Protein AF-A0A379AJY0-F1 (afdb_monomer_lite)

Structure (mmCIF, N/CA/C/O backbone):
data_AF-A0A379AJY0-F1
#
_entry.id   AF-A0A379AJY0-F1
#
loop_
_atom_site.group_PDB
_atom_site.id
_atom_site.type_symbol
_atom_site.label_atom_id
_atom_site.label_alt_id
_atom_site.label_comp_id
_atom_site.label_asym_id
_atom_site.label_entity_id
_atom_site.label_seq_id
_atom_site.pdbx_PDB_ins_code
_atom_site.Cartn_x
_atom_site.Cartn_y
_atom_site.Cartn_z
_atom_site.occupancy
_atom_site.B_iso_or_equiv
_atom_site.auth_seq_id
_atom_site.auth_comp_id
_atom_site.auth_asym_id
_atom_site.auth_atom_id
_atom_site.pdbx_PDB_model_num
ATOM 1 N N . MET A 1 1 ? -63.283 -84.599 112.107 1.00 39.50 1 MET A N 1
ATOM 2 C CA . MET A 1 1 ? -62.269 -85.682 112.197 1.00 39.50 1 MET A CA 1
ATOM 3 C C . MET A 1 1 ? -61.944 -85.940 113.670 1.00 39.50 1 MET A C 1
ATOM 5 O O . MET A 1 1 ? -62.221 -85.061 114.476 1.00 39.50 1 MET A O 1
ATOM 9 N N . ARG A 1 2 ? -61.404 -87.110 114.044 1.00 27.34 2 ARG A N 1
ATOM 10 C CA . ARG A 1 2 ? -60.918 -87.403 115.410 1.00 27.34 2 ARG A CA 1
ATOM 11 C C . ARG A 1 2 ? -59.533 -88.041 115.326 1.00 27.34 2 ARG A C 1
ATOM 13 O O . ARG A 1 2 ? -59.395 -89.070 114.670 1.00 27.34 2 ARG A O 1
ATOM 20 N N . SER A 1 3 ? -58.558 -87.487 116.041 1.00 33.78 3 SER A N 1
ATOM 21 C CA . SER A 1 3 ? -57.316 -88.197 116.351 1.00 33.78 3 SER A CA 1
ATOM 22 C C . SER A 1 3 ? -57.651 -89.428 117.197 1.00 33.78 3 SER A C 1
ATOM 24 O O . SER A 1 3 ? -58.360 -89.309 118.197 1.00 33.78 3 SER A O 1
ATOM 26 N N . LYS A 1 4 ? -57.175 -90.612 116.799 1.00 33.72 4 LYS A N 1
ATOM 27 C CA . LYS A 1 4 ? -57.254 -91.818 117.632 1.00 33.72 4 LYS A CA 1
ATOM 28 C C . LYS A 1 4 ? -55.963 -91.963 118.424 1.00 33.72 4 LYS A C 1
ATOM 30 O O . LYS A 1 4 ? -54.949 -92.381 117.875 1.00 33.72 4 LYS A O 1
ATOM 35 N N . GLU A 1 5 ? -56.028 -91.677 119.716 1.00 42.12 5 GLU A N 1
ATOM 36 C CA . GLU A 1 5 ? -55.044 -92.205 120.656 1.00 42.12 5 GLU A CA 1
ATOM 37 C C . GLU A 1 5 ? -55.156 -93.737 120.713 1.00 42.12 5 GLU A C 1
ATOM 39 O O . GLU A 1 5 ? -56.240 -94.310 120.561 1.00 42.12 5 GLU A O 1
ATOM 44 N N . LYS A 1 6 ? -54.029 -94.409 120.954 1.00 34.44 6 LYS A N 1
ATOM 45 C CA . LYS A 1 6 ? -53.987 -95.824 121.327 1.00 34.44 6 LYS A CA 1
ATOM 46 C C . LYS A 1 6 ? -53.096 -95.948 122.557 1.00 34.44 6 LYS A C 1
ATOM 48 O O . LYS A 1 6 ? -52.040 -95.327 122.613 1.00 34.44 6 LYS A O 1
ATOM 53 N N . THR A 1 7 ? -53.558 -96.688 123.558 1.00 39.38 7 THR A N 1
ATOM 54 C CA . THR A 1 7 ? -53.007 -96.665 124.917 1.00 39.38 7 THR A CA 1
ATOM 55 C C . THR A 1 7 ? -51.544 -97.118 124.961 1.00 39.38 7 THR A C 1
ATOM 57 O O . THR A 1 7 ? -51.207 -98.195 124.476 1.00 39.38 7 THR A O 1
ATOM 60 N N . GLY A 1 8 ? -50.689 -96.278 125.552 1.00 31.91 8 GLY A N 1
ATOM 61 C CA . GLY A 1 8 ? -49.226 -96.379 125.500 1.00 31.91 8 GLY A CA 1
ATOM 62 C C . GLY A 1 8 ? -48.642 -94.983 125.280 1.00 31.91 8 GLY A C 1
ATOM 63 O O . GLY A 1 8 ? -48.533 -94.537 124.145 1.00 31.91 8 GLY A O 1
ATOM 64 N N . ALA A 1 9 ? -48.377 -94.266 126.374 1.00 44.59 9 ALA A N 1
ATOM 65 C CA . ALA A 1 9 ? -48.355 -92.800 126.421 1.00 44.59 9 ALA A CA 1
ATOM 66 C C . ALA A 1 9 ? -47.425 -92.090 125.406 1.00 44.59 9 ALA A C 1
ATOM 68 O O . ALA A 1 9 ? -46.204 -92.240 125.485 1.00 44.59 9 ALA A O 1
ATOM 69 N N . PRO A 1 10 ? -47.979 -91.199 124.559 1.00 36.84 10 PRO A N 1
ATOM 70 C CA . PRO A 1 10 ? -47.259 -90.103 123.918 1.00 36.84 10 PRO A CA 1
ATOM 71 C C . PRO A 1 10 ? -47.638 -88.760 124.586 1.00 36.84 10 PRO A C 1
ATOM 73 O O . PRO A 1 10 ? -48.798 -88.498 124.868 1.00 36.84 10 PRO A O 1
ATOM 76 N N . SER A 1 11 ? -46.721 -87.863 124.944 1.00 35.25 11 SER A N 1
ATOM 77 C CA . SER A 1 11 ? -45.599 -87.324 124.159 1.00 35.25 11 SER A CA 1
ATOM 78 C C . SER A 1 11 ? -45.989 -86.258 123.118 1.00 35.25 11 SER A C 1
ATOM 80 O O . SER A 1 11 ? -45.514 -86.282 121.987 1.00 35.25 11 SER A O 1
ATOM 82 N N . GLY A 1 12 ? -46.732 -85.232 123.551 1.00 35.94 12 GLY A N 1
ATOM 83 C CA . GLY A 1 12 ? -46.439 -83.853 123.112 1.00 35.94 12 GLY A CA 1
ATOM 84 C C . GLY A 1 12 ? -45.120 -83.310 123.704 1.00 35.94 12 GLY A C 1
ATOM 85 O O . GLY A 1 12 ? -44.621 -82.264 123.296 1.00 35.94 12 GLY A O 1
ATOM 86 N N . ALA A 1 13 ? -44.536 -84.040 124.661 1.00 37.81 13 ALA A N 1
ATOM 87 C CA . ALA A 1 13 ? -43.193 -83.816 125.170 1.00 37.81 13 ALA A CA 1
ATOM 88 C C . ALA A 1 13 ? -42.133 -84.019 124.074 1.00 37.81 13 ALA A C 1
ATOM 90 O O . ALA A 1 13 ? -42.190 -84.959 123.282 1.00 37.81 13 ALA A O 1
ATOM 91 N N . ARG A 1 14 ? -41.114 -83.158 124.086 1.00 40.66 14 ARG A N 1
ATOM 92 C CA . ARG A 1 14 ? -39.880 -83.326 123.312 1.00 40.66 14 ARG A CA 1
ATOM 93 C C . ARG A 1 14 ? -39.067 -84.459 123.945 1.00 40.66 14 ARG A C 1
ATOM 95 O O . ARG A 1 14 ? -38.343 -84.225 124.907 1.00 40.66 14 ARG A O 1
ATOM 102 N N . THR A 1 15 ? -39.210 -85.682 123.448 1.00 44.25 15 THR A N 1
ATOM 103 C CA . THR A 1 15 ? -38.533 -86.851 124.021 1.00 44.25 15 THR A CA 1
ATOM 104 C C . THR A 1 15 ? -37.021 -86.796 123.809 1.00 44.25 15 THR A C 1
ATOM 106 O O . THR A 1 15 ? -36.519 -86.792 122.683 1.00 44.25 15 THR A O 1
ATOM 109 N N . ALA A 1 16 ? -36.284 -86.769 124.921 1.00 43.34 16 ALA A N 1
ATOM 110 C CA . ALA A 1 16 ? -34.861 -87.075 124.942 1.00 43.34 16 ALA A CA 1
ATOM 111 C C . ALA A 1 16 ? -34.624 -88.564 124.612 1.00 43.34 16 ALA A C 1
ATOM 113 O O . ALA A 1 16 ? -35.551 -89.380 124.585 1.00 43.34 16 ALA A O 1
ATOM 114 N N . ARG A 1 17 ? -33.365 -88.932 124.348 1.00 43.75 17 ARG A N 1
ATOM 115 C CA . ARG A 1 17 ? -32.980 -90.330 124.094 1.00 43.75 17 ARG A CA 1
ATOM 116 C C . ARG A 1 17 ? -33.292 -91.184 125.333 1.00 43.75 17 ARG A C 1
ATOM 118 O O . ARG A 1 17 ? -33.122 -90.716 126.453 1.00 43.75 17 ARG A O 1
ATOM 125 N N . ALA A 1 18 ? -33.749 -92.419 125.124 1.00 52.78 18 ALA A N 1
ATOM 126 C CA . ALA A 1 18 ? -34.283 -93.274 126.186 1.00 52.78 18 ALA A CA 1
ATOM 127 C C . ALA A 1 18 ? -33.349 -93.391 127.410 1.00 52.78 18 ALA A C 1
ATOM 129 O O . ALA A 1 18 ? -32.205 -93.820 127.271 1.00 52.78 18 ALA A O 1
ATOM 130 N N . GLY A 1 19 ? -33.868 -93.051 128.596 1.00 52.97 19 GLY A N 1
ATOM 131 C CA . GLY A 1 19 ? -33.214 -93.288 129.890 1.00 52.97 19 GLY A CA 1
ATOM 132 C C . GLY A 1 19 ? -33.226 -92.107 130.867 1.00 52.97 19 GLY A C 1
ATOM 133 O O . GLY A 1 19 ? -33.293 -92.339 132.070 1.00 52.97 19 GLY A O 1
ATOM 134 N N . THR A 1 20 ? -33.198 -90.856 130.392 1.00 50.16 20 THR A N 1
ATOM 135 C CA . THR A 1 20 ? -33.060 -89.665 131.258 1.00 50.16 20 THR A CA 1
ATOM 136 C C . THR A 1 20 ? -33.974 -88.506 130.856 1.00 50.16 20 THR A C 1
ATOM 138 O O . THR A 1 20 ? -34.326 -88.339 129.691 1.00 50.16 20 THR A O 1
ATOM 141 N N . ALA A 1 21 ? -34.370 -87.701 131.849 1.00 58.97 21 ALA A N 1
ATOM 142 C CA . ALA A 1 21 ? -35.352 -86.622 131.698 1.00 58.97 21 ALA A CA 1
ATOM 143 C C . ALA A 1 21 ? -34.785 -85.303 131.134 1.00 58.97 21 ALA A C 1
ATOM 145 O O . ALA A 1 21 ? -35.561 -84.451 130.708 1.00 58.97 21 ALA A O 1
ATOM 146 N N . ASP A 1 22 ? -33.461 -85.136 131.124 1.00 56.09 22 ASP A N 1
ATOM 147 C CA . ASP A 1 22 ? -32.785 -83.908 130.700 1.00 56.09 22 ASP A CA 1
ATOM 148 C C . ASP A 1 22 ? -31.824 -84.216 129.539 1.00 56.09 22 ASP A C 1
ATOM 150 O O . ASP A 1 22 ? -30.863 -84.979 129.683 1.00 56.09 22 ASP A O 1
ATOM 154 N N . GLY A 1 23 ? -32.137 -83.714 128.342 1.00 58.97 23 GLY A N 1
ATOM 155 C CA . GLY A 1 23 ? -31.437 -84.085 127.113 1.00 58.97 23 GLY A CA 1
ATOM 156 C C . GLY A 1 23 ? -31.899 -83.314 125.876 1.00 58.97 23 GLY A C 1
ATOM 157 O O . GLY A 1 23 ? -33.020 -82.810 125.807 1.00 58.97 23 GLY A O 1
ATOM 158 N N . LYS A 1 24 ? -31.014 -83.207 124.873 1.00 59.50 24 LYS A N 1
ATOM 159 C CA . LYS A 1 24 ? -31.225 -82.331 123.708 1.00 59.50 24 LYS A CA 1
ATOM 160 C C . LYS A 1 24 ? -32.469 -82.703 122.891 1.00 59.50 24 LYS A C 1
ATOM 162 O O . LYS A 1 24 ? -32.615 -83.814 122.378 1.00 59.50 24 LYS A O 1
ATOM 167 N N . LEU A 1 25 ? -33.320 -81.695 122.751 1.00 65.94 25 LEU A N 1
ATOM 168 C CA . LEU A 1 25 ? -34.681 -81.746 122.239 1.00 65.94 25 LEU A CA 1
ATOM 169 C C . LEU A 1 25 ? -34.667 -81.923 120.711 1.00 65.94 25 LEU A C 1
ATOM 171 O O . LEU A 1 25 ? -34.030 -81.141 120.006 1.00 65.94 25 LEU A O 1
ATOM 175 N N . GLN A 1 26 ? -35.356 -82.944 120.201 1.00 71.38 26 GLN A N 1
ATOM 176 C CA . GLN A 1 26 ? -35.435 -83.218 118.760 1.00 71.38 26 GLN A CA 1
ATOM 177 C C . GLN A 1 26 ? -36.421 -82.286 118.039 1.00 71.38 26 GLN A C 1
ATOM 179 O O . GLN A 1 26 ? -37.322 -81.709 118.655 1.00 71.38 26 GLN A O 1
ATOM 184 N N . ALA A 1 27 ? -36.265 -82.160 116.717 1.00 68.25 27 ALA A N 1
ATOM 185 C CA . ALA A 1 27 ? -37.211 -81.430 115.878 1.00 68.25 27 ALA A CA 1
ATOM 186 C C . ALA A 1 27 ? -38.609 -82.086 115.938 1.00 68.25 27 ALA A C 1
ATOM 188 O O . ALA A 1 27 ? -38.705 -83.315 115.851 1.00 68.25 27 ALA A O 1
ATOM 189 N N . PRO A 1 28 ? -39.698 -81.307 116.085 1.00 71.69 28 PRO A N 1
ATOM 190 C CA . PRO A 1 28 ? -41.039 -81.864 116.206 1.00 71.69 28 PRO A CA 1
ATOM 191 C C . PRO A 1 28 ? -41.482 -82.483 114.877 1.00 71.69 28 PRO A C 1
ATOM 193 O O . PRO A 1 28 ? -41.657 -81.779 113.883 1.00 71.69 28 PRO A O 1
ATOM 196 N N . ARG A 1 29 ? -41.710 -83.800 114.866 1.00 74.75 29 ARG A N 1
ATOM 197 C CA . ARG A 1 29 ? -42.442 -84.448 113.771 1.00 74.75 29 ARG A CA 1
ATOM 198 C C . ARG A 1 29 ? -43.892 -83.979 113.810 1.00 74.75 29 ARG A C 1
ATOM 200 O O . ARG A 1 29 ? -44.557 -84.119 114.834 1.00 74.75 29 ARG A O 1
ATOM 207 N N . VAL A 1 30 ? -44.371 -83.435 112.697 1.00 77.50 30 VAL A N 1
ATOM 208 C CA . VAL A 1 30 ? -45.762 -83.018 112.522 1.00 77.50 30 VAL A CA 1
ATOM 209 C C . VAL A 1 30 ? -46.294 -83.587 111.219 1.00 77.50 30 VAL A C 1
ATOM 211 O O . VAL A 1 30 ? -45.618 -83.550 110.203 1.00 77.50 30 VAL A O 1
ATOM 214 N N . GLU A 1 31 ? -47.528 -84.068 111.241 1.00 80.62 31 GLU A N 1
ATOM 215 C CA . GLU A 1 31 ? -48.234 -84.512 110.042 1.00 80.62 31 GLU A CA 1
ATOM 216 C C . GLU A 1 31 ? -49.613 -83.853 109.969 1.00 80.62 31 GLU A C 1
ATOM 218 O O . GLU A 1 31 ? -50.180 -83.429 110.984 1.00 80.62 31 GLU A O 1
ATOM 223 N N . LEU A 1 32 ? -50.137 -83.710 108.758 1.00 80.31 32 LEU A N 1
ATOM 224 C CA . LEU A 1 32 ? -51.514 -83.328 108.470 1.00 80.31 32 LEU A CA 1
ATOM 225 C C . LEU A 1 32 ? -52.079 -84.395 107.536 1.00 80.31 32 LEU A C 1
ATOM 227 O O . LEU A 1 32 ? -51.589 -84.533 106.419 1.00 80.31 32 LEU A O 1
ATOM 231 N N . ALA A 1 33 ? -53.080 -85.150 107.985 1.00 81.50 33 ALA A N 1
ATOM 232 C CA . ALA A 1 33 ? -53.634 -86.276 107.238 1.00 81.50 33 ALA A CA 1
ATOM 233 C C . ALA A 1 33 ? -55.159 -86.182 107.103 1.00 81.50 33 ALA A C 1
ATOM 235 O O . ALA A 1 33 ? -55.853 -85.738 108.020 1.00 81.50 33 ALA A O 1
ATOM 236 N N . ARG A 1 34 ? -55.695 -86.626 105.963 1.00 81.69 34 ARG A N 1
ATOM 237 C CA . ARG A 1 34 ? -57.137 -86.629 105.690 1.00 81.69 34 ARG A CA 1
ATOM 238 C C . ARG A 1 34 ? -57.759 -87.928 106.207 1.00 81.69 34 ARG A C 1
ATOM 240 O O . ARG A 1 34 ? -57.672 -88.958 105.549 1.00 81.69 34 ARG A O 1
ATOM 247 N N . CYS A 1 35 ? -58.457 -87.886 107.344 1.00 77.31 35 CYS A N 1
ATOM 248 C CA . CYS A 1 35 ? -58.992 -89.088 108.014 1.00 77.31 35 CYS A CA 1
ATOM 249 C C . CYS A 1 35 ? -60.056 -89.905 107.243 1.00 77.31 35 CYS A C 1
ATOM 251 O O . CYS A 1 35 ? -60.507 -90.917 107.771 1.00 77.31 35 CYS A O 1
ATOM 253 N N . ALA A 1 36 ? -60.503 -89.470 106.061 1.00 75.25 36 ALA A N 1
ATOM 254 C CA . ALA A 1 36 ? -61.346 -90.289 105.183 1.00 75.25 36 ALA A CA 1
ATOM 255 C C . ALA A 1 36 ? -60.516 -91.357 104.445 1.00 75.25 36 ALA A C 1
ATOM 257 O O . ALA A 1 36 ? -60.926 -92.511 104.363 1.00 75.25 36 ALA A O 1
ATOM 258 N N . ASP A 1 37 ? -59.313 -90.975 104.002 1.00 78.00 37 ASP A N 1
ATOM 259 C CA . ASP A 1 37 ? -58.451 -91.779 103.127 1.00 78.00 37 ASP A CA 1
ATOM 260 C C . ASP A 1 37 ? -57.161 -92.223 103.856 1.00 78.00 37 ASP A C 1
ATOM 262 O O . ASP A 1 37 ? -56.368 -92.995 103.326 1.00 78.00 37 ASP A O 1
ATOM 266 N N . ASN A 1 38 ? -56.917 -91.679 105.058 1.00 72.81 38 ASN A N 1
ATOM 267 C CA . ASN A 1 38 ? -55.668 -91.743 105.832 1.00 72.81 38 ASN A CA 1
ATOM 268 C C . ASN A 1 38 ? -54.399 -91.291 105.077 1.00 72.81 38 ASN A C 1
ATOM 270 O O . ASN A 1 38 ? -53.279 -91.578 105.497 1.00 72.81 38 ASN A O 1
ATOM 274 N N . THR A 1 39 ? -54.555 -90.521 104.001 1.00 76.62 39 THR A N 1
ATOM 275 C CA . THR A 1 39 ? -53.446 -89.922 103.253 1.00 76.62 39 THR A CA 1
ATOM 276 C C . THR A 1 39 ? -52.816 -88.765 104.030 1.00 76.62 39 THR A C 1
ATOM 278 O O . THR A 1 39 ? -53.513 -87.848 104.474 1.00 76.62 39 THR A O 1
ATOM 281 N N . ILE A 1 40 ? -51.488 -88.793 104.191 1.00 79.25 40 ILE A N 1
ATOM 282 C CA . ILE A 1 40 ? -50.711 -87.660 104.714 1.00 79.25 40 ILE A CA 1
ATOM 283 C C . ILE A 1 40 ? -50.576 -86.628 103.590 1.00 79.25 40 ILE A C 1
ATOM 285 O O . ILE A 1 40 ? -50.110 -86.945 102.499 1.00 79.25 40 ILE A O 1
ATOM 289 N N . VAL A 1 41 ? -51.013 -85.401 103.864 1.00 79.31 41 VAL A N 1
ATOM 290 C CA . VAL A 1 41 ? -51.063 -84.273 102.922 1.00 79.31 41 VAL A CA 1
ATOM 291 C C . VAL A 1 41 ? -49.864 -83.334 103.113 1.00 79.31 41 VAL A C 1
ATOM 293 O O . VAL A 1 41 ? -49.403 -82.733 102.149 1.00 79.31 41 VAL A O 1
ATOM 296 N N . ALA A 1 42 ? -49.333 -83.227 104.338 1.00 80.94 42 ALA A N 1
ATOM 297 C CA . ALA A 1 42 ? -48.092 -82.506 104.633 1.00 80.94 42 ALA A CA 1
ATOM 298 C C . ALA A 1 42 ? -47.359 -83.107 105.849 1.00 80.94 42 ALA A C 1
ATOM 300 O O . ALA A 1 42 ? -47.993 -83.423 106.858 1.00 80.94 42 ALA A O 1
ATOM 301 N N . ASP A 1 43 ? -46.030 -83.211 105.760 1.00 77.88 43 ASP A N 1
ATOM 302 C CA . ASP A 1 43 ? -45.099 -83.728 106.784 1.00 77.88 43 ASP A CA 1
ATOM 303 C C . ASP A 1 43 ? -44.129 -82.654 107.336 1.00 77.88 43 ASP A C 1
ATOM 305 O O . ASP A 1 43 ? -43.371 -82.891 108.280 1.00 77.88 43 ASP A O 1
ATOM 309 N N . LYS A 1 44 ? -44.148 -81.451 106.750 1.00 79.44 44 LYS A N 1
ATOM 310 C CA . LYS A 1 44 ? -43.289 -80.307 107.097 1.00 79.44 44 LYS A CA 1
ATOM 311 C C . LYS A 1 44 ? -44.099 -79.175 107.710 1.00 79.44 44 LYS A C 1
ATOM 313 O O . LYS A 1 44 ? -45.213 -78.892 107.281 1.00 79.44 44 LYS A O 1
ATOM 318 N N . VAL A 1 45 ? -43.503 -78.477 108.680 1.00 78.69 45 VAL A N 1
ATOM 319 C CA . VAL A 1 45 ? -44.170 -77.420 109.465 1.00 78.69 45 VAL A CA 1
ATOM 320 C C . VAL A 1 45 ? -44.703 -76.280 108.585 1.00 78.69 45 VAL A C 1
ATOM 322 O O . VAL A 1 45 ? -45.870 -75.925 108.709 1.00 78.69 45 VAL A O 1
ATOM 325 N N . GLY A 1 46 ? -43.876 -75.720 107.694 1.00 79.44 46 GLY A N 1
ATOM 326 C CA . GLY A 1 46 ? -44.258 -74.564 106.869 1.00 79.44 46 GLY A CA 1
ATOM 327 C C . GLY A 1 46 ? -45.346 -74.884 105.842 1.00 79.44 46 GLY A C 1
ATOM 328 O O . GLY A 1 46 ? -46.336 -74.162 105.746 1.00 79.44 46 GLY A O 1
ATOM 329 N N . ASP A 1 47 ? -45.198 -76.005 105.134 1.00 81.06 47 ASP A N 1
ATOM 330 C CA . ASP A 1 47 ? -46.175 -76.458 104.138 1.00 81.06 47 ASP A CA 1
ATOM 331 C C . ASP A 1 47 ? -47.507 -76.823 104.810 1.00 81.06 47 ASP A C 1
ATOM 333 O O . ASP A 1 47 ? -48.573 -76.443 104.329 1.00 81.06 47 ASP A O 1
ATOM 337 N N . LYS A 1 48 ? -47.453 -77.465 105.988 1.00 82.25 48 LYS A N 1
ATOM 338 C CA . LYS A 1 48 ? -48.625 -77.735 106.830 1.00 82.25 48 LYS A CA 1
ATOM 339 C C . LYS A 1 48 ? -49.349 -76.457 107.256 1.00 82.25 48 LYS A C 1
ATOM 341 O O . LYS A 1 48 ? -50.573 -76.466 107.249 1.00 82.25 48 LYS A O 1
ATOM 346 N N . LEU A 1 49 ? -48.641 -75.389 107.635 1.00 81.50 49 LEU A N 1
ATOM 347 C CA . LEU A 1 49 ? -49.277 -74.127 108.036 1.00 81.50 49 LEU A CA 1
ATOM 348 C C . LEU A 1 49 ? -50.039 -73.491 106.866 1.00 81.50 49 LEU A C 1
ATOM 350 O O . LEU A 1 49 ? -51.237 -73.258 106.997 1.00 81.50 49 LEU A O 1
ATOM 354 N N . LYS A 1 50 ? -49.391 -73.336 105.703 1.00 80.56 50 LYS A N 1
ATOM 355 C CA . LYS A 1 50 ? -50.029 -72.774 104.498 1.00 80.56 50 LYS A CA 1
ATOM 356 C C . LYS A 1 50 ? -51.207 -73.613 104.001 1.00 80.56 50 LYS A C 1
ATOM 358 O O . LYS A 1 50 ? -52.227 -73.064 103.590 1.00 80.56 50 LYS A O 1
ATOM 363 N N . LEU A 1 51 ? -51.097 -74.946 104.039 1.00 82.00 51 LEU A N 1
ATOM 364 C CA . LEU A 1 51 ? -52.220 -75.818 103.682 1.00 82.00 51 LEU A CA 1
ATOM 365 C C . LEU A 1 51 ? -53.343 -75.771 104.719 1.00 82.00 51 LEU A C 1
ATOM 367 O O . LEU A 1 51 ? -54.496 -75.841 104.315 1.00 82.00 51 LEU A O 1
ATOM 371 N N . ILE A 1 52 ? -53.051 -75.643 106.020 1.00 79.94 52 ILE A N 1
ATOM 372 C CA . ILE A 1 52 ? -54.097 -75.429 107.032 1.00 79.94 52 ILE A CA 1
ATOM 373 C C . ILE A 1 52 ? -54.847 -74.140 106.712 1.00 79.94 52 ILE A C 1
ATOM 375 O O . ILE A 1 52 ? -56.046 -74.219 106.504 1.00 79.94 52 ILE A O 1
ATOM 379 N N . GLU A 1 53 ? -54.143 -73.017 106.586 1.00 81.25 53 GLU A N 1
ATOM 380 C CA . GLU A 1 53 ? -54.688 -71.692 106.263 1.00 81.25 53 GLU A CA 1
ATOM 381 C C . GLU A 1 53 ? -55.562 -71.708 104.995 1.00 81.25 53 GLU A C 1
ATOM 383 O O . GLU A 1 53 ? -56.707 -71.259 105.014 1.00 81.25 53 GLU A O 1
ATOM 388 N N . THR A 1 54 ? -55.079 -72.342 103.920 1.00 79.75 54 THR A N 1
ATOM 389 C CA . THR A 1 54 ? -55.821 -72.485 102.651 1.00 79.75 54 THR A CA 1
ATOM 390 C C . THR A 1 54 ? -57.056 -73.396 102.774 1.00 79.75 54 THR A C 1
ATOM 392 O O . THR A 1 54 ? -58.033 -73.208 102.054 1.00 79.75 54 THR A O 1
ATOM 395 N N . LEU A 1 55 ? -57.032 -74.403 103.658 1.00 79.25 55 LEU A N 1
ATOM 396 C CA . LEU A 1 55 ? -58.124 -75.376 103.836 1.00 79.25 55 LEU A CA 1
ATOM 397 C C . LEU A 1 55 ? -59.131 -74.982 104.932 1.00 79.25 55 LEU A C 1
ATOM 399 O O . LEU A 1 55 ? -60.251 -75.491 104.928 1.00 79.25 55 LEU A O 1
ATOM 403 N N . SER A 1 56 ? -58.744 -74.120 105.875 1.00 73.75 56 SER A N 1
ATOM 404 C CA . SER A 1 56 ? -59.604 -73.549 106.919 1.00 73.75 56 SER A CA 1
ATOM 405 C C . SER A 1 56 ? -60.215 -72.206 106.514 1.00 73.75 56 SER A C 1
ATOM 407 O O . SER A 1 56 ? -61.247 -71.834 107.068 1.00 73.75 56 SER A O 1
ATOM 409 N N . GLY A 1 57 ? -59.566 -71.471 105.601 1.00 71.56 57 GLY A N 1
ATOM 410 C CA . GLY A 1 57 ? -59.832 -70.051 105.355 1.00 71.56 57 GLY A CA 1
ATOM 411 C C . GLY A 1 57 ? -59.370 -69.135 106.498 1.00 71.56 57 GLY A C 1
ATOM 412 O O . GLY A 1 57 ? -59.824 -67.999 106.585 1.00 71.56 57 GLY A O 1
ATOM 413 N N . LEU A 1 58 ? -58.531 -69.638 107.412 1.00 72.62 58 LEU A N 1
ATOM 414 C CA . LEU A 1 58 ? -58.125 -68.973 108.654 1.00 72.62 58 LEU A CA 1
ATOM 415 C C . LEU A 1 58 ? -56.655 -69.267 108.974 1.00 72.62 58 LEU A C 1
ATOM 417 O O . LEU A 1 58 ? -56.287 -70.427 109.194 1.00 72.62 58 LEU A O 1
ATOM 421 N N . ASP A 1 59 ? -55.845 -68.216 109.072 1.00 73.56 59 ASP A N 1
ATOM 422 C CA . ASP A 1 59 ? -54.475 -68.282 109.576 1.00 73.56 59 ASP A CA 1
ATOM 423 C C . ASP A 1 59 ? -54.442 -68.474 111.116 1.00 73.56 59 ASP A C 1
ATOM 425 O O . ASP A 1 59 ? -55.469 -68.664 111.777 1.00 73.56 59 ASP A O 1
ATOM 429 N N . PHE A 1 60 ? -53.250 -68.430 111.715 1.00 72.38 60 PHE A N 1
ATOM 430 C CA . PHE A 1 60 ? -53.072 -68.562 113.162 1.00 72.38 60 PHE A CA 1
ATOM 431 C C . PHE A 1 60 ? -53.657 -67.387 113.974 1.00 72.38 60 PHE A C 1
ATOM 433 O O . PHE A 1 60 ? -54.254 -67.613 115.032 1.00 72.38 60 PHE A O 1
ATOM 440 N N . GLU A 1 61 ? -53.516 -66.147 113.505 1.00 69.56 61 GLU A N 1
ATOM 441 C CA . GLU A 1 61 ? -54.014 -64.940 114.173 1.00 69.56 61 GLU A CA 1
ATOM 442 C C . GLU A 1 61 ? -55.547 -64.871 114.088 1.00 69.56 61 GLU A C 1
ATOM 444 O O . GLU A 1 61 ? -56.213 -64.783 115.124 1.00 69.56 61 GLU A O 1
ATOM 449 N N . ARG A 1 62 ? -56.141 -65.033 112.896 1.00 68.00 62 ARG A N 1
ATOM 450 C CA . ARG A 1 62 ? -57.602 -65.120 112.711 1.00 68.00 62 ARG A CA 1
ATOM 451 C C . ARG A 1 62 ? -58.187 -66.278 113.524 1.00 68.00 62 ARG A C 1
ATOM 453 O O . ARG A 1 62 ? -59.205 -66.084 114.192 1.00 68.00 62 ARG A O 1
ATOM 460 N N . PHE A 1 63 ? -57.546 -67.453 113.559 1.00 71.38 63 PHE A N 1
ATOM 461 C CA . PHE A 1 63 ? -58.012 -68.593 114.364 1.00 71.38 63 PHE A CA 1
ATOM 462 C C . PHE A 1 63 ? -57.985 -68.313 115.877 1.00 71.38 63 PHE A C 1
ATOM 464 O O . PHE A 1 63 ? -58.973 -68.576 116.568 1.00 71.38 63 PHE A O 1
ATOM 471 N N . THR A 1 64 ? -56.893 -67.761 116.413 1.00 68.38 64 THR A N 1
ATOM 472 C CA . THR A 1 64 ? -56.764 -67.493 117.862 1.00 68.38 64 THR A CA 1
ATOM 473 C C . THR A 1 64 ? -57.564 -66.278 118.338 1.00 68.38 64 THR A C 1
ATOM 475 O O . THR A 1 64 ? -57.991 -66.248 119.492 1.00 68.38 64 THR A O 1
ATOM 478 N N . ARG A 1 65 ? -57.840 -65.308 117.460 1.00 66.44 65 ARG A N 1
ATOM 479 C CA . ARG A 1 65 ? -58.687 -64.143 117.768 1.00 66.44 65 ARG A CA 1
ATOM 480 C C . ARG A 1 65 ? -60.187 -64.429 117.595 1.00 66.44 65 ARG A C 1
ATOM 482 O O . ARG A 1 65 ? -60.985 -63.873 118.345 1.00 66.44 65 ARG A O 1
ATOM 489 N N . SER A 1 66 ? -60.572 -65.314 116.666 1.00 64.12 66 SER A N 1
ATOM 490 C CA . SER A 1 66 ? -61.986 -65.532 116.284 1.00 64.12 66 SER A CA 1
ATOM 491 C C . SER A 1 66 ? -62.584 -66.870 116.733 1.00 64.12 66 SER A C 1
ATOM 493 O O . SER A 1 66 ? -63.794 -66.955 116.929 1.00 64.12 66 SER A O 1
ATOM 495 N N . MET A 1 67 ? -61.772 -67.927 116.869 1.00 67.88 67 MET A N 1
ATOM 496 C CA . MET A 1 67 ? -62.263 -69.308 117.032 1.00 67.88 67 MET A CA 1
ATOM 497 C C . MET A 1 67 ? -61.748 -70.004 118.303 1.00 67.88 67 MET A C 1
ATOM 499 O O . MET A 1 67 ? -62.473 -70.797 118.902 1.00 67.88 67 MET A O 1
ATOM 503 N N . MET A 1 68 ? -60.526 -69.693 118.750 1.00 70.00 68 MET A N 1
ATOM 504 C CA . MET A 1 68 ? -59.924 -70.222 119.980 1.00 70.00 68 MET A CA 1
ATOM 505 C C . MET A 1 68 ? -59.572 -69.090 120.955 1.00 70.00 68 MET A C 1
ATOM 507 O O . MET A 1 68 ? -58.410 -68.711 121.099 1.00 70.00 68 MET A O 1
ATOM 511 N N . LEU A 1 69 ? -60.585 -68.579 121.662 1.00 65.56 69 LEU A N 1
ATOM 512 C CA . LEU A 1 69 ? -60.419 -67.541 122.684 1.00 65.56 69 LEU A CA 1
ATOM 513 C C . LEU A 1 69 ? -59.601 -68.055 123.882 1.00 65.56 69 LEU A C 1
ATOM 515 O O . LEU A 1 69 ? -60.133 -68.632 124.831 1.00 65.56 69 LEU A O 1
ATOM 519 N N . SER A 1 70 ? -58.292 -67.817 123.848 1.00 63.59 70 SER A N 1
ATOM 520 C CA . SER A 1 70 ? -57.414 -68.005 125.005 1.00 63.59 70 SER A CA 1
ATOM 521 C C . SER A 1 70 ? -57.688 -66.943 126.081 1.00 63.59 70 SER A C 1
ATOM 523 O O . SER A 1 70 ? -58.114 -65.822 125.786 1.00 63.59 70 SER A O 1
ATOM 525 N N . GLN A 1 71 ? -57.486 -67.300 127.356 1.00 64.12 71 GLN A N 1
ATOM 526 C CA . GLN A 1 71 ? -57.835 -66.429 128.484 1.00 64.12 71 GLN A CA 1
ATOM 527 C C . GLN A 1 71 ? -57.110 -65.075 128.390 1.00 64.12 71 GLN A C 1
ATOM 529 O O . GLN A 1 71 ? -55.885 -65.013 128.348 1.00 64.12 71 GLN A O 1
ATOM 534 N N . GLY A 1 72 ? -57.892 -63.991 128.350 1.00 65.12 72 GLY A N 1
ATOM 535 C CA . GLY A 1 72 ? -57.418 -62.608 128.225 1.00 65.12 72 GLY A CA 1
ATOM 536 C C . GLY A 1 72 ? -57.455 -62.025 126.805 1.00 65.12 72 GLY A C 1
ATOM 537 O O . GLY A 1 72 ? -57.733 -60.837 126.663 1.00 65.12 72 GLY A O 1
ATOM 538 N N . GLN A 1 73 ? -57.271 -62.827 125.747 1.00 65.38 73 GLN A N 1
ATOM 539 C CA . GLN A 1 73 ? -57.106 -62.306 124.374 1.00 65.38 73 GLN A CA 1
ATOM 540 C C . GLN A 1 73 ? -58.362 -61.621 123.798 1.00 65.38 73 GLN A C 1
ATOM 542 O O . GLN A 1 73 ? -58.242 -60.677 123.022 1.00 65.38 73 GLN A O 1
ATOM 547 N N . PHE A 1 74 ? -59.575 -61.991 124.229 1.00 66.06 74 PHE A N 1
ATOM 548 C CA . PHE A 1 74 ? -60.803 -61.301 123.788 1.00 66.06 74 PHE A CA 1
ATOM 549 C C . PHE A 1 74 ? -60.817 -59.801 124.152 1.00 66.06 74 PHE A C 1
ATOM 551 O O . PHE A 1 74 ? -61.342 -58.974 123.405 1.00 66.06 74 PHE A O 1
ATOM 558 N N . ALA A 1 75 ? -60.180 -59.420 125.266 1.00 65.94 75 ALA A N 1
ATOM 559 C CA . ALA A 1 75 ? -60.063 -58.018 125.662 1.00 65.94 75 ALA A CA 1
ATOM 560 C C . ALA A 1 75 ? -59.126 -57.217 124.739 1.00 65.94 75 ALA A C 1
ATOM 562 O O . ALA A 1 75 ? -59.282 -56.001 124.638 1.00 65.94 75 ALA A O 1
ATOM 563 N N . ALA A 1 76 ? -58.187 -57.867 124.041 1.00 67.44 76 ALA A N 1
ATOM 564 C CA . ALA A 1 76 ? -57.329 -57.201 123.064 1.00 67.44 76 ALA A CA 1
ATOM 565 C C . ALA A 1 76 ? -58.129 -56.754 121.829 1.00 67.44 76 ALA A C 1
ATOM 567 O O . ALA A 1 76 ? -57.946 -55.634 121.367 1.00 67.44 76 ALA A O 1
ATOM 568 N N . PHE A 1 77 ? -59.083 -57.563 121.350 1.00 67.12 77 PHE A N 1
ATOM 569 C CA . PHE A 1 77 ? -59.953 -57.192 120.223 1.00 67.12 77 PHE A CA 1
ATOM 570 C C . PHE A 1 77 ? -60.871 -55.999 120.546 1.00 67.12 77 PHE A C 1
ATOM 572 O O . PHE A 1 77 ? -61.011 -55.075 119.741 1.00 67.12 77 PHE A O 1
ATOM 579 N N . LEU A 1 78 ? -61.456 -55.975 121.750 1.00 70.31 78 LEU A N 1
ATOM 580 C CA . LEU A 1 78 ? -62.273 -54.842 122.197 1.00 70.31 78 LEU A CA 1
ATOM 581 C C . LEU A 1 78 ? -61.442 -53.558 122.342 1.00 70.31 78 LEU A C 1
ATOM 583 O O . LEU A 1 78 ? -61.879 -52.502 121.886 1.00 70.31 78 LEU A O 1
ATOM 587 N N . ASN A 1 79 ? -60.240 -53.642 122.919 1.00 71.44 79 ASN A N 1
ATOM 588 C CA . ASN A 1 79 ? -59.388 -52.478 123.192 1.00 71.44 79 ASN A CA 1
ATOM 589 C C . ASN A 1 79 ? -58.461 -52.066 122.027 1.00 71.44 79 ASN A C 1
ATOM 591 O O . ASN A 1 79 ? -57.783 -51.044 122.137 1.00 71.44 79 ASN A O 1
ATOM 595 N N . ALA A 1 80 ? -58.432 -52.816 120.920 1.00 74.56 80 ALA A N 1
ATOM 596 C CA . ALA A 1 80 ? -57.687 -52.464 119.710 1.00 74.56 80 ALA A CA 1
ATOM 597 C C . ALA A 1 80 ? -58.101 -51.084 119.165 1.00 74.56 80 ALA A C 1
ATOM 599 O O . ALA A 1 80 ? -59.270 -50.686 119.254 1.00 74.56 80 ALA A O 1
ATOM 600 N N . LYS A 1 81 ? -57.152 -50.348 118.571 1.00 75.88 81 LYS A N 1
ATOM 601 C CA . LYS A 1 81 ? -57.444 -49.048 117.946 1.00 75.88 81 LYS A CA 1
ATOM 602 C C . LYS A 1 81 ? -58.367 -49.230 116.741 1.00 75.88 81 LYS A C 1
ATOM 604 O O . LYS A 1 81 ? -58.446 -50.304 116.156 1.00 75.88 81 LYS A O 1
ATOM 609 N N . ALA A 1 82 ? -59.048 -48.160 116.331 1.00 75.44 82 ALA A N 1
ATOM 610 C CA . ALA A 1 82 ? -60.000 -48.218 115.220 1.00 75.44 82 ALA A CA 1
ATOM 611 C C . ALA A 1 82 ? -59.381 -48.728 113.900 1.00 75.44 82 ALA A C 1
ATOM 613 O O . ALA A 1 82 ? -60.068 -49.423 113.163 1.00 75.44 82 ALA A O 1
ATOM 614 N N . SER A 1 83 ? -58.098 -48.444 113.639 1.00 72.25 83 SER A N 1
ATOM 615 C CA . SER A 1 83 ? -57.345 -48.991 112.500 1.00 72.25 83 SER A CA 1
ATOM 616 C C . SER A 1 83 ? -57.085 -50.493 112.643 1.00 72.25 83 SER A C 1
ATOM 618 O O . SER A 1 83 ? -57.518 -51.259 111.798 1.00 72.25 83 SER A O 1
ATOM 620 N N . GLU A 1 84 ? -56.472 -50.913 113.752 1.00 70.31 84 GLU A N 1
ATOM 621 C CA . GLU A 1 84 ? -56.153 -52.317 114.080 1.00 70.31 84 GLU A CA 1
ATOM 622 C C . GLU A 1 84 ? -57.412 -53.204 114.106 1.00 70.31 84 GLU A C 1
ATOM 624 O O . GLU A 1 84 ? -57.377 -54.385 113.768 1.00 70.31 84 GLU A O 1
ATOM 629 N N . ARG A 1 85 ? -58.554 -52.629 114.505 1.00 72.12 85 ARG A N 1
ATOM 630 C CA . ARG A 1 85 ? -59.864 -53.288 114.481 1.00 72.12 85 ARG A CA 1
ATOM 631 C C . ARG A 1 85 ? -60.472 -53.327 113.076 1.00 72.12 85 ARG A C 1
ATOM 633 O O . ARG A 1 85 ? -61.141 -54.302 112.759 1.00 72.12 85 ARG A O 1
ATOM 640 N N . ALA A 1 86 ? -60.275 -52.293 112.255 1.00 71.62 86 ALA A N 1
ATOM 641 C CA . ALA A 1 86 ? -60.745 -52.274 110.869 1.00 71.62 86 ALA A CA 1
ATOM 642 C C . ALA A 1 86 ? -59.962 -53.268 110.003 1.00 71.62 86 ALA A C 1
ATOM 644 O O . ALA A 1 86 ? -60.584 -54.058 109.310 1.00 71.62 86 ALA A O 1
ATOM 645 N N . GLU A 1 87 ? -58.635 -53.293 110.135 1.00 70.19 87 GLU A N 1
ATOM 646 C CA . GLU A 1 87 ? -57.719 -54.261 109.520 1.00 70.19 87 GLU A CA 1
ATOM 647 C C . GLU A 1 87 ? -58.147 -55.701 109.847 1.00 70.19 87 GLU A C 1
ATOM 649 O O . GLU A 1 87 ? -58.449 -56.480 108.946 1.00 70.19 87 GLU A O 1
ATOM 654 N N . LEU A 1 88 ? -58.349 -56.022 111.132 1.00 69.56 88 LEU A N 1
ATOM 655 C CA . LEU A 1 88 ? -58.804 -57.357 111.528 1.00 69.56 88 LEU A CA 1
ATOM 656 C C . LEU A 1 88 ? -60.222 -57.705 111.029 1.00 69.56 88 LEU A C 1
ATOM 658 O O . LEU A 1 88 ? -60.527 -58.878 110.828 1.00 69.56 88 LEU A O 1
ATOM 662 N N . LEU A 1 89 ? -61.107 -56.722 110.840 1.00 73.06 89 LEU A N 1
ATOM 663 C CA . LEU A 1 89 ? -62.444 -56.946 110.276 1.00 73.06 89 LEU A CA 1
ATOM 664 C C . LEU A 1 89 ? -62.410 -57.094 108.746 1.00 73.06 89 LEU A C 1
ATOM 666 O O . LEU A 1 89 ? -63.166 -57.902 108.208 1.00 73.06 89 LEU A O 1
ATOM 670 N N . GLU A 1 90 ? -61.531 -56.366 108.058 1.00 71.56 90 GLU A N 1
ATOM 671 C CA . GLU A 1 90 ? -61.270 -56.481 106.619 1.00 71.56 90 GLU A CA 1
ATOM 672 C C . GLU A 1 90 ? -60.696 -57.866 106.285 1.00 71.56 90 GLU A C 1
ATOM 674 O O . GLU A 1 90 ? -61.195 -58.542 105.386 1.00 71.56 90 GLU A O 1
ATOM 679 N N . GLU A 1 91 ? -59.750 -58.344 107.096 1.00 68.94 91 GLU A N 1
ATOM 680 C CA . GLU A 1 91 ? -59.232 -59.714 107.071 1.00 68.94 91 GLU A CA 1
ATOM 681 C C . GLU A 1 91 ? -60.319 -60.778 107.331 1.00 68.94 91 GLU A C 1
ATOM 683 O O . GLU A 1 91 ? -60.456 -61.744 106.580 1.00 68.94 91 GLU A O 1
ATOM 688 N N . LEU A 1 92 ? -61.119 -60.623 108.393 1.00 68.12 92 LEU A N 1
ATOM 689 C CA . LEU A 1 92 ? -62.125 -61.620 108.798 1.00 68.12 92 LEU A CA 1
ATOM 690 C C . LEU A 1 92 ? -63.309 -61.690 107.812 1.00 68.12 92 LEU A C 1
ATOM 692 O O . LEU A 1 92 ? -63.945 -62.734 107.685 1.00 68.12 92 LEU A O 1
ATOM 696 N N . THR A 1 93 ? -63.583 -60.609 107.075 1.00 70.44 93 THR A N 1
ATOM 697 C CA . THR A 1 93 ? -64.623 -60.563 106.028 1.00 70.44 93 THR A CA 1
ATOM 698 C C . THR A 1 93 ? -64.096 -60.769 104.604 1.00 70.44 93 THR A C 1
ATOM 700 O O . THR A 1 93 ? -64.898 -60.870 103.675 1.00 70.44 93 THR A O 1
ATOM 703 N N . GLY A 1 94 ? -62.775 -60.871 104.414 1.00 68.06 94 GLY A N 1
ATOM 704 C CA . GLY A 1 94 ? -62.145 -61.045 103.101 1.00 68.06 94 GLY A CA 1
ATOM 705 C C . GLY A 1 94 ? -62.243 -59.814 102.192 1.00 68.06 94 GLY A C 1
ATOM 706 O O . GLY A 1 94 ? -62.154 -59.941 100.971 1.00 68.06 94 GLY A O 1
ATOM 707 N N . THR A 1 95 ? -62.444 -58.617 102.754 1.00 78.50 95 THR A N 1
ATOM 708 C CA . THR A 1 95 ? -62.583 -57.367 101.985 1.00 78.50 95 THR A CA 1
ATOM 709 C C . THR A 1 95 ? -61.248 -56.683 101.674 1.00 78.50 95 THR A C 1
ATOM 711 O O . THR A 1 95 ? -61.262 -55.574 101.154 1.00 78.50 95 THR A O 1
ATOM 714 N N . GLU A 1 96 ? -60.123 -57.368 101.914 1.00 75.88 96 GLU A N 1
ATOM 715 C CA . GLU A 1 96 ? -58.705 -56.974 101.716 1.00 75.88 96 GLU A CA 1
ATOM 716 C C . GLU A 1 96 ? -58.410 -56.257 100.374 1.00 75.88 96 GLU A C 1
ATOM 718 O O . GLU A 1 96 ? -57.467 -55.477 100.223 1.00 75.88 96 GLU A O 1
ATOM 723 N N . ILE A 1 97 ? -59.257 -56.506 99.374 1.00 76.12 97 ILE A N 1
ATOM 724 C CA . ILE A 1 97 ? -59.247 -55.870 98.054 1.00 76.12 97 ILE A CA 1
ATOM 725 C C . ILE A 1 97 ? -59.468 -54.344 98.150 1.00 76.12 97 ILE A C 1
ATOM 727 O O . ILE A 1 97 ? -58.938 -53.602 97.321 1.00 76.12 97 ILE A O 1
ATOM 731 N N . TYR A 1 98 ? -60.211 -53.840 99.141 1.00 82.56 98 TYR A N 1
ATOM 732 C CA . TYR A 1 98 ? -60.492 -52.407 99.281 1.00 82.56 98 TYR A CA 1
ATOM 733 C C . TYR A 1 98 ? -59.285 -51.614 99.799 1.00 82.56 98 TYR A C 1
ATOM 735 O O . TYR A 1 98 ? -59.020 -50.532 99.263 1.00 82.56 98 TYR A O 1
ATOM 743 N N . GLY A 1 99 ? -58.492 -52.157 100.730 1.00 82.25 99 GLY A N 1
ATOM 744 C CA . GLY A 1 99 ? -57.182 -51.603 101.082 1.00 82.25 99 GLY A CA 1
ATOM 745 C C . GLY A 1 99 ? -56.247 -51.495 99.868 1.00 82.25 99 GLY A C 1
ATOM 746 O O . GLY A 1 99 ? -55.647 -50.442 99.629 1.00 82.25 99 GLY A O 1
ATOM 747 N N . LEU A 1 100 ? -56.202 -52.534 99.024 1.00 83.69 100 LEU A N 1
ATOM 748 C CA . LEU A 1 100 ? -55.418 -52.536 97.780 1.00 83.69 100 LEU A CA 1
ATOM 749 C C . LEU A 1 100 ? -55.922 -51.506 96.751 1.00 83.69 100 LEU A C 1
ATOM 751 O O . LEU A 1 100 ? -55.116 -50.807 96.132 1.00 83.69 100 LEU A O 1
ATOM 755 N N . ILE A 1 101 ? -57.242 -51.359 96.586 1.00 85.56 101 ILE A N 1
ATOM 756 C CA . ILE A 1 101 ? -57.844 -50.332 95.717 1.00 85.56 101 ILE A CA 1
ATOM 757 C C . ILE A 1 101 ? -57.514 -48.923 96.230 1.00 85.56 101 ILE A C 1
ATOM 759 O O . ILE A 1 101 ? -57.148 -48.057 95.434 1.00 85.56 101 ILE A O 1
ATOM 763 N N . SER A 1 102 ? -57.586 -48.697 97.544 1.00 86.00 102 SER A N 1
ATOM 764 C CA . SER A 1 102 ? -57.223 -47.424 98.180 1.00 86.00 102 SER A CA 1
ATOM 765 C C . SER A 1 102 ? -55.765 -47.044 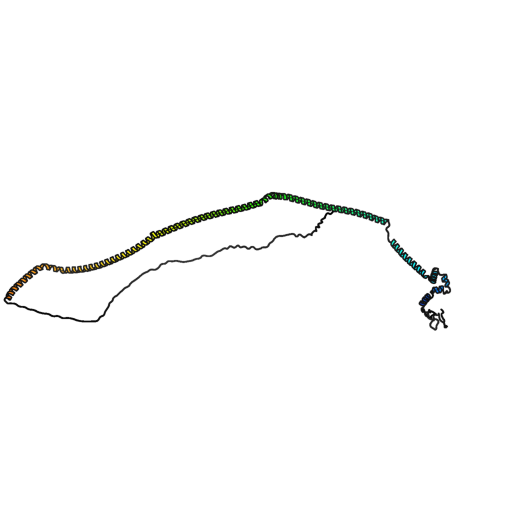97.889 1.00 86.00 102 SER A C 1
ATOM 767 O O . SER A 1 102 ? -55.495 -45.945 97.395 1.00 86.00 102 SER A O 1
ATOM 769 N N . ALA A 1 103 ? -54.830 -47.982 98.077 1.00 87.12 103 ALA A N 1
ATOM 770 C CA . ALA A 1 103 ? -53.416 -47.785 97.760 1.00 87.12 103 ALA A CA 1
ATOM 771 C C . ALA A 1 103 ? -53.177 -47.496 96.263 1.00 87.12 103 ALA A C 1
ATOM 773 O O . ALA A 1 103 ? -52.437 -46.573 95.917 1.00 87.12 103 ALA A O 1
ATOM 774 N N . ALA A 1 104 ? -53.848 -48.226 95.364 1.00 89.31 104 ALA A N 1
ATOM 775 C CA . ALA A 1 104 ? -53.730 -48.021 93.919 1.00 89.31 104 ALA A CA 1
ATOM 776 C C . ALA A 1 104 ? -54.305 -46.670 93.447 1.00 89.31 104 ALA A C 1
ATOM 778 O O . ALA A 1 104 ? -53.772 -46.063 92.515 1.00 89.31 104 ALA A O 1
ATOM 779 N N . ILE A 1 105 ? -55.371 -46.174 94.085 1.00 92.50 105 ILE A N 1
ATOM 780 C CA . ILE A 1 105 ? -55.912 -44.826 93.844 1.00 92.50 105 ILE A CA 1
ATOM 781 C C . ILE A 1 105 ? -54.940 -43.760 94.364 1.00 92.50 105 ILE A C 1
ATOM 783 O O . ILE A 1 105 ? -54.688 -42.779 93.662 1.00 92.50 105 ILE A O 1
ATOM 787 N N . TYR A 1 106 ? -54.365 -43.956 95.555 1.00 93.12 106 TYR A N 1
ATOM 788 C CA . TYR A 1 106 ? -53.407 -43.022 96.148 1.00 93.12 106 TYR A CA 1
ATOM 789 C C . TYR A 1 106 ? -52.154 -42.848 95.280 1.00 93.12 106 TYR A C 1
ATOM 791 O O . TYR A 1 106 ? -51.790 -41.714 94.962 1.00 93.12 106 TYR A O 1
ATOM 799 N N . GLU A 1 107 ? -51.529 -43.946 94.841 1.00 92.94 107 GLU A N 1
ATOM 800 C CA . GLU A 1 107 ? -50.338 -43.880 93.986 1.00 92.94 107 GLU A CA 1
ATOM 801 C C . GLU A 1 107 ? -50.652 -43.265 92.613 1.00 92.94 107 GLU A C 1
ATOM 803 O O . GLU A 1 107 ? -49.945 -42.353 92.194 1.00 92.94 107 GLU A O 1
ATOM 808 N N . ARG A 1 108 ? -51.775 -43.615 91.966 1.00 91.06 108 ARG A N 1
ATOM 809 C CA . ARG A 1 108 ? -52.195 -42.957 90.710 1.00 91.06 108 ARG A CA 1
ATOM 810 C C . ARG A 1 108 ? -52.446 -41.457 90.866 1.00 91.06 108 ARG A C 1
ATOM 812 O O . ARG A 1 108 ? -52.083 -40.675 89.991 1.00 91.06 108 ARG A O 1
ATOM 819 N N . HIS A 1 109 ? -53.060 -41.030 91.970 1.00 94.56 109 HIS A N 1
ATOM 820 C CA . HIS A 1 109 ? -53.261 -39.608 92.262 1.00 94.56 109 HIS A CA 1
ATOM 821 C C . HIS A 1 109 ? -51.925 -38.886 92.511 1.00 94.56 109 HIS A C 1
ATOM 823 O O . HIS A 1 109 ? -51.728 -37.763 92.050 1.00 94.56 109 HIS A O 1
ATOM 829 N N . LYS A 1 110 ? -50.989 -39.538 93.205 1.00 94.56 110 LYS A N 1
ATOM 830 C CA . LYS A 1 110 ? -49.629 -39.050 93.467 1.00 94.56 110 LYS A CA 1
ATOM 831 C C . LYS A 1 110 ? -48.811 -38.920 92.174 1.00 94.56 110 LYS A C 1
ATOM 833 O O . LYS A 1 110 ? -48.197 -37.876 91.980 1.00 94.56 110 LYS A O 1
ATOM 838 N N . GLU A 1 111 ? -48.869 -39.899 91.270 1.00 94.12 111 GLU A N 1
ATOM 839 C CA . GLU A 1 111 ? -48.269 -39.839 89.925 1.00 94.12 111 GLU A CA 1
ATOM 840 C C . GLU A 1 111 ? -48.878 -38.720 89.067 1.00 94.12 111 GLU A C 1
ATOM 842 O O . GLU A 1 111 ? -48.155 -37.899 88.503 1.00 94.12 111 GLU A O 1
ATOM 847 N N . ALA A 1 112 ? -50.210 -38.632 88.998 1.00 90.88 112 ALA A N 1
ATOM 848 C CA . ALA A 1 112 ? -50.887 -37.569 88.256 1.00 90.88 112 ALA A CA 1
ATOM 849 C C . ALA A 1 112 ? -50.538 -36.176 88.811 1.00 90.88 112 ALA A C 1
ATOM 851 O O . ALA A 1 112 ? -50.353 -35.226 88.048 1.00 90.88 112 ALA A O 1
ATOM 852 N N . LYS A 1 113 ? -50.389 -36.052 90.137 1.00 93.88 113 LYS A N 1
ATOM 853 C CA . LYS A 1 113 ? -49.965 -34.809 90.783 1.00 93.88 113 LYS A CA 1
ATOM 854 C C . LYS A 1 113 ? -48.508 -34.454 90.472 1.00 93.88 113 LYS A C 1
ATOM 856 O O . LYS A 1 113 ? -48.248 -33.298 90.155 1.00 93.88 113 LYS A O 1
ATOM 861 N N . THR A 1 114 ? -47.563 -35.397 90.510 1.00 93.38 114 THR A N 1
ATOM 862 C CA . THR A 1 114 ? -46.163 -35.087 90.158 1.00 93.38 114 THR A CA 1
ATOM 863 C C . THR A 1 114 ? -46.006 -34.727 88.681 1.00 93.38 114 THR A C 1
ATOM 865 O O . THR A 1 114 ? -45.220 -33.837 88.368 1.00 93.38 114 THR A O 1
ATOM 868 N N . GLN A 1 115 ? -46.796 -35.321 87.781 1.00 91.19 115 GLN A N 1
ATOM 869 C CA . GLN A 1 115 ? -46.862 -34.901 86.374 1.00 91.19 115 GLN A CA 1
ATOM 870 C C . GLN A 1 115 ? -47.446 -33.485 86.215 1.00 91.19 115 GLN A C 1
ATOM 872 O O . GLN A 1 115 ? -46.883 -32.668 85.487 1.00 91.19 115 GLN A O 1
ATOM 877 N N . LEU A 1 116 ? -48.534 -33.164 86.925 1.00 90.88 116 LEU A N 1
ATOM 878 C CA . LEU A 1 116 ? -49.139 -31.826 86.938 1.00 90.88 116 LEU A CA 1
ATOM 879 C C . LEU A 1 116 ? -48.155 -30.761 87.449 1.00 90.88 116 LEU A C 1
ATOM 881 O O . LEU A 1 116 ? -48.015 -29.700 86.841 1.00 90.88 116 LEU A O 1
ATOM 885 N N . ASP A 1 117 ? -47.471 -31.039 88.558 1.00 89.94 117 ASP A N 1
ATOM 886 C CA . AS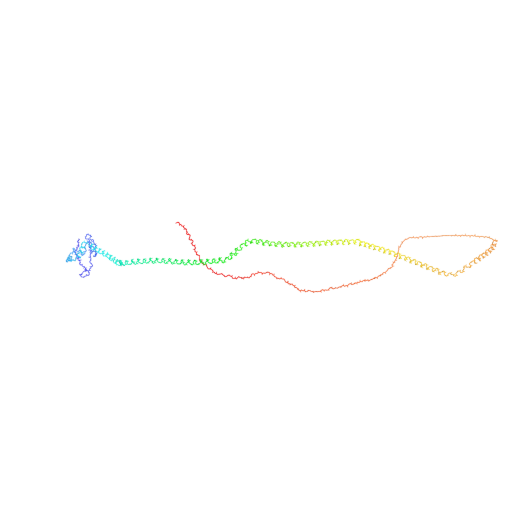P A 1 117 ? -46.535 -30.101 89.177 1.00 89.94 117 ASP A CA 1
ATOM 887 C C . ASP A 1 117 ? -45.231 -29.975 88.352 1.00 89.94 117 ASP A C 1
ATOM 889 O O . ASP A 1 117 ? -44.678 -28.877 88.256 1.00 89.94 117 ASP A O 1
ATOM 893 N N . LEU A 1 118 ? -44.808 -31.027 87.630 1.00 89.12 118 LEU A N 1
ATOM 894 C CA . LEU A 1 118 ? -43.750 -30.943 86.614 1.00 89.12 118 LEU A CA 1
ATOM 895 C C . LEU A 1 118 ? -44.155 -30.018 85.457 1.00 89.12 118 LEU A C 1
ATOM 897 O O . LEU A 1 118 ? -43.417 -29.083 85.147 1.00 89.12 118 LEU A O 1
ATOM 901 N N . LEU A 1 119 ? -45.335 -30.221 84.860 1.00 86.56 119 LEU A N 1
ATOM 902 C CA . LEU A 1 119 ? -45.843 -29.376 83.769 1.00 86.56 119 LEU A CA 1
ATOM 903 C C . LEU A 1 119 ? -45.999 -27.910 84.211 1.00 86.56 119 LEU A C 1
ATOM 905 O O . LEU A 1 119 ? -45.655 -26.998 83.461 1.00 86.56 119 LEU A O 1
ATOM 909 N N . ARG A 1 120 ? -46.440 -27.664 85.453 1.00 85.19 120 ARG A N 1
ATOM 910 C CA . ARG A 1 120 ? -46.476 -26.321 86.058 1.00 85.19 120 ARG A CA 1
ATOM 911 C C . ARG A 1 120 ? -45.090 -25.706 86.209 1.00 85.19 120 ARG A C 1
ATOM 913 O O . ARG A 1 120 ? -44.927 -24.534 85.887 1.00 85.19 120 ARG A O 1
ATOM 920 N N . SER A 1 121 ? -44.094 -26.469 86.662 1.00 83.62 121 SER A N 1
ATOM 921 C CA . SER A 1 121 ? -42.717 -25.967 86.763 1.00 83.62 121 SER A CA 1
ATOM 922 C C . SER A 1 121 ? -42.110 -25.642 85.394 1.00 83.62 121 SER A C 1
ATOM 924 O O . SER A 1 121 ? -41.433 -24.630 85.261 1.00 83.62 121 SER A O 1
ATOM 926 N N . GLN A 1 122 ? -42.420 -26.429 84.358 1.00 83.25 122 GLN A N 1
ATOM 927 C CA . GLN A 1 122 ? -42.000 -26.162 82.980 1.00 83.25 122 GLN A CA 1
ATOM 928 C C . GLN A 1 122 ? -42.675 -24.900 82.424 1.00 83.25 122 GLN A C 1
ATOM 930 O O . GLN A 1 122 ? -41.993 -24.030 81.890 1.00 83.25 122 GLN A O 1
ATOM 935 N N . ALA A 1 123 ? -43.990 -24.753 82.620 1.00 78.06 123 ALA A N 1
ATOM 936 C CA . ALA A 1 123 ? -44.730 -23.559 82.214 1.00 78.06 123 ALA A CA 1
ATOM 937 C C . ALA A 1 123 ? -44.266 -22.293 82.962 1.00 78.06 123 ALA A C 1
ATOM 939 O O . ALA A 1 123 ? -44.192 -21.228 82.362 1.00 78.06 123 ALA A O 1
ATOM 940 N N . GLY A 1 124 ? -43.912 -22.410 84.247 1.00 74.25 124 GLY A N 1
ATOM 941 C CA . GLY A 1 124 ? -43.359 -21.315 85.053 1.00 74.25 124 GLY A CA 1
ATOM 942 C C . GLY A 1 124 ? -41.884 -20.995 84.771 1.00 74.25 124 GLY A C 1
ATOM 943 O O . GLY A 1 124 ? -41.446 -19.881 85.040 1.00 74.25 124 GLY A O 1
ATOM 944 N N . ALA A 1 125 ? -41.120 -21.943 84.219 1.00 70.19 125 ALA A N 1
ATOM 945 C CA . ALA A 1 125 ? -39.744 -21.725 83.767 1.00 70.19 125 ALA A CA 1
ATOM 946 C C . ALA A 1 125 ? -39.672 -21.022 82.399 1.00 70.19 125 ALA A C 1
ATOM 948 O O . ALA A 1 125 ? -38.647 -20.430 82.060 1.00 70.19 125 ALA A O 1
ATOM 949 N N . MET A 1 126 ? -40.754 -21.054 81.615 1.00 68.81 126 MET A N 1
ATOM 950 C CA . MET A 1 126 ? -40.897 -20.212 80.432 1.00 68.81 126 MET A CA 1
ATOM 951 C C . MET A 1 126 ? -41.231 -18.783 80.869 1.00 68.81 126 MET A C 1
ATOM 953 O O . MET A 1 126 ? -42.380 -18.464 81.156 1.00 68.81 126 MET A O 1
ATOM 957 N N . ALA A 1 127 ? -40.229 -17.905 80.894 1.00 67.38 127 ALA A N 1
ATOM 958 C CA . ALA A 1 127 ? -40.450 -16.475 81.074 1.00 67.38 127 ALA A CA 1
ATOM 959 C C . ALA A 1 127 ? -41.180 -15.902 79.843 1.00 67.38 127 ALA A C 1
ATOM 961 O O . ALA A 1 127 ? -40.553 -15.562 78.838 1.00 67.38 127 ALA A O 1
ATOM 962 N N . LEU A 1 128 ? -42.514 -15.823 79.905 1.00 73.06 128 LEU A N 1
ATOM 963 C CA . LEU A 1 128 ? -43.285 -15.050 78.935 1.00 73.06 128 LEU A CA 1
ATOM 964 C C . LEU A 1 128 ? -42.888 -13.575 79.053 1.00 73.06 128 LEU A C 1
ATOM 966 O O . LEU A 1 128 ? -42.812 -13.040 80.159 1.00 73.06 128 LEU A O 1
ATOM 970 N N . LEU A 1 129 ? -42.679 -12.916 77.912 1.00 76.00 129 LEU A N 1
ATOM 971 C CA . LEU A 1 129 ? -42.618 -11.458 77.873 1.00 76.00 129 LEU A CA 1
ATOM 972 C C . LEU A 1 129 ? -43.976 -10.902 78.312 1.00 76.00 129 LEU A C 1
ATOM 974 O O . LEU A 1 129 ? -45.024 -11.423 77.915 1.00 76.00 129 LEU A O 1
ATOM 978 N N . ASP A 1 130 ? -43.947 -9.829 79.095 1.00 82.50 130 ASP A N 1
ATOM 979 C CA . ASP A 1 130 ? -45.136 -9.027 79.357 1.00 82.50 130 ASP A CA 1
ATOM 980 C C . ASP A 1 130 ? -45.611 -8.300 78.081 1.00 82.50 130 ASP A C 1
ATOM 982 O O . ASP A 1 130 ? -44.980 -8.335 77.015 1.00 82.50 130 ASP A O 1
ATOM 986 N N . SER A 1 131 ? -46.781 -7.664 78.171 1.00 84.31 131 SER A N 1
ATOM 987 C CA . SER A 1 131 ? -47.351 -6.873 77.076 1.00 84.31 131 SER A CA 1
ATOM 988 C C . SER A 1 131 ? -46.425 -5.749 76.618 1.00 84.31 131 SER A C 1
ATOM 990 O O . SER A 1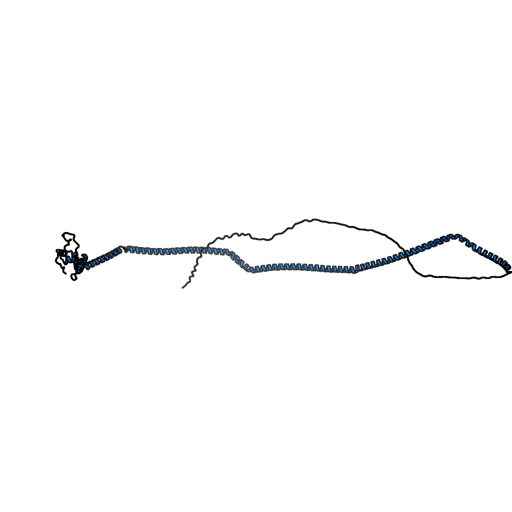 131 ? -46.424 -5.406 75.436 1.00 84.31 131 SER A O 1
ATOM 992 N N . ASP A 1 132 ? -45.627 -5.209 77.533 1.00 85.75 132 ASP A N 1
ATOM 993 C CA . ASP A 1 132 ? -45.000 -3.900 77.402 1.00 85.75 132 ASP A CA 1
ATOM 994 C C . ASP A 1 132 ? -43.604 -4.041 76.784 1.00 85.75 132 ASP A C 1
ATOM 996 O O . ASP A 1 132 ? -43.284 -3.345 75.822 1.00 85.75 132 ASP A O 1
ATOM 1000 N N . ALA A 1 133 ? -42.814 -5.030 77.217 1.00 86.00 133 ALA A N 1
ATOM 1001 C CA . ALA A 1 133 ? -41.588 -5.449 76.544 1.00 86.00 133 ALA A CA 1
ATOM 1002 C C . ALA A 1 133 ? -41.881 -6.037 75.156 1.00 86.00 133 ALA A C 1
ATOM 1004 O O . ALA A 1 133 ? -41.125 -5.793 74.213 1.00 86.00 133 ALA A O 1
ATOM 1005 N N . ARG A 1 134 ? -43.001 -6.761 74.988 1.00 89.31 134 ARG A N 1
ATOM 1006 C CA . ARG A 1 134 ? -43.444 -7.195 73.655 1.00 89.31 134 ARG A CA 1
ATOM 1007 C C . ARG A 1 134 ? -43.796 -5.998 72.771 1.00 89.31 134 ARG A C 1
ATOM 1009 O O . ARG A 1 134 ? -43.359 -5.971 71.624 1.00 89.31 134 ARG A O 1
ATOM 1016 N N . ALA A 1 135 ? -44.565 -5.030 73.272 1.00 90.38 135 ALA A N 1
ATOM 1017 C CA . ALA A 1 135 ? -44.917 -3.827 72.520 1.00 90.38 135 ALA A CA 1
ATOM 1018 C C . ALA A 1 135 ? -43.669 -3.010 72.151 1.00 90.38 135 ALA A C 1
ATOM 1020 O O . ALA A 1 135 ? -43.522 -2.628 70.994 1.00 90.38 135 ALA A O 1
ATOM 1021 N N . ALA A 1 136 ? -42.731 -2.832 73.085 1.00 91.88 136 ALA A N 1
ATOM 1022 C CA . ALA A 1 136 ? -41.469 -2.135 72.850 1.00 91.88 136 ALA A CA 1
ATOM 1023 C C . ALA A 1 136 ? -40.606 -2.819 71.776 1.00 91.88 136 ALA A C 1
ATOM 1025 O O . ALA A 1 136 ? -40.122 -2.144 70.872 1.00 91.88 136 ALA A O 1
ATOM 1026 N N . LEU A 1 137 ? -40.455 -4.149 71.812 1.00 92.00 137 LEU A N 1
ATOM 1027 C CA . LEU A 1 137 ? -39.738 -4.895 70.767 1.00 92.00 137 LEU A CA 1
ATOM 1028 C C . LEU A 1 137 ? -40.463 -4.852 69.416 1.00 92.00 137 LEU A C 1
ATOM 1030 O O . LEU A 1 137 ? -39.821 -4.762 68.373 1.00 92.00 137 LEU A O 1
ATOM 1034 N N . GLN A 1 138 ? -41.796 -4.900 69.421 1.00 94.00 138 GLN A N 1
ATOM 1035 C CA . GLN A 1 138 ? -42.602 -4.827 68.203 1.00 94.00 138 GLN A CA 1
ATOM 1036 C C . GLN A 1 138 ? -42.536 -3.424 67.566 1.00 94.00 138 GLN A C 1
ATOM 1038 O O . GLN A 1 138 ? -42.483 -3.329 66.342 1.00 94.00 138 GLN A O 1
ATOM 1043 N N . GLN A 1 139 ? -42.449 -2.363 68.377 1.00 94.81 139 GLN A N 1
ATOM 1044 C CA . GLN A 1 139 ? -42.225 -0.991 67.918 1.00 94.81 139 GLN A CA 1
ATOM 1045 C C . GLN A 1 139 ? -40.778 -0.767 67.445 1.00 94.81 139 GLN A C 1
ATOM 1047 O O . GLN A 1 139 ? -40.569 -0.219 66.371 1.00 94.81 139 GLN A O 1
ATOM 1052 N N . GLN A 1 140 ? -39.771 -1.274 68.164 1.00 95.69 140 GLN A N 1
ATOM 1053 C CA . GLN A 1 140 ? -38.379 -1.254 67.687 1.00 95.69 140 GLN A CA 1
ATOM 1054 C C . GLN A 1 140 ? -38.227 -1.967 66.337 1.00 95.69 140 GLN A C 1
ATOM 1056 O O . GLN A 1 140 ? -37.465 -1.513 65.487 1.00 95.69 140 GLN A O 1
ATOM 1061 N N . LEU A 1 141 ? -38.970 -3.057 66.113 1.00 96.69 141 LEU A N 1
ATOM 1062 C CA . LEU A 1 141 ? -38.993 -3.751 64.828 1.00 96.69 141 LEU A CA 1
ATOM 1063 C C . LEU A 1 141 ? -39.594 -2.874 63.721 1.00 96.69 141 LEU A C 1
ATOM 1065 O O . LEU A 1 141 ? -39.002 -2.818 62.645 1.00 96.69 141 LEU A O 1
ATOM 1069 N N . THR A 1 142 ? -40.710 -2.171 63.953 1.00 96.56 142 THR A N 1
ATOM 1070 C CA . THR A 1 142 ? -41.258 -1.238 62.947 1.00 96.56 142 THR A CA 1
ATOM 1071 C C . THR A 1 142 ? -40.315 -0.068 62.686 1.00 96.56 142 THR A C 1
ATOM 1073 O O . THR A 1 142 ? -40.001 0.192 61.529 1.00 96.56 142 THR A O 1
ATOM 1076 N N . ASP A 1 143 ? -39.775 0.558 63.733 1.00 96.69 143 ASP A N 1
ATOM 1077 C CA . ASP A 1 143 ? -38.882 1.717 63.619 1.00 96.69 143 ASP A CA 1
ATOM 1078 C C . ASP A 1 143 ? -37.603 1.370 62.826 1.00 96.69 143 ASP A C 1
ATOM 1080 O O . ASP A 1 143 ? -37.161 2.137 61.968 1.00 96.69 143 ASP A O 1
ATOM 1084 N N . LEU A 1 144 ? -37.029 0.180 63.058 1.00 97.06 144 LEU A N 1
ATOM 1085 C CA . LEU A 1 144 ? -35.879 -0.330 62.300 1.00 97.06 144 LEU A CA 1
ATOM 1086 C C . LEU A 1 144 ? -36.241 -0.727 60.860 1.00 97.06 144 LEU A C 1
ATOM 1088 O O . LEU A 1 144 ? -35.440 -0.498 59.955 1.00 97.06 144 LEU A O 1
ATOM 1092 N N . THR A 1 145 ? -37.430 -1.291 60.634 1.00 97.00 145 THR A N 1
ATOM 1093 C CA . THR A 1 145 ? -37.902 -1.692 59.294 1.00 97.00 145 THR A CA 1
ATOM 1094 C C . THR A 1 145 ? -38.166 -0.470 58.408 1.00 97.00 145 THR A C 1
ATOM 1096 O O . THR A 1 145 ? -37.806 -0.465 57.229 1.00 97.00 145 THR A O 1
ATOM 1099 N N . ASP A 1 146 ? -38.741 0.594 58.968 1.00 96.94 146 ASP A N 1
ATOM 1100 C CA . ASP A 1 146 ? -38.974 1.852 58.255 1.00 96.94 146 ASP A CA 1
ATOM 1101 C C . ASP A 1 146 ? -37.651 2.584 57.975 1.00 96.94 146 ASP A C 1
ATOM 1103 O O . ASP A 1 146 ? -37.457 3.122 56.880 1.00 96.94 146 ASP A O 1
ATOM 1107 N N . ALA A 1 147 ? -36.698 2.546 58.916 1.00 96.88 147 ALA A N 1
ATOM 1108 C CA . ALA A 1 147 ? -35.349 3.071 58.709 1.00 96.88 147 ALA A CA 1
ATOM 1109 C C . ALA A 1 147 ? -34.573 2.299 57.621 1.00 96.88 147 ALA A C 1
ATOM 1111 O O . ALA A 1 147 ? -33.911 2.924 56.788 1.00 96.88 147 ALA A O 1
ATOM 1112 N N . GLU A 1 148 ? -34.678 0.965 57.573 1.00 97.50 148 GLU A N 1
ATOM 1113 C CA . GLU A 1 148 ? -34.087 0.143 56.506 1.00 97.50 148 GLU A CA 1
ATOM 1114 C C . GLU A 1 148 ? -34.685 0.493 55.136 1.00 97.50 148 GLU A C 1
ATOM 1116 O O . GLU A 1 148 ? -33.940 0.706 54.176 1.00 97.50 148 GLU A O 1
ATOM 1121 N N . GLN A 1 149 ? -36.012 0.622 55.036 1.00 97.31 149 GLN A N 1
ATOM 1122 C CA . GLN A 1 149 ? -36.684 0.999 53.788 1.00 97.31 149 GLN A CA 1
ATOM 1123 C C . GLN A 1 149 ? -36.249 2.384 53.289 1.00 97.31 149 GLN A C 1
ATOM 1125 O O . GLN A 1 149 ? -35.922 2.535 52.108 1.00 97.31 149 GLN A O 1
ATOM 1130 N N . GLN A 1 150 ? -36.184 3.384 54.175 1.00 97.31 150 GLN A N 1
ATOM 1131 C CA . GLN A 1 150 ? -35.715 4.731 53.830 1.00 97.31 150 GLN A CA 1
ATOM 1132 C C . GLN A 1 150 ? -34.248 4.723 53.377 1.00 97.31 150 GLN A C 1
ATOM 1134 O O . GLN A 1 150 ? -33.913 5.307 52.343 1.00 97.31 150 GLN A O 1
ATOM 1139 N N . LEU A 1 151 ? -33.370 4.022 54.102 1.00 97.69 151 LEU A N 1
ATOM 1140 C CA . LEU A 1 151 ? -31.950 3.932 53.758 1.00 97.69 151 LEU A CA 1
ATOM 1141 C C . LEU A 1 151 ? -31.725 3.175 52.438 1.00 97.69 151 LEU A C 1
ATOM 1143 O O . LEU A 1 151 ? -30.894 3.589 51.631 1.00 97.69 151 LEU A O 1
ATOM 1147 N N . SER A 1 152 ? -32.501 2.119 52.179 1.00 97.69 152 SER A N 1
ATOM 1148 C CA . SER A 1 152 ? -32.491 1.363 50.921 1.00 97.69 152 SER A CA 1
ATOM 1149 C C . SER A 1 152 ? -32.932 2.225 49.732 1.00 97.69 152 SER A C 1
ATOM 1151 O O . SER A 1 152 ? -32.258 2.244 48.700 1.00 97.69 152 SER A O 1
ATOM 1153 N N . ALA A 1 153 ? -33.998 3.019 49.887 1.00 97.44 153 ALA A N 1
ATOM 1154 C CA . ALA A 1 153 ? -34.449 3.960 48.860 1.00 97.44 153 ALA A CA 1
ATOM 1155 C C . ALA A 1 153 ? -33.390 5.039 48.557 1.00 97.44 153 ALA A C 1
ATOM 1157 O O . ALA A 1 153 ? -33.078 5.292 47.390 1.00 97.44 153 ALA A O 1
ATOM 1158 N N . HIS A 1 154 ? -32.772 5.624 49.590 1.00 97.62 154 HIS A N 1
ATOM 1159 C CA . HIS A 1 154 ? -31.670 6.576 49.416 1.00 97.62 154 HIS A CA 1
ATOM 1160 C C . HIS A 1 154 ? -30.430 5.939 48.774 1.00 97.62 154 HIS A C 1
ATOM 1162 O O . HIS A 1 154 ? -29.804 6.563 47.917 1.00 97.62 154 HIS A O 1
ATOM 1168 N N . TYR A 1 155 ? -30.091 4.694 49.124 1.00 97.94 155 TYR A N 1
ATOM 1169 C CA . TYR A 1 155 ? -28.988 3.960 48.502 1.00 97.94 155 TYR A CA 1
ATOM 1170 C C . TYR A 1 155 ? -29.234 3.719 47.006 1.00 97.94 155 TYR A C 1
ATOM 1172 O O . TYR A 1 155 ? -28.357 4.007 46.192 1.00 97.94 155 TYR A O 1
ATOM 1180 N N . GLN A 1 156 ? -30.433 3.266 46.623 1.00 97.75 156 GLN A N 1
ATOM 1181 C CA . GLN A 1 156 ? -30.805 3.077 45.215 1.00 97.75 156 GLN A CA 1
ATOM 1182 C C . GLN A 1 156 ? -30.755 4.399 44.433 1.00 97.75 156 GLN A C 1
ATOM 1184 O O . GLN A 1 156 ? -30.209 4.446 43.329 1.00 97.75 156 GLN A O 1
ATOM 1189 N N . GLN A 1 157 ? -31.251 5.493 45.021 1.00 97.81 157 GLN A N 1
ATOM 1190 C CA . GLN A 1 157 ? -31.188 6.823 44.413 1.00 97.81 157 GLN A CA 1
ATOM 1191 C C . GLN A 1 157 ? -29.735 7.292 44.211 1.00 97.81 157 GLN A C 1
ATOM 1193 O O . GLN A 1 157 ? -29.384 7.763 43.128 1.00 97.81 157 GLN A O 1
ATOM 1198 N N . ALA A 1 158 ? -28.875 7.128 45.220 1.00 97.81 158 ALA A N 1
ATOM 1199 C CA . ALA A 1 158 ? -27.457 7.476 45.137 1.00 97.81 158 ALA A CA 1
ATOM 1200 C C . ALA A 1 158 ? -26.709 6.608 44.108 1.00 97.81 158 ALA A C 1
ATOM 1202 O O . ALA A 1 158 ? -25.900 7.125 43.338 1.00 97.81 158 ALA A O 1
ATOM 1203 N N . GLN A 1 159 ? -27.021 5.310 44.032 1.00 98.12 159 GLN A N 1
ATOM 1204 C CA . GLN A 1 159 ? -26.469 4.399 43.029 1.00 98.12 159 GLN A CA 1
ATOM 1205 C C . GLN A 1 159 ? -26.869 4.821 41.606 1.00 98.12 159 GLN A C 1
ATOM 1207 O O . GLN A 1 159 ? -26.021 4.851 40.715 1.00 98.12 159 GLN A O 1
ATOM 1212 N N . GLN A 1 160 ? -28.129 5.208 41.384 1.00 97.75 160 GLN A N 1
ATOM 1213 C CA . GLN A 1 160 ? -28.594 5.685 40.080 1.00 97.75 160 GLN A CA 1
ATOM 1214 C C . GLN A 1 160 ? -27.925 7.013 39.680 1.00 97.75 160 GLN A C 1
ATOM 1216 O O . GLN A 1 160 ? -27.504 7.169 38.533 1.00 97.75 160 GLN A O 1
ATOM 1221 N N . GLN A 1 161 ? -27.762 7.949 40.623 1.00 97.81 161 GLN A N 1
ATOM 1222 C CA . GLN A 1 161 ? -27.020 9.198 40.397 1.00 97.81 161 GLN A CA 1
ATOM 1223 C C . GLN A 1 161 ? -25.547 8.934 40.054 1.00 97.81 161 GLN A C 1
ATOM 1225 O O . GLN A 1 161 ? -25.010 9.552 39.136 1.00 97.81 161 GLN A O 1
ATOM 1230 N N . GLN A 1 162 ? -24.902 7.997 40.753 1.00 98.12 162 GLN A N 1
ATOM 1231 C CA . GLN A 1 162 ? -23.509 7.612 40.524 1.00 98.12 162 GLN A CA 1
ATOM 1232 C C . GLN A 1 162 ? -23.317 6.961 39.142 1.00 98.12 162 GLN A C 1
ATOM 1234 O O . GLN A 1 162 ? -22.399 7.345 38.414 1.00 98.12 162 GLN A O 1
ATOM 1239 N N . GLN A 1 163 ? -24.218 6.063 38.730 1.00 97.94 163 GLN A N 1
ATOM 1240 C CA . GLN A 1 163 ? -24.213 5.475 37.384 1.00 97.94 163 GLN A CA 1
ATOM 1241 C C . GLN A 1 163 ? -24.423 6.537 36.298 1.00 97.94 163 GLN A C 1
ATOM 1243 O O . GLN A 1 163 ? -23.719 6.533 35.287 1.00 97.94 163 GLN A O 1
ATOM 1248 N N . TRP A 1 164 ? -25.351 7.476 36.509 1.00 98.19 164 TRP A N 1
ATOM 1249 C CA . TRP A 1 164 ? -25.605 8.568 35.568 1.00 98.19 164 TRP A CA 1
ATOM 1250 C C . TRP A 1 164 ? -24.398 9.506 35.426 1.00 98.19 164 TRP A C 1
ATOM 1252 O O . TRP A 1 164 ? -24.034 9.863 34.307 1.00 98.19 164 TRP A O 1
ATOM 1262 N N . GLN A 1 165 ? -23.712 9.838 36.526 1.00 98.19 165 GLN A N 1
ATOM 1263 C CA . GLN A 1 165 ? -22.469 10.618 36.480 1.00 98.19 165 GLN A CA 1
ATOM 1264 C C . GLN A 1 165 ? -21.347 9.884 35.732 1.00 98.19 165 GLN A C 1
ATOM 1266 O O . GLN A 1 165 ? -20.649 10.510 34.935 1.00 98.19 165 GLN A O 1
ATOM 1271 N N . GLN A 1 166 ? -21.190 8.568 35.924 1.00 98.06 166 GLN A N 1
ATOM 1272 C CA . GLN A 1 166 ? -20.215 7.774 35.163 1.00 98.06 166 GLN A CA 1
ATOM 1273 C C . GLN A 1 166 ? -20.531 7.758 33.661 1.00 98.06 166 GLN A C 1
ATOM 1275 O O . GLN A 1 166 ? -19.637 7.981 32.847 1.00 98.06 166 GLN A O 1
ATOM 1280 N N . GLN A 1 167 ? -21.799 7.561 33.287 1.00 98.12 167 GLN A N 1
ATOM 1281 C CA . GLN A 1 167 ? -22.231 7.595 31.885 1.00 98.12 167 GLN A CA 1
ATOM 1282 C C . GLN A 1 167 ? -22.035 8.984 31.262 1.00 98.12 167 GLN A C 1
ATOM 1284 O O . GLN A 1 167 ? -21.541 9.084 30.143 1.00 98.12 167 GLN A O 1
ATOM 1289 N N . ALA A 1 168 ? -22.346 10.061 31.990 1.00 98.38 168 ALA A N 1
ATOM 1290 C CA . ALA A 1 168 ? -22.114 11.428 31.531 1.00 98.38 168 ALA A CA 1
ATOM 1291 C C . ALA A 1 168 ? -20.618 11.719 31.309 1.00 98.38 168 ALA A C 1
ATOM 1293 O O . ALA A 1 168 ? -20.254 12.293 30.284 1.00 98.38 168 ALA A O 1
ATOM 1294 N N . GLN A 1 169 ? -19.742 11.272 32.218 1.00 98.06 169 GLN A N 1
ATOM 1295 C CA . GLN A 1 169 ? -18.288 11.396 32.063 1.00 98.06 169 GLN A CA 1
ATOM 1296 C C . GLN A 1 169 ? -17.761 10.590 30.868 1.00 98.06 169 GLN A C 1
ATOM 1298 O O . GLN A 1 169 ? -16.932 11.102 30.116 1.00 98.06 169 GLN A O 1
ATOM 1303 N N . GLN A 1 170 ? -18.253 9.364 30.659 1.00 98.19 170 GLN A N 1
ATOM 1304 C CA . GLN A 1 170 ? -17.887 8.546 29.500 1.00 98.19 170 GLN A CA 1
ATOM 1305 C C . GLN A 1 170 ? -18.317 9.219 28.188 1.00 98.19 170 GLN A C 1
ATOM 1307 O O . GLN A 1 170 ? -17.480 9.435 27.316 1.00 98.19 170 GLN A O 1
ATOM 1312 N N . LEU A 1 171 ? -19.584 9.627 28.072 1.00 98.06 171 LEU A N 1
ATOM 1313 C CA . LEU A 1 171 ? -20.107 10.302 26.879 1.00 98.06 171 LEU A CA 1
ATOM 1314 C C . LEU A 1 171 ? -19.383 11.629 26.601 1.00 98.06 171 LEU A C 1
ATOM 1316 O O . LEU A 1 171 ? -19.147 11.970 25.445 1.00 98.06 171 LEU A O 1
ATOM 1320 N N . GLN A 1 172 ? -18.973 12.365 27.640 1.00 98.31 172 GLN A N 1
ATOM 1321 C CA . GLN A 1 172 ? -18.171 13.580 27.484 1.00 98.31 172 GLN A CA 1
ATOM 1322 C C . GLN A 1 172 ? -16.762 13.282 26.939 1.00 98.31 172 GLN A C 1
ATOM 1324 O O . GLN A 1 172 ? -16.262 14.040 26.107 1.00 98.31 172 GLN A O 1
ATOM 1329 N N . GLN A 1 173 ? -16.130 12.179 27.360 1.00 97.81 173 GLN A N 1
ATOM 1330 C CA . GLN A 1 173 ? -14.839 11.736 26.818 1.00 97.81 173 GLN A CA 1
ATOM 1331 C C . GLN A 1 173 ? -14.963 11.234 25.374 1.00 97.81 173 GLN A C 1
ATOM 1333 O O . GLN A 1 173 ? -14.133 11.589 24.539 1.00 97.81 173 GLN A O 1
ATOM 1338 N N . GLU A 1 174 ? -15.999 10.453 25.064 1.00 98.00 174 GLU A N 1
ATOM 1339 C CA . GLU A 1 174 ? -16.282 9.961 23.710 1.00 98.00 174 GLU A CA 1
ATOM 1340 C C . GLU A 1 174 ? -16.563 11.119 22.741 1.00 98.00 174 GLU A C 1
ATOM 1342 O O . GLU A 1 174 ? -15.998 11.156 21.648 1.00 98.00 174 GLU A O 1
ATOM 1347 N N . ASN A 1 175 ? -17.350 12.117 23.160 1.00 98.38 175 ASN A N 1
ATOM 1348 C CA . ASN A 1 175 ? -17.624 13.303 22.348 1.00 98.38 175 ASN A CA 1
ATOM 1349 C C . ASN A 1 175 ? -16.358 14.151 22.119 1.00 98.38 175 ASN A C 1
ATOM 1351 O O . ASN A 1 175 ? -16.075 14.538 20.990 1.00 98.38 175 ASN A O 1
ATOM 1355 N N . ALA A 1 176 ? -15.530 14.361 23.151 1.00 98.00 176 ALA A N 1
ATOM 1356 C CA . ALA A 1 176 ? -14.257 15.071 23.002 1.00 98.00 176 ALA A CA 1
ATOM 1357 C C . ALA A 1 176 ? -13.271 14.342 22.062 1.00 98.00 176 ALA A C 1
ATOM 1359 O O . ALA A 1 176 ? -12.539 14.984 21.308 1.00 98.00 176 ALA A O 1
ATOM 1360 N N . GLN A 1 177 ? -13.264 13.004 22.062 1.00 97.94 177 GLN A N 1
ATOM 1361 C CA . GLN A 1 177 ? -12.492 12.210 21.099 1.00 97.94 177 GLN A CA 1
ATOM 1362 C C . GLN A 1 177 ? -13.052 12.342 19.674 1.00 97.94 177 GLN A C 1
ATOM 1364 O O . GLN A 1 177 ? -12.274 12.473 18.726 1.00 97.94 177 GLN A O 1
ATOM 1369 N N . ALA A 1 178 ? -14.380 12.358 19.516 1.00 97.81 178 ALA A N 1
ATOM 1370 C CA . ALA A 1 178 ? -15.039 12.562 18.228 1.00 97.81 178 ALA A CA 1
ATOM 1371 C C . ALA A 1 178 ? -14.764 13.960 17.644 1.00 97.81 178 ALA A C 1
ATOM 1373 O O . ALA A 1 178 ? -14.438 14.059 16.461 1.00 97.81 178 ALA A O 1
ATOM 1374 N N . ASP A 1 179 ? -14.801 15.018 18.461 1.00 98.38 179 ASP A N 1
ATOM 1375 C CA . ASP A 1 179 ? -14.441 16.385 18.055 1.00 98.38 179 ASP A CA 1
ATOM 1376 C C . ASP A 1 179 ? -12.982 16.475 17.578 1.00 98.38 179 ASP A C 1
ATOM 1378 O O . ASP A 1 179 ? -12.702 17.049 16.523 1.00 98.38 179 ASP A O 1
ATOM 1382 N N . VAL A 1 180 ? -12.039 15.862 18.305 1.00 98.06 180 VAL A N 1
ATOM 1383 C CA . VAL A 1 180 ? -10.623 15.820 17.900 1.00 98.06 180 VAL A CA 1
ATOM 1384 C C . VAL A 1 180 ? -10.442 15.042 16.591 1.00 98.06 180 VAL A C 1
ATOM 1386 O O . VAL A 1 180 ? -9.730 15.507 15.699 1.00 98.06 180 VAL A O 1
ATOM 1389 N N . ALA A 1 181 ? -11.110 13.896 16.428 1.00 97.75 181 ALA A N 1
ATOM 1390 C CA . ALA A 1 181 ? -11.069 13.120 15.188 1.00 97.75 181 ALA A CA 1
ATOM 1391 C C . ALA A 1 181 ? -11.686 13.886 14.000 1.00 97.75 181 ALA A C 1
ATOM 1393 O O . ALA A 1 181 ? -11.140 13.861 12.894 1.00 97.75 181 ALA A O 1
ATOM 1394 N N . LEU A 1 182 ? -12.780 14.619 14.227 1.00 98.25 182 LEU A N 1
ATOM 1395 C CA . LEU A 1 182 ? -13.423 15.476 13.232 1.00 98.25 182 LEU A CA 1
ATOM 1396 C C . LEU A 1 182 ? -12.502 16.626 12.804 1.00 98.25 182 LEU A C 1
ATOM 1398 O O . LEU A 1 182 ? -12.331 16.851 11.606 1.00 98.25 182 LEU A O 1
ATOM 1402 N N . GLN A 1 183 ? -11.860 17.313 13.754 1.00 98.00 183 GLN A N 1
ATOM 1403 C CA . GLN A 1 183 ? -10.889 18.373 13.463 1.00 98.00 183 GLN A CA 1
ATOM 1404 C C . GLN A 1 183 ? -9.680 17.839 12.682 1.00 98.00 183 GLN A C 1
ATOM 1406 O O . GLN A 1 183 ? -9.264 18.457 11.702 1.00 98.00 183 GLN A O 1
ATOM 1411 N N . GLN A 1 184 ? -9.152 16.664 13.046 1.00 97.81 184 GLN A N 1
ATOM 1412 C CA . GLN A 1 184 ? -8.070 16.008 12.302 1.00 97.81 184 GLN A CA 1
ATOM 1413 C C . GLN A 1 184 ? -8.491 15.646 10.870 1.00 97.81 184 GLN A C 1
ATOM 1415 O O . GLN A 1 184 ? -7.749 15.923 9.927 1.00 97.81 184 GLN A O 1
ATOM 1420 N N . ALA A 1 185 ? -9.691 15.089 10.677 1.00 97.06 185 ALA A N 1
ATOM 1421 C CA . ALA A 1 185 ? -10.219 14.759 9.352 1.00 97.06 185 ALA A CA 1
ATOM 1422 C C . ALA A 1 185 ? -10.464 16.010 8.486 1.00 97.06 185 ALA A C 1
ATOM 1424 O O . ALA A 1 185 ? -10.155 16.012 7.291 1.00 97.06 185 ALA A O 1
ATOM 1425 N N . GLN A 1 186 ? -10.964 17.098 9.081 1.00 97.94 186 GLN A N 1
ATOM 1426 C CA . GLN A 1 186 ? -11.126 18.389 8.409 1.00 97.94 186 GLN A CA 1
ATOM 1427 C C . GLN A 1 186 ? -9.770 18.985 8.008 1.00 97.94 186 GLN A C 1
ATOM 1429 O O . GLN A 1 186 ? -9.598 19.355 6.846 1.00 97.94 186 GLN A O 1
ATOM 1434 N N . ALA A 1 187 ? -8.790 19.013 8.916 1.00 97.31 187 ALA A N 1
ATOM 1435 C CA . ALA A 1 187 ? -7.442 19.510 8.641 1.00 97.31 187 ALA A CA 1
ATOM 1436 C C . ALA A 1 187 ? -6.728 18.683 7.557 1.00 97.31 187 ALA A C 1
ATOM 1438 O O . ALA A 1 187 ? -6.149 19.251 6.631 1.00 97.31 187 ALA A O 1
ATOM 1439 N N . ALA A 1 188 ? -6.831 17.350 7.602 1.00 97.00 188 ALA A N 1
ATOM 1440 C CA . ALA A 1 188 ? -6.299 16.468 6.563 1.00 97.00 188 ALA A CA 1
ATOM 1441 C C . ALA A 1 188 ? -6.974 16.709 5.201 1.00 97.00 188 ALA A C 1
ATOM 1443 O O . ALA A 1 188 ? -6.299 16.764 4.172 1.00 97.00 188 ALA A O 1
ATOM 1444 N N . SER A 1 189 ? -8.295 16.923 5.181 1.00 96.44 189 SER A N 1
ATOM 1445 C CA . SER A 1 189 ? -9.021 17.260 3.954 1.00 96.44 189 SER A CA 1
ATOM 1446 C C . SER A 1 189 ? -8.640 18.640 3.405 1.00 96.44 189 SER A C 1
ATOM 1448 O O . SER A 1 189 ? -8.560 18.799 2.189 1.00 96.44 189 SER A O 1
ATOM 1450 N N . GLN A 1 190 ? -8.369 19.630 4.261 1.00 96.75 190 GLN A N 1
ATOM 1451 C CA . GLN A 1 190 ? -7.877 20.948 3.843 1.00 96.75 190 GLN A CA 1
ATOM 1452 C C . GLN A 1 190 ? -6.439 20.874 3.309 1.00 96.75 190 GLN A C 1
ATOM 1454 O O . GLN A 1 190 ? -6.153 21.446 2.261 1.00 96.75 190 GLN A O 1
ATOM 1459 N N . ALA A 1 191 ? -5.550 20.114 3.956 1.00 96.12 191 ALA A N 1
ATOM 1460 C CA . ALA A 1 191 ? -4.185 19.893 3.475 1.00 96.12 191 ALA A CA 1
ATOM 1461 C C . ALA A 1 191 ? -4.159 19.195 2.100 1.00 96.12 191 ALA A C 1
ATOM 1463 O O . ALA A 1 191 ? -3.407 19.593 1.211 1.00 96.12 191 ALA A O 1
ATOM 1464 N N . ALA A 1 192 ? -5.036 18.207 1.889 1.00 95.75 192 ALA A N 1
ATOM 1465 C CA . ALA A 1 192 ? -5.179 17.501 0.616 1.00 95.75 192 ALA A CA 1
ATOM 1466 C C . ALA A 1 192 ? -5.819 18.343 -0.510 1.00 95.75 192 ALA A C 1
ATOM 1468 O O . ALA A 1 192 ? -5.808 17.921 -1.668 1.00 95.75 192 ALA A O 1
ATOM 1469 N N . GLU A 1 193 ? -6.382 19.520 -0.217 1.00 95.75 193 GLU A N 1
ATOM 1470 C CA . GLU A 1 193 ? -7.105 20.329 -1.208 1.00 95.75 193 GLU A CA 1
ATOM 1471 C C . GLU A 1 193 ? -6.197 20.826 -2.341 1.00 95.75 193 GLU A C 1
ATOM 1473 O O . GLU A 1 193 ? -6.593 20.800 -3.507 1.00 95.75 193 GLU A O 1
ATOM 1478 N N . ALA A 1 194 ? -4.947 21.190 -2.036 1.00 95.00 194 ALA A N 1
ATOM 1479 C CA . ALA A 1 194 ? -3.972 21.573 -3.056 1.00 95.00 194 ALA A CA 1
ATOM 1480 C C . ALA A 1 194 ? -3.715 20.433 -4.061 1.00 95.00 194 ALA A C 1
ATOM 1482 O O . ALA A 1 194 ? -3.652 20.670 -5.269 1.00 95.00 194 ALA A O 1
ATOM 1483 N N . ASP A 1 195 ? -3.638 19.187 -3.585 1.00 94.81 195 ASP A N 1
ATOM 1484 C CA . ASP A 1 195 ? -3.431 18.016 -4.438 1.00 94.81 195 ASP A CA 1
ATOM 1485 C C . ASP A 1 195 ? -4.698 17.597 -5.190 1.00 94.81 195 ASP A C 1
ATOM 1487 O O . ASP A 1 195 ? -4.605 17.250 -6.370 1.00 94.81 195 ASP A O 1
ATOM 1491 N N . ARG A 1 196 ? -5.890 17.741 -4.591 1.00 94.69 196 ARG A N 1
ATOM 1492 C CA . ARG A 1 196 ? -7.165 17.603 -5.320 1.00 94.69 196 ARG A CA 1
ATOM 1493 C C . ARG A 1 196 ? -7.248 18.594 -6.483 1.00 94.69 196 ARG A C 1
ATOM 1495 O O . ARG A 1 196 ? -7.591 18.199 -7.596 1.00 94.69 196 ARG A O 1
ATOM 1502 N N . GLN A 1 197 ? -6.853 19.851 -6.274 1.00 95.19 197 GLN A N 1
ATOM 1503 C CA . GLN A 1 197 ? -6.821 20.857 -7.340 1.00 95.19 197 GLN A CA 1
ATOM 1504 C C . GLN A 1 197 ? -5.742 20.578 -8.395 1.00 95.19 197 GLN A C 1
ATOM 1506 O O . GLN A 1 197 ? -5.996 20.775 -9.585 1.00 95.19 197 GLN A O 1
ATOM 1511 N N . ARG A 1 198 ? -4.555 20.086 -8.010 1.00 94.44 198 ARG A N 1
ATOM 1512 C CA . ARG A 1 198 ? -3.523 19.637 -8.968 1.00 94.44 198 ARG A CA 1
ATOM 1513 C C . ARG A 1 198 ? -4.023 18.476 -9.828 1.00 94.44 198 ARG A C 1
ATOM 1515 O O . ARG A 1 198 ? -3.815 18.498 -11.041 1.00 94.44 198 ARG A O 1
ATOM 1522 N N . LEU A 1 199 ? -4.713 17.503 -9.232 1.00 92.69 199 LEU A N 1
ATOM 1523 C CA . LEU A 1 199 ? -5.301 16.367 -9.941 1.00 92.69 199 LEU A CA 1
ATOM 1524 C C . LEU A 1 199 ? -6.406 16.822 -10.907 1.00 92.69 199 LEU A C 1
ATOM 1526 O O . LEU A 1 199 ? -6.338 16.501 -12.092 1.00 92.69 199 LEU A O 1
ATOM 1530 N N . ALA A 1 200 ? -7.350 17.650 -10.450 1.00 93.62 200 ALA A N 1
ATOM 1531 C CA . ALA A 1 200 ? -8.427 18.192 -11.285 1.00 93.62 200 ALA A CA 1
ATOM 1532 C C . ALA A 1 200 ? -7.904 19.028 -12.472 1.00 93.62 200 ALA A C 1
ATOM 1534 O O . ALA A 1 200 ? -8.422 18.931 -13.582 1.00 93.62 200 ALA A O 1
ATOM 1535 N N . ARG A 1 201 ? -6.822 19.801 -12.284 1.00 93.00 201 ARG A N 1
ATOM 1536 C CA . ARG A 1 201 ? -6.130 20.515 -13.379 1.00 93.00 201 ARG A CA 1
ATOM 1537 C C . ARG A 1 201 ? -5.392 19.577 -14.347 1.00 93.00 201 ARG A C 1
ATOM 1539 O O . ARG A 1 201 ? -5.125 19.978 -15.476 1.00 93.00 201 ARG A O 1
ATOM 1546 N N . SER A 1 202 ? -5.068 18.354 -13.924 1.00 92.50 202 SER A N 1
ATOM 1547 C CA . SER A 1 202 ? -4.337 17.355 -14.723 1.00 92.50 202 SER A CA 1
ATOM 1548 C C . SER A 1 202 ? -5.261 16.390 -15.480 1.00 92.50 202 SER A C 1
ATOM 1550 O O . SER A 1 202 ? -4.876 15.864 -16.523 1.00 92.50 202 SER A O 1
ATOM 1552 N N . GLU A 1 203 ? -6.497 16.192 -15.014 1.00 91.56 203 GLU A N 1
ATOM 1553 C CA . GLU A 1 203 ? -7.499 15.320 -15.645 1.00 91.56 203 GLU A CA 1
ATOM 1554 C C . GLU A 1 203 ? -7.741 15.620 -17.149 1.00 91.56 203 GLU A C 1
ATOM 1556 O O . GLU A 1 203 ? -7.807 14.672 -17.939 1.00 91.56 203 GLU A O 1
ATOM 1561 N N . PRO A 1 204 ? -7.800 16.889 -17.618 1.00 89.81 204 PRO A N 1
ATOM 1562 C CA . PRO A 1 204 ? -7.920 17.189 -19.048 1.00 89.81 204 PRO A CA 1
ATOM 1563 C C . PRO A 1 204 ? -6.692 16.768 -19.867 1.00 89.81 204 PRO A C 1
ATOM 1565 O O . PRO A 1 204 ? -6.832 16.436 -21.043 1.00 89.81 204 PRO A O 1
ATOM 1568 N N . ALA A 1 205 ? -5.499 16.758 -19.264 1.00 90.38 205 ALA A N 1
ATOM 1569 C CA . ALA A 1 205 ? -4.266 16.339 -19.927 1.00 90.38 205 ALA A CA 1
ATOM 1570 C C . ALA A 1 205 ? -4.171 14.808 -20.036 1.00 90.38 205 ALA A C 1
ATOM 1572 O O . ALA A 1 205 ? -3.787 14.294 -21.087 1.00 90.38 205 ALA A O 1
ATOM 1573 N N . GLU A 1 206 ? -4.599 14.065 -19.009 1.00 91.62 206 GLU A N 1
ATOM 1574 C CA . GLU A 1 206 ? -4.629 12.595 -19.052 1.00 91.62 206 GLU A CA 1
ATOM 1575 C C . GLU A 1 206 ? -5.604 12.084 -20.134 1.00 91.62 206 GLU A C 1
ATOM 1577 O O . GLU A 1 206 ? -5.287 11.143 -20.862 1.00 91.62 206 GLU A O 1
ATOM 1582 N N . LYS A 1 207 ? -6.725 12.784 -20.373 1.00 91.25 207 LYS A N 1
ATOM 1583 C CA . LYS A 1 207 ? -7.639 12.514 -21.509 1.00 91.25 207 LYS A CA 1
ATOM 1584 C C . LYS A 1 207 ? -6.981 12.672 -22.891 1.00 91.25 207 LYS A C 1
ATOM 1586 O O . LYS A 1 207 ? -7.488 12.135 -23.876 1.00 91.25 207 LYS A O 1
ATOM 1591 N N . LEU A 1 208 ? -5.851 13.378 -22.989 1.00 92.81 208 LEU A N 1
ATOM 1592 C CA . LEU A 1 208 ? -5.063 13.525 -24.220 1.00 92.81 208 LEU A CA 1
ATOM 1593 C C . LEU A 1 208 ? -3.905 12.518 -24.326 1.00 92.81 208 LEU A C 1
ATOM 1595 O O . LEU A 1 208 ? -3.294 12.426 -25.392 1.00 92.81 208 LEU A O 1
ATOM 1599 N N . ARG A 1 209 ? -3.622 11.727 -23.281 1.00 92.94 209 ARG A N 1
ATOM 1600 C CA . ARG A 1 209 ? -2.484 10.792 -23.216 1.00 92.94 209 ARG A CA 1
ATOM 1601 C C . ARG A 1 209 ? -2.413 9.834 -24.400 1.00 92.94 209 ARG A C 1
ATOM 1603 O O . ARG A 1 209 ? -1.356 9.712 -25.011 1.00 92.94 209 ARG A O 1
ATOM 1610 N N . VAL A 1 210 ? -3.536 9.218 -24.770 1.00 93.81 210 VAL A N 1
ATOM 1611 C CA . VAL A 1 210 ? -3.607 8.286 -25.909 1.00 93.81 210 VAL A CA 1
ATOM 1612 C C . VAL A 1 210 ? -3.262 8.994 -27.225 1.00 93.81 210 VAL A C 1
ATOM 1614 O O . VAL A 1 210 ? -2.506 8.459 -28.030 1.00 93.81 210 VAL A O 1
ATOM 1617 N N . LYS A 1 211 ? -3.735 10.233 -27.422 1.00 94.12 211 LYS A N 1
ATOM 1618 C CA . LYS A 1 211 ? -3.415 11.038 -28.615 1.00 94.12 211 LYS A CA 1
ATOM 1619 C C . LYS A 1 211 ? -1.949 11.477 -28.640 1.00 94.12 211 LYS A C 1
ATOM 1621 O O . LYS A 1 211 ? -1.351 11.534 -29.711 1.00 94.12 211 LYS A O 1
ATOM 1626 N N . LEU A 1 212 ? -1.356 11.758 -27.478 1.00 94.94 212 LEU A N 1
ATOM 1627 C CA . LEU A 1 212 ? 0.070 12.063 -27.350 1.00 94.94 212 LEU A CA 1
ATOM 1628 C C . LEU A 1 212 ? 0.935 10.831 -27.663 1.00 94.94 212 LEU A C 1
ATOM 1630 O O . LEU A 1 212 ? 1.864 10.932 -28.456 1.00 94.94 212 LEU A O 1
ATOM 1634 N N . GLN A 1 213 ? 0.578 9.658 -27.134 1.00 95.56 213 GLN A N 1
ATOM 1635 C CA . GLN A 1 213 ? 1.244 8.390 -27.453 1.00 95.56 213 GLN A CA 1
ATOM 1636 C C . GLN A 1 213 ? 1.140 8.049 -28.949 1.00 95.56 213 GLN A C 1
ATOM 1638 O O . GLN A 1 213 ? 2.141 7.686 -29.560 1.00 95.56 213 GLN A O 1
ATOM 1643 N N . GLN A 1 214 ? -0.034 8.237 -29.564 1.00 95.81 214 GLN A N 1
ATOM 1644 C CA . GLN A 1 214 ? -0.227 8.080 -31.012 1.00 95.81 214 GLN A CA 1
ATOM 1645 C C . GLN A 1 214 ? 0.643 9.057 -31.817 1.00 95.81 214 GLN A C 1
ATOM 1647 O O . GLN A 1 214 ? 1.328 8.637 -32.746 1.00 95.81 214 GLN A O 1
ATOM 1652 N N . ARG A 1 215 ? 0.672 10.346 -31.441 1.00 96.69 215 ARG A N 1
ATOM 1653 C CA . ARG A 1 215 ? 1.537 11.362 -32.064 1.00 96.69 215 ARG A CA 1
ATOM 1654 C C . ARG A 1 215 ? 3.009 10.956 -32.003 1.00 96.69 215 ARG A C 1
ATOM 1656 O O . ARG A 1 215 ? 3.708 11.083 -33.002 1.00 96.69 215 ARG A O 1
ATOM 1663 N N . ASP A 1 216 ? 3.482 10.494 -30.851 1.00 96.31 216 ASP A N 1
ATOM 1664 C CA . ASP A 1 216 ? 4.903 10.209 -30.640 1.00 96.31 216 ASP A CA 1
ATOM 1665 C C . ASP A 1 216 ? 5.338 8.882 -31.285 1.00 96.31 216 ASP A C 1
ATOM 1667 O O . ASP A 1 216 ? 6.448 8.798 -31.818 1.00 96.31 216 ASP A O 1
ATOM 1671 N N . ALA A 1 217 ? 4.437 7.897 -31.373 1.00 96.44 217 ALA A N 1
ATOM 1672 C CA . ALA A 1 217 ? 4.620 6.711 -32.209 1.00 96.44 217 ALA A CA 1
ATOM 1673 C C . ALA A 1 217 ? 4.728 7.083 -33.700 1.00 96.44 217 ALA A C 1
ATOM 1675 O O . ALA A 1 217 ? 5.735 6.767 -34.332 1.00 96.44 217 ALA A O 1
ATOM 1676 N N . LEU A 1 218 ? 3.764 7.844 -34.236 1.00 96.62 218 LEU A N 1
ATOM 1677 C CA . LEU A 1 218 ? 3.773 8.316 -35.630 1.00 96.62 218 LEU A CA 1
ATOM 1678 C C . LEU A 1 218 ? 4.989 9.203 -35.946 1.00 96.62 218 LEU A C 1
ATOM 1680 O O . LEU A 1 218 ? 5.519 9.164 -37.054 1.00 96.62 218 LEU A O 1
ATOM 1684 N N . ARG A 1 219 ? 5.473 9.988 -34.977 1.00 97.69 219 ARG A N 1
ATOM 1685 C CA . ARG A 1 219 ? 6.696 10.793 -35.119 1.00 97.69 219 ARG A CA 1
ATOM 1686 C C . ARG A 1 219 ? 7.949 9.922 -35.201 1.00 97.69 219 ARG A C 1
ATOM 1688 O O . ARG A 1 219 ? 8.845 10.223 -35.986 1.00 97.69 219 ARG A O 1
ATOM 1695 N N . THR A 1 220 ? 7.998 8.843 -34.422 1.00 96.75 220 THR A N 1
ATOM 1696 C CA . THR A 1 220 ? 9.088 7.858 -34.462 1.00 96.75 220 THR A CA 1
ATOM 1697 C C . THR A 1 220 ? 9.074 7.092 -35.787 1.00 96.75 220 THR A C 1
ATOM 1699 O O . THR A 1 220 ? 10.113 6.955 -36.429 1.00 96.75 220 THR A O 1
ATOM 1702 N N . GLU A 1 221 ? 7.895 6.672 -36.253 1.00 96.56 221 GLU A N 1
ATOM 1703 C CA . GLU A 1 221 ? 7.704 6.046 -37.565 1.00 96.56 221 GLU A CA 1
ATOM 1704 C C . GLU A 1 221 ? 8.125 6.987 -38.705 1.00 96.56 221 GLU A C 1
ATOM 1706 O O . GLU A 1 221 ? 8.920 6.603 -39.560 1.00 96.56 221 GLU A O 1
ATOM 1711 N N . GLN A 1 222 ? 7.700 8.257 -38.676 1.00 97.25 222 GLN A N 1
ATOM 1712 C CA . GLN A 1 222 ? 8.127 9.275 -39.642 1.00 97.25 222 GLN A CA 1
ATOM 1713 C C . GLN A 1 222 ? 9.657 9.424 -39.680 1.00 97.25 222 GLN A C 1
ATOM 1715 O O . GLN A 1 222 ? 10.237 9.484 -40.763 1.00 97.25 222 GLN A O 1
ATOM 1720 N N . GLN A 1 223 ? 10.327 9.457 -38.523 1.00 96.94 223 GLN A N 1
ATOM 1721 C CA . GLN A 1 223 ? 11.791 9.534 -38.449 1.00 96.94 223 GLN A CA 1
ATOM 1722 C C . GLN A 1 223 ? 12.471 8.288 -39.040 1.00 96.94 223 GLN A C 1
ATOM 1724 O O . GLN A 1 223 ? 13.451 8.419 -39.777 1.00 96.94 223 GLN A O 1
ATOM 1729 N N . GLN A 1 224 ? 11.934 7.091 -38.782 1.00 96.75 224 GLN A N 1
ATOM 1730 C CA . GLN A 1 224 ? 12.423 5.843 -39.378 1.00 96.75 224 GLN A CA 1
ATOM 1731 C C . GLN A 1 224 ? 12.231 5.822 -40.901 1.00 96.75 224 GLN A C 1
ATOM 1733 O O . GLN A 1 224 ? 13.159 5.466 -41.627 1.00 96.75 224 GLN A O 1
ATOM 1738 N N . VAL A 1 225 ? 11.068 6.254 -41.401 1.00 96.69 225 VAL A N 1
ATOM 1739 C CA . VAL A 1 225 ? 10.780 6.355 -42.841 1.00 96.69 225 VAL A CA 1
ATOM 1740 C C . VAL A 1 225 ? 11.704 7.368 -43.517 1.00 96.69 225 VAL A C 1
ATOM 1742 O O . VAL A 1 225 ? 12.305 7.039 -44.535 1.00 96.69 225 VAL A O 1
ATOM 1745 N N . VAL A 1 226 ? 11.899 8.561 -42.943 1.00 97.69 226 VAL A N 1
ATOM 1746 C CA . VAL A 1 226 ? 12.825 9.576 -43.485 1.00 97.69 226 VAL A CA 1
ATOM 1747 C C . VAL A 1 226 ? 14.261 9.046 -43.541 1.00 97.69 226 VAL A C 1
ATOM 1749 O O . VAL A 1 226 ? 14.903 9.162 -44.584 1.00 97.69 226 VAL A O 1
ATOM 1752 N N . SER A 1 227 ? 14.743 8.404 -42.472 1.00 96.75 227 SER A N 1
ATOM 1753 C CA . SER A 1 227 ? 16.071 7.773 -42.438 1.00 96.75 227 SER A CA 1
ATOM 1754 C C . SER A 1 227 ? 16.213 6.678 -43.506 1.00 96.75 227 SER A C 1
ATOM 1756 O O . SER A 1 227 ? 17.179 6.665 -44.271 1.00 96.75 227 SER A O 1
ATOM 1758 N N . ARG A 1 228 ? 15.204 5.809 -43.654 1.00 96.81 228 ARG A N 1
ATOM 1759 C CA . ARG A 1 228 ? 15.182 4.761 -44.685 1.00 96.81 228 ARG A CA 1
ATOM 1760 C C . ARG A 1 228 ? 15.157 5.338 -46.104 1.00 96.81 228 ARG A C 1
ATOM 1762 O O . ARG A 1 228 ? 15.853 4.822 -46.974 1.00 96.81 228 ARG A O 1
ATOM 1769 N N . CYS A 1 229 ? 14.414 6.417 -46.348 1.00 96.56 229 CYS A N 1
ATOM 1770 C CA . CYS A 1 229 ? 14.414 7.115 -47.636 1.00 96.56 229 CYS A CA 1
ATOM 1771 C C . CYS A 1 229 ? 15.787 7.732 -47.950 1.00 96.56 229 CYS A C 1
ATOM 1773 O O . CYS A 1 229 ? 16.252 7.622 -49.084 1.00 96.56 229 CYS A O 1
ATOM 1775 N N . GLN A 1 230 ? 16.473 8.315 -46.961 1.00 96.75 230 GLN A N 1
ATOM 1776 C CA . GLN A 1 230 ? 17.843 8.825 -47.119 1.00 96.75 230 GLN A CA 1
ATOM 1777 C C . GLN A 1 230 ? 18.835 7.696 -47.446 1.00 96.75 230 GLN A C 1
ATOM 1779 O O . GLN A 1 230 ? 19.601 7.817 -48.401 1.00 96.75 230 GLN A O 1
ATOM 1784 N N . GLN A 1 231 ? 18.770 6.570 -46.726 1.00 96.75 231 GLN A N 1
ATOM 1785 C CA . GLN A 1 231 ? 19.593 5.382 -46.993 1.00 96.75 231 GLN A CA 1
ATOM 1786 C C . GLN A 1 231 ? 19.361 4.813 -48.401 1.00 96.75 231 GLN A C 1
ATOM 1788 O O . GLN A 1 231 ? 20.322 4.553 -49.121 1.00 96.75 231 GLN A O 1
ATOM 1793 N N . LEU A 1 232 ? 18.100 4.665 -48.825 1.00 96.50 232 LEU A N 1
ATOM 1794 C CA . LEU A 1 232 ? 17.755 4.185 -50.168 1.00 96.50 232 LEU A CA 1
ATOM 1795 C C . LEU A 1 232 ? 18.206 5.161 -51.265 1.00 96.50 232 LEU A C 1
ATOM 1797 O O . LEU A 1 232 ? 18.696 4.719 -52.300 1.00 96.50 232 LEU A O 1
ATOM 1801 N N . THR A 1 233 ? 18.108 6.473 -51.028 1.00 97.12 233 THR A N 1
ATOM 1802 C CA . THR A 1 233 ? 18.584 7.498 -51.974 1.00 97.12 233 THR A CA 1
ATOM 1803 C C . THR A 1 233 ? 20.106 7.448 -52.130 1.00 97.12 233 THR A C 1
ATOM 1805 O O . THR A 1 233 ? 20.607 7.467 -53.253 1.00 97.12 233 THR A O 1
ATOM 1808 N N . ALA A 1 234 ? 20.851 7.314 -51.028 1.00 96.38 234 ALA A N 1
ATOM 1809 C CA . ALA A 1 234 ? 22.305 7.162 -51.062 1.00 96.38 234 ALA A CA 1
ATOM 1810 C C . ALA A 1 234 ? 22.728 5.857 -51.764 1.00 96.38 234 ALA A C 1
ATOM 1812 O O . ALA A 1 234 ? 23.617 5.873 -52.614 1.00 96.38 234 ALA A O 1
ATOM 1813 N N . ALA A 1 235 ? 22.044 4.741 -51.482 1.00 96.44 235 ALA A N 1
ATOM 1814 C CA . ALA A 1 235 ? 22.286 3.462 -52.150 1.00 96.44 235 ALA A CA 1
ATOM 1815 C C . ALA A 1 235 ? 21.984 3.524 -53.660 1.00 96.44 235 ALA A C 1
ATOM 1817 O O . ALA A 1 235 ? 22.740 2.975 -54.459 1.00 96.44 235 ALA A O 1
ATOM 1818 N N . GLN A 1 236 ? 20.927 4.237 -54.069 1.00 96.62 236 GLN A N 1
ATOM 1819 C CA . GLN A 1 236 ? 20.617 4.482 -55.479 1.00 96.62 236 GLN A CA 1
ATOM 1820 C C . GLN A 1 236 ? 21.715 5.308 -56.166 1.00 96.62 236 GLN A C 1
ATOM 1822 O O . GLN A 1 236 ? 22.160 4.936 -57.250 1.00 96.62 236 GLN A O 1
ATOM 1827 N N . GLN A 1 237 ? 22.180 6.395 -55.544 1.00 96.25 237 GLN A N 1
ATOM 1828 C CA . GLN A 1 237 ? 23.267 7.225 -56.080 1.00 96.25 237 GLN A CA 1
ATOM 1829 C C . GLN A 1 237 ? 24.579 6.436 -56.203 1.00 96.25 237 GLN A C 1
ATOM 1831 O O . GLN A 1 237 ? 25.250 6.505 -57.234 1.00 96.25 237 GLN A O 1
ATOM 1836 N N . GLN A 1 238 ? 24.912 5.621 -55.197 1.00 96.50 238 GLN A N 1
ATOM 1837 C CA . GLN A 1 238 ? 26.056 4.714 -55.247 1.00 96.50 238 GLN A CA 1
ATOM 1838 C C . GLN A 1 238 ? 25.926 3.710 -56.402 1.00 96.50 238 GLN A C 1
ATOM 1840 O O . GLN A 1 238 ? 26.850 3.605 -57.210 1.00 96.50 238 GLN A O 1
ATOM 1845 N N . ALA A 1 239 ? 24.779 3.037 -56.540 1.00 95.69 239 ALA A N 1
ATOM 1846 C CA . ALA A 1 239 ? 24.537 2.083 -57.624 1.00 95.69 239 ALA A CA 1
ATOM 1847 C C . ALA A 1 239 ? 24.620 2.741 -59.015 1.00 95.69 239 ALA A C 1
ATOM 1849 O O . ALA A 1 239 ? 25.209 2.170 -59.930 1.00 95.69 239 ALA A O 1
ATOM 1850 N N . GLN A 1 240 ? 24.103 3.965 -59.168 1.00 96.88 240 GLN A N 1
ATOM 1851 C CA . GLN A 1 240 ? 24.210 4.745 -60.406 1.00 96.88 240 GLN A CA 1
ATOM 1852 C C . GLN A 1 240 ? 25.669 5.112 -60.728 1.00 96.88 240 GLN A C 1
ATOM 1854 O O . GLN A 1 240 ? 26.103 4.943 -61.867 1.00 96.88 240 GLN A O 1
ATOM 1859 N N . SER A 1 241 ? 26.457 5.542 -59.735 1.00 96.19 241 SER A N 1
ATOM 1860 C CA . SER A 1 241 ? 27.885 5.838 -59.937 1.00 96.19 241 SER A CA 1
ATOM 1861 C C . SER A 1 241 ? 28.702 4.594 -60.315 1.00 96.19 241 SER A C 1
ATOM 1863 O O . SER A 1 241 ? 29.531 4.655 -61.222 1.00 96.19 241 SER A O 1
ATOM 1865 N N . GLN A 1 242 ? 28.413 3.441 -59.698 1.00 96.06 242 GLN A N 1
ATOM 1866 C CA . GLN A 1 242 ? 29.031 2.157 -60.037 1.00 96.06 242 GLN A CA 1
ATOM 1867 C C . GLN A 1 242 ? 28.630 1.709 -61.449 1.00 96.06 242 GLN A C 1
ATOM 1869 O O . GLN A 1 242 ? 29.485 1.301 -62.231 1.00 96.06 242 GLN A O 1
ATOM 1874 N N . GLN A 1 243 ? 27.355 1.854 -61.826 1.00 96.00 243 GLN A N 1
ATOM 1875 C CA . GLN A 1 243 ? 26.884 1.587 -63.187 1.00 96.00 243 GLN A CA 1
ATOM 1876 C C . GLN A 1 243 ? 27.630 2.446 -64.220 1.00 96.00 243 GLN A C 1
ATOM 1878 O O . GLN A 1 243 ? 28.078 1.918 -65.238 1.00 96.00 243 GLN A O 1
ATOM 1883 N N . GLN A 1 244 ? 27.811 3.743 -63.952 1.00 96.12 244 GLN A N 1
ATOM 1884 C CA . GLN A 1 244 ? 28.538 4.653 -64.839 1.00 96.12 244 GLN A CA 1
ATOM 1885 C C . GLN A 1 244 ? 30.026 4.281 -64.954 1.00 96.12 244 GLN A C 1
ATOM 1887 O O . GLN A 1 244 ? 30.563 4.262 -66.062 1.00 96.12 244 GLN A O 1
ATOM 1892 N N . GLN A 1 245 ? 30.680 3.910 -63.848 1.00 95.75 245 GLN A N 1
ATOM 1893 C CA . GLN A 1 245 ? 32.054 3.390 -63.859 1.00 95.75 245 GLN A CA 1
ATOM 1894 C C . GLN A 1 245 ? 32.162 2.094 -64.677 1.00 95.75 245 GLN A C 1
ATOM 1896 O O . GLN A 1 245 ? 33.037 1.977 -65.533 1.00 95.75 245 GLN A O 1
ATOM 1901 N N . HIS A 1 246 ? 31.252 1.134 -64.486 1.00 95.00 246 HIS A N 1
ATOM 1902 C CA . HIS A 1 246 ? 31.238 -0.106 -65.265 1.00 95.00 246 HIS A CA 1
ATOM 1903 C C . HIS A 1 246 ? 30.989 0.142 -66.763 1.00 95.00 246 HIS A C 1
ATOM 1905 O O . HIS A 1 246 ? 31.630 -0.502 -67.592 1.00 95.00 246 HIS A O 1
ATOM 1911 N N . GLN A 1 247 ? 30.134 1.104 -67.127 1.00 96.31 247 GLN A N 1
ATOM 1912 C CA . GLN A 1 247 ? 29.934 1.526 -68.520 1.00 96.31 247 GLN A CA 1
ATOM 1913 C C . GLN A 1 247 ? 31.200 2.159 -69.121 1.00 96.31 247 GLN A C 1
ATOM 1915 O O . GLN A 1 247 ? 31.577 1.816 -70.242 1.00 96.31 247 GLN A O 1
ATOM 1920 N N . GLN A 1 248 ? 31.893 3.026 -68.375 1.00 95.62 248 GLN A N 1
ATOM 1921 C CA . GLN A 1 248 ? 33.166 3.625 -68.797 1.00 95.62 248 GLN A CA 1
ATOM 1922 C C . GLN A 1 248 ? 34.265 2.565 -68.977 1.00 95.62 248 GLN A C 1
ATOM 1924 O O . GLN A 1 248 ? 34.929 2.544 -70.013 1.00 95.62 248 GLN A O 1
ATOM 1929 N N . HIS A 1 249 ? 34.421 1.640 -68.025 1.00 95.56 249 HIS A N 1
ATOM 1930 C CA . HIS A 1 249 ? 35.376 0.533 -68.136 1.00 95.56 249 HIS A CA 1
ATOM 1931 C C . HIS A 1 249 ? 35.049 -0.415 -69.299 1.00 95.56 249 HIS A C 1
ATOM 1933 O O . HIS A 1 249 ? 35.960 -0.836 -70.014 1.00 95.56 249 HIS A O 1
ATOM 1939 N N . TYR A 1 250 ? 33.768 -0.724 -69.529 1.00 95.81 250 TYR A N 1
ATOM 1940 C CA . TYR A 1 250 ? 33.332 -1.535 -70.667 1.00 95.81 250 TYR A CA 1
ATOM 1941 C C . TYR A 1 250 ? 33.674 -0.860 -72.002 1.00 95.81 250 TYR A C 1
ATOM 1943 O O . TYR A 1 250 ? 34.298 -1.489 -72.855 1.00 95.81 250 TYR A O 1
ATOM 1951 N N . ALA A 1 251 ? 33.353 0.429 -72.161 1.00 96.31 251 ALA A N 1
ATOM 1952 C CA . ALA A 1 251 ? 33.679 1.194 -73.364 1.00 96.31 251 ALA A CA 1
ATOM 1953 C C . ALA A 1 251 ? 35.200 1.297 -73.597 1.00 96.31 251 ALA A C 1
ATOM 1955 O O . ALA A 1 251 ? 35.666 1.094 -74.717 1.00 96.31 251 ALA A O 1
ATOM 1956 N N . ALA A 1 252 ? 35.989 1.528 -72.541 1.00 95.88 252 ALA A N 1
ATOM 1957 C CA . ALA A 1 252 ? 37.451 1.538 -72.622 1.00 95.88 252 ALA A CA 1
ATOM 1958 C C . ALA A 1 252 ? 38.018 0.170 -73.052 1.00 95.88 252 ALA A C 1
ATOM 1960 O O . ALA A 1 252 ? 38.865 0.103 -73.939 1.00 95.88 252 ALA A O 1
ATOM 1961 N N . THR A 1 253 ? 37.501 -0.927 -72.488 1.00 95.25 253 THR A N 1
ATOM 1962 C CA . THR A 1 253 ? 37.895 -2.302 -72.852 1.00 95.25 253 THR A CA 1
ATOM 1963 C C . THR A 1 253 ? 37.486 -2.644 -74.288 1.00 95.25 253 THR A C 1
ATOM 1965 O O . THR A 1 253 ? 38.240 -3.290 -75.013 1.00 95.25 253 THR A O 1
ATOM 1968 N N . GLN A 1 254 ? 36.315 -2.179 -74.735 1.00 96.00 254 GLN A N 1
ATOM 1969 C CA . GLN A 1 254 ? 35.852 -2.342 -76.112 1.00 96.00 254 GLN A CA 1
ATOM 1970 C C . GLN A 1 254 ? 36.749 -1.583 -77.101 1.00 96.00 254 GLN A C 1
ATOM 1972 O O . GLN A 1 254 ? 37.123 -2.149 -78.127 1.00 96.00 254 GLN A O 1
ATOM 1977 N N . SER A 1 255 ? 37.138 -0.347 -76.769 1.00 95.31 255 SER A N 1
ATOM 1978 C CA . SER A 1 255 ? 38.076 0.463 -77.557 1.00 95.31 255 SER A CA 1
ATOM 1979 C C . SER A 1 255 ? 39.457 -0.194 -77.631 1.00 95.31 255 SER A C 1
ATOM 1981 O O . SER A 1 255 ? 39.972 -0.409 -78.725 1.00 95.31 255 SER A O 1
ATOM 1983 N N . ALA A 1 256 ? 40.025 -0.599 -76.490 1.00 94.69 256 ALA A N 1
ATOM 1984 C CA . ALA A 1 256 ? 41.316 -1.286 -76.433 1.00 94.69 256 ALA A CA 1
ATOM 1985 C C . ALA A 1 256 ? 41.311 -2.606 -77.228 1.00 94.69 256 ALA A C 1
ATOM 1987 O O . ALA A 1 256 ? 42.271 -2.917 -77.928 1.00 94.69 256 ALA A O 1
ATOM 1988 N N . ARG A 1 257 ? 40.202 -3.361 -77.199 1.00 94.88 257 ARG A N 1
ATOM 1989 C CA . ARG A 1 257 ? 40.031 -4.564 -78.029 1.00 94.88 257 ARG A CA 1
ATOM 1990 C C . ARG A 1 257 ? 39.975 -4.242 -79.526 1.00 94.88 257 ARG A C 1
ATOM 1992 O O . ARG A 1 257 ? 40.501 -5.015 -80.317 1.00 94.88 257 ARG A O 1
ATOM 1999 N N . GLN A 1 258 ? 39.336 -3.142 -79.928 1.00 94.94 258 GLN A N 1
ATOM 2000 C CA . GLN A 1 258 ? 39.325 -2.710 -81.331 1.00 94.94 258 GLN A CA 1
ATOM 2001 C C . GLN A 1 258 ? 40.720 -2.275 -81.795 1.00 94.94 258 GLN A C 1
ATOM 2003 O O . GLN A 1 258 ? 41.129 -2.665 -82.884 1.00 94.94 258 GLN A O 1
ATOM 2008 N N . GLN A 1 259 ? 41.465 -1.552 -80.954 1.00 94.25 259 GLN A N 1
ATOM 2009 C CA . GLN A 1 259 ? 42.855 -1.167 -81.218 1.00 94.25 259 GLN A CA 1
ATOM 2010 C C . GLN A 1 259 ? 43.755 -2.399 -81.381 1.00 94.25 259 GLN A C 1
ATOM 2012 O O . GLN A 1 259 ? 44.385 -2.542 -82.421 1.00 94.25 259 GLN A O 1
ATOM 2017 N N . ALA A 1 260 ? 43.719 -3.353 -80.445 1.00 92.50 260 ALA A N 1
ATOM 2018 C CA . ALA A 1 260 ? 44.505 -4.587 -80.540 1.00 92.50 260 ALA A CA 1
ATOM 2019 C C . ALA A 1 260 ? 44.178 -5.427 -81.796 1.00 92.50 260 ALA A C 1
ATOM 2021 O O . ALA A 1 260 ? 45.070 -6.024 -82.391 1.00 92.50 260 ALA A O 1
ATOM 2022 N N . LEU A 1 261 ? 42.913 -5.449 -82.241 1.00 94.62 261 LEU A N 1
ATOM 2023 C CA . LEU A 1 261 ? 42.519 -6.110 -83.495 1.00 94.62 261 LEU A CA 1
ATOM 2024 C C . LEU A 1 261 ? 43.013 -5.356 -84.743 1.00 94.62 261 LEU A C 1
ATOM 2026 O O . LEU A 1 261 ? 43.371 -5.989 -85.732 1.00 94.62 261 LEU A O 1
ATOM 2030 N N . GLN A 1 262 ? 43.059 -4.021 -84.709 1.00 93.44 262 GLN A N 1
ATOM 2031 C CA . GLN A 1 262 ? 43.638 -3.210 -85.788 1.00 93.44 262 GLN A CA 1
ATOM 2032 C C . GLN A 1 262 ? 45.163 -3.359 -85.848 1.00 93.44 262 GLN A C 1
ATOM 2034 O O . GLN A 1 262 ? 45.716 -3.495 -86.936 1.00 93.44 262 GLN A O 1
ATOM 2039 N N . GLU A 1 263 ? 45.839 -3.393 -84.699 1.00 91.44 263 GLU A N 1
ATOM 2040 C CA . GLU A 1 263 ? 47.275 -3.670 -84.590 1.00 91.44 263 GLU A CA 1
ATOM 2041 C C . GLU A 1 263 ? 47.610 -5.075 -85.109 1.00 91.44 263 GLU A C 1
ATOM 2043 O O . GLU A 1 263 ? 48.552 -5.222 -85.885 1.00 91.44 263 GLU A O 1
ATOM 2048 N N . GLN A 1 264 ? 46.802 -6.090 -84.773 1.00 91.00 264 GLN A N 1
ATOM 2049 C CA . GLN A 1 264 ? 46.927 -7.439 -85.334 1.00 91.00 264 GLN A CA 1
ATOM 2050 C C . GLN A 1 264 ? 46.795 -7.426 -86.865 1.00 91.00 264 GLN A C 1
ATOM 2052 O O . GLN A 1 264 ? 47.665 -7.953 -87.552 1.00 91.00 264 GLN A O 1
ATOM 2057 N N . GLN A 1 265 ? 45.760 -6.784 -87.418 1.00 91.00 265 GLN A N 1
ATOM 2058 C CA . GLN A 1 265 ? 45.572 -6.690 -88.874 1.00 91.00 265 GLN A CA 1
ATOM 2059 C C . GLN A 1 265 ? 46.718 -5.925 -89.567 1.00 91.00 265 GLN A C 1
ATOM 2061 O O . GLN A 1 265 ? 47.123 -6.268 -90.680 1.00 91.00 265 GLN A O 1
ATOM 2066 N N . GLN A 1 266 ? 47.289 -4.908 -88.914 1.00 89.25 266 GLN A N 1
ATOM 2067 C CA . GLN A 1 266 ? 48.473 -4.203 -89.417 1.00 89.25 266 GLN A CA 1
ATOM 2068 C C . GLN A 1 266 ? 49.716 -5.103 -89.400 1.00 89.25 266 GLN A C 1
ATOM 2070 O O . GLN A 1 266 ? 50.450 -5.147 -90.381 1.00 89.25 266 GLN A O 1
ATOM 2075 N N . GLN A 1 267 ? 49.934 -5.879 -88.338 1.00 87.81 267 GLN A N 1
ATOM 2076 C CA . GLN A 1 267 ? 51.028 -6.854 -88.267 1.00 87.81 267 GLN A CA 1
ATOM 2077 C C . GLN A 1 267 ? 50.875 -7.977 -89.307 1.00 87.81 267 GLN A C 1
ATOM 2079 O O . GLN A 1 267 ? 51.838 -8.290 -90.002 1.00 87.81 267 GLN A O 1
ATOM 2084 N N . GLU A 1 268 ? 49.675 -8.538 -89.479 1.00 89.06 268 GLU A N 1
ATOM 2085 C CA . GLU A 1 268 ? 49.378 -9.570 -90.486 1.00 89.06 268 GLU A CA 1
ATOM 2086 C C . GLU A 1 268 ? 49.572 -9.049 -91.920 1.00 89.06 268 GLU A C 1
ATOM 2088 O O . GLU A 1 268 ? 50.128 -9.756 -92.765 1.00 89.06 268 GLU A O 1
ATOM 2093 N N . SER A 1 269 ? 49.193 -7.796 -92.197 1.00 89.19 269 SER A N 1
ATOM 2094 C CA . SER A 1 269 ? 49.434 -7.169 -93.505 1.00 89.19 269 SER A CA 1
ATOM 2095 C C . SER A 1 269 ? 50.911 -6.852 -93.738 1.00 89.19 269 SER A C 1
ATOM 2097 O O . SER A 1 269 ? 51.415 -7.178 -94.805 1.00 89.19 269 SER A O 1
ATOM 2099 N N . LEU A 1 270 ? 51.654 -6.338 -92.751 1.00 87.50 270 LEU A N 1
ATOM 2100 C CA . LEU A 1 270 ? 53.110 -6.151 -92.857 1.00 87.50 270 LEU A CA 1
ATOM 2101 C C . LEU A 1 270 ? 53.852 -7.480 -93.073 1.00 87.50 270 LEU A C 1
ATOM 2103 O O . LEU A 1 270 ? 54.765 -7.551 -93.899 1.00 87.50 270 LEU A O 1
ATOM 2107 N N . LEU A 1 271 ? 53.441 -8.547 -92.380 1.00 85.75 271 LEU A N 1
ATOM 2108 C CA . LEU A 1 271 ? 53.999 -9.887 -92.564 1.00 85.75 271 LEU A CA 1
ATOM 2109 C C . LEU A 1 271 ? 53.762 -10.397 -93.997 1.00 85.75 271 LEU A C 1
ATOM 2111 O O . LEU A 1 271 ? 54.665 -10.966 -94.606 1.00 85.75 271 LEU A O 1
ATOM 2115 N N . THR A 1 272 ? 52.568 -10.158 -94.545 1.00 85.38 272 THR A N 1
ATOM 2116 C CA . THR A 1 272 ? 52.142 -10.679 -95.856 1.00 85.38 272 THR A CA 1
ATOM 2117 C C . THR A 1 272 ? 52.650 -9.842 -97.037 1.00 85.38 272 THR A C 1
ATOM 2119 O O . THR A 1 272 ? 53.067 -10.406 -98.044 1.00 85.38 272 THR A O 1
ATOM 2122 N N . GLU A 1 273 ? 52.640 -8.511 -96.923 1.00 84.50 273 GLU A N 1
ATOM 2123 C CA . GLU A 1 273 ? 53.019 -7.557 -97.980 1.00 84.50 273 GLU A CA 1
ATOM 2124 C C . GLU A 1 273 ? 54.526 -7.265 -98.015 1.00 84.50 273 GLU A C 1
ATOM 2126 O O . GLU A 1 273 ? 55.071 -6.979 -99.079 1.00 84.50 273 GLU A O 1
ATOM 2131 N N . GLN A 1 274 ? 55.211 -7.299 -96.863 1.00 80.00 274 GLN A N 1
ATOM 2132 C CA . GLN A 1 274 ? 56.618 -6.890 -96.765 1.00 80.00 274 GLN A CA 1
ATOM 2133 C C . GLN A 1 274 ? 57.537 -8.044 -96.378 1.00 80.00 274 GLN A C 1
ATOM 2135 O O . GLN A 1 274 ? 58.481 -8.321 -97.113 1.00 80.00 274 GLN A O 1
ATOM 2140 N N . VAL A 1 275 ? 57.274 -8.743 -95.268 1.00 79.81 275 VAL A N 1
ATOM 2141 C CA . VAL A 1 275 ? 58.194 -9.790 -94.783 1.00 79.81 275 VAL A CA 1
ATOM 2142 C C . VAL A 1 275 ? 58.229 -10.977 -95.746 1.00 79.81 275 VAL A C 1
ATOM 2144 O O . VAL A 1 275 ? 59.296 -11.310 -96.252 1.00 79.81 275 VAL A O 1
ATOM 2147 N N . LEU A 1 276 ? 57.076 -11.560 -96.088 1.00 82.94 276 LEU A N 1
ATOM 2148 C CA . LEU A 1 276 ? 57.022 -12.750 -96.941 1.00 82.94 276 LEU A CA 1
ATOM 2149 C C . LEU A 1 276 ? 57.597 -12.516 -98.360 1.00 82.94 276 LEU A C 1
ATOM 2151 O O . LEU A 1 276 ? 58.340 -13.379 -98.836 1.00 82.94 276 LEU A O 1
ATOM 2155 N N . PRO A 1 277 ? 57.353 -11.374 -99.043 1.00 85.81 277 PRO A N 1
ATOM 2156 C CA . PRO A 1 277 ? 57.987 -11.088 -100.329 1.00 85.81 277 PRO A CA 1
ATOM 2157 C C . PRO A 1 277 ? 59.474 -10.735 -100.207 1.00 85.81 277 PRO A C 1
ATOM 2159 O O . PRO A 1 277 ? 60.229 -11.025 -101.135 1.00 85.81 277 PRO A O 1
ATOM 2162 N N . LEU A 1 278 ? 59.929 -10.160 -99.084 1.00 80.31 278 LEU A N 1
ATOM 2163 C CA . LEU A 1 278 ? 61.359 -9.964 -98.820 1.00 80.31 278 LEU A CA 1
ATOM 2164 C C . LEU A 1 278 ? 62.074 -11.294 -98.558 1.00 80.31 278 LEU A C 1
ATOM 2166 O O . LEU A 1 278 ? 63.136 -11.503 -99.135 1.00 80.31 278 LEU A O 1
ATOM 2170 N N . ASP A 1 279 ? 61.487 -12.223 -97.803 1.00 85.44 279 ASP A N 1
ATOM 2171 C CA . ASP A 1 279 ? 62.032 -13.575 -97.610 1.00 85.44 279 ASP A CA 1
ATOM 2172 C C . ASP A 1 279 ? 62.102 -14.346 -98.937 1.00 85.44 279 ASP A C 1
ATOM 2174 O O . ASP A 1 279 ? 63.127 -14.950 -99.260 1.00 85.44 279 ASP A O 1
ATOM 2178 N N . GLN A 1 280 ? 61.060 -14.256 -99.774 1.00 82.44 280 GLN A N 1
ATOM 2179 C CA . GLN A 1 280 ? 61.090 -14.793 -101.140 1.00 82.44 280 GLN A CA 1
ATOM 2180 C C . GLN A 1 280 ? 62.179 -14.126 -101.994 1.00 82.44 280 GLN A C 1
ATOM 2182 O O . GLN A 1 280 ? 62.876 -14.811 -102.743 1.00 82.44 280 GLN A O 1
ATOM 2187 N N . ARG A 1 281 ? 62.375 -12.806 -101.869 1.00 82.81 281 ARG A N 1
ATOM 2188 C CA . ARG A 1 281 ? 63.425 -12.066 -102.586 1.00 82.81 281 ARG A CA 1
ATOM 2189 C C . ARG A 1 281 ? 64.825 -12.456 -102.113 1.00 82.81 281 ARG A C 1
ATOM 2191 O O . ARG A 1 281 ? 65.710 -12.594 -102.949 1.00 82.81 281 ARG A O 1
ATOM 2198 N N . ILE A 1 282 ? 65.022 -12.656 -100.812 1.00 84.69 282 ILE A N 1
ATOM 2199 C CA . ILE A 1 282 ? 66.277 -13.118 -100.208 1.00 84.69 282 ILE A CA 1
ATOM 2200 C C . ILE A 1 282 ? 66.578 -14.545 -100.671 1.00 84.69 282 ILE A C 1
ATOM 2202 O O . ILE A 1 282 ? 67.687 -14.797 -101.130 1.00 84.69 282 ILE A O 1
ATOM 2206 N N . SER A 1 283 ? 65.593 -15.445 -100.638 1.00 87.00 283 SER A N 1
ATOM 2207 C CA . SER A 1 283 ? 65.722 -16.818 -101.140 1.00 87.00 283 SER A CA 1
ATOM 2208 C C . SER A 1 283 ? 66.082 -16.849 -102.632 1.00 87.00 283 SER A C 1
ATOM 2210 O O . SER A 1 283 ? 67.066 -17.476 -103.023 1.00 87.00 283 SER A O 1
ATOM 2212 N N . ALA A 1 284 ? 65.382 -16.071 -103.467 1.00 84.75 284 ALA A N 1
ATOM 2213 C CA . ALA A 1 284 ? 65.692 -15.949 -104.892 1.00 84.75 284 ALA A CA 1
ATOM 2214 C C . ALA A 1 284 ? 67.086 -15.342 -105.150 1.00 84.75 284 ALA A C 1
ATOM 2216 O O . ALA A 1 284 ? 67.796 -15.799 -106.043 1.00 84.75 284 ALA A O 1
ATOM 2217 N N . LEU A 1 285 ? 67.517 -14.351 -104.360 1.00 82.25 285 LEU A N 1
ATOM 2218 C CA . LEU A 1 285 ? 68.864 -13.776 -104.453 1.00 82.25 285 LEU A CA 1
ATOM 2219 C C . LEU A 1 285 ? 69.952 -14.752 -103.982 1.00 82.25 285 LEU A C 1
ATOM 2221 O O . LEU A 1 285 ? 71.026 -14.775 -104.572 1.00 82.25 285 LEU A O 1
ATOM 2225 N N . GLN A 1 286 ? 69.691 -15.582 -102.969 1.00 84.56 286 GLN A N 1
ATOM 2226 C CA . GLN A 1 286 ? 70.588 -16.670 -102.558 1.00 84.56 286 GLN A CA 1
ATOM 2227 C C . GLN A 1 286 ? 70.703 -17.738 -103.654 1.00 84.56 286 GLN A C 1
ATOM 2229 O O . GLN A 1 286 ? 71.800 -18.222 -103.926 1.00 84.56 286 GLN A O 1
ATOM 2234 N N . GLN A 1 287 ? 69.594 -18.061 -104.323 1.00 83.94 287 GLN A N 1
ATOM 2235 C CA . GLN A 1 287 ? 69.563 -18.998 -105.444 1.00 83.94 287 GLN A CA 1
ATOM 2236 C C . GLN A 1 287 ? 70.344 -18.448 -106.651 1.00 83.94 287 GLN A C 1
ATOM 2238 O O . GLN A 1 287 ? 71.236 -19.126 -107.156 1.00 83.94 287 GLN A O 1
ATOM 2243 N N . GLN A 1 288 ? 70.125 -17.181 -107.022 1.00 80.62 288 GLN A N 1
ATOM 2244 C CA . GLN A 1 288 ? 70.917 -16.485 -108.044 1.00 80.62 288 GLN A CA 1
ATOM 2245 C C . GLN A 1 288 ? 72.400 -16.358 -107.665 1.00 80.62 288 GLN A C 1
ATOM 2247 O O . GLN A 1 288 ? 73.261 -16.461 -108.534 1.00 80.62 288 GLN A O 1
ATOM 2252 N N . LEU A 1 289 ? 72.732 -16.163 -106.383 1.00 84.12 289 LEU A N 1
ATOM 2253 C CA . LEU A 1 289 ? 74.120 -16.146 -105.914 1.00 84.12 289 LEU A CA 1
ATOM 2254 C C . LEU A 1 289 ? 74.781 -17.520 -106.098 1.00 84.12 289 LEU A C 1
ATOM 2256 O O . LEU A 1 289 ? 75.921 -17.582 -106.550 1.00 84.12 289 LEU A O 1
ATOM 2260 N N . ALA A 1 290 ? 74.074 -18.611 -105.792 1.00 84.69 290 ALA A N 1
ATOM 2261 C CA . ALA A 1 290 ? 74.566 -19.973 -105.995 1.00 84.69 290 ALA A CA 1
ATOM 2262 C C . ALA A 1 290 ? 74.741 -20.310 -107.489 1.00 84.69 290 ALA A C 1
ATOM 2264 O O . ALA A 1 290 ? 75.765 -20.875 -107.873 1.00 84.69 290 ALA A O 1
ATOM 2265 N N . GLU A 1 291 ? 73.797 -19.901 -108.343 1.00 83.94 291 GLU A N 1
ATOM 2266 C CA . GLU A 1 291 ? 73.910 -20.008 -109.805 1.00 83.94 291 GLU A CA 1
ATOM 2267 C C . GLU A 1 291 ? 75.117 -19.219 -110.333 1.00 83.94 291 GLU A C 1
ATOM 2269 O O . GLU A 1 291 ? 75.939 -19.764 -111.068 1.00 83.94 291 GLU A O 1
ATOM 2274 N N . GLN A 1 292 ? 75.288 -17.962 -109.908 1.00 77.50 292 GLN A N 1
ATOM 2275 C CA . GLN A 1 292 ? 76.434 -17.129 -110.288 1.00 77.50 292 GLN A CA 1
ATOM 2276 C C . GLN A 1 292 ? 77.763 -17.700 -109.781 1.00 77.50 292 GLN A C 1
ATOM 2278 O O . GLN A 1 292 ? 78.750 -17.654 -110.509 1.00 77.50 292 GLN A O 1
ATOM 2283 N N . GLN A 1 293 ? 77.812 -18.280 -108.577 1.00 82.50 293 GLN A N 1
ATOM 2284 C CA . GLN A 1 293 ? 79.001 -18.975 -108.069 1.00 82.50 293 GLN A CA 1
ATOM 2285 C C . GLN A 1 293 ? 79.329 -20.225 -108.899 1.00 82.50 293 GLN A C 1
ATOM 2287 O O . GLN A 1 293 ? 80.496 -20.447 -109.222 1.00 82.50 293 GLN A O 1
ATOM 2292 N N . GLN A 1 294 ? 78.322 -21.011 -109.296 1.00 82.19 294 GLN A N 1
ATOM 2293 C CA . GLN A 1 294 ? 78.519 -22.168 -110.172 1.00 82.19 294 GLN A CA 1
ATOM 2294 C C . GLN A 1 294 ? 78.998 -21.749 -111.571 1.00 82.19 294 GLN A C 1
ATOM 2296 O O . GLN A 1 294 ? 79.888 -22.387 -112.135 1.00 82.19 294 GLN A O 1
ATOM 2301 N N . GLU A 1 295 ? 78.456 -20.661 -112.116 1.00 78.25 295 GLU A N 1
ATOM 2302 C CA . GLU A 1 295 ? 78.854 -20.126 -113.418 1.00 78.25 295 GLU A CA 1
ATOM 2303 C C . GLU A 1 295 ? 80.269 -19.526 -113.380 1.00 78.25 295 GLU A C 1
ATOM 2305 O O . GLU A 1 295 ? 81.064 -19.764 -114.289 1.00 78.25 295 GLU A O 1
ATOM 2310 N N . ASN A 1 296 ? 80.645 -18.843 -112.292 1.00 78.44 296 ASN A N 1
ATOM 2311 C CA . ASN A 1 296 ? 82.014 -18.360 -112.090 1.00 78.44 296 ASN A CA 1
ATOM 2312 C C . ASN A 1 296 ? 83.008 -19.528 -111.966 1.00 78.44 296 ASN A C 1
ATOM 2314 O O . ASN A 1 296 ? 84.057 -19.506 -112.602 1.00 78.44 296 ASN A O 1
ATOM 2318 N N . ALA A 1 297 ? 82.650 -20.592 -111.238 1.00 82.50 297 ALA A N 1
ATOM 2319 C CA . ALA A 1 297 ? 83.471 -21.799 -111.131 1.00 82.50 297 ALA A CA 1
ATOM 2320 C C . ALA A 1 297 ? 83.664 -22.506 -112.489 1.00 82.50 297 ALA A C 1
ATOM 2322 O O . ALA A 1 297 ? 84.765 -22.968 -112.788 1.00 82.50 297 ALA A O 1
ATOM 2323 N N . ARG A 1 298 ? 82.636 -22.540 -113.354 1.00 84.81 298 ARG A N 1
ATOM 2324 C CA . ARG A 1 298 ? 82.766 -23.009 -114.751 1.00 84.81 298 ARG A CA 1
ATOM 2325 C C . ARG A 1 298 ? 83.698 -22.116 -115.571 1.00 84.81 298 ARG A C 1
ATOM 2327 O O . ARG A 1 298 ? 84.539 -22.625 -116.307 1.00 84.81 298 ARG A O 1
ATOM 2334 N N . GLN A 1 299 ? 83.570 -20.795 -115.446 1.00 77.69 299 GLN A N 1
ATOM 2335 C CA . GLN A 1 299 ? 84.431 -19.841 -116.152 1.00 77.69 299 GLN A CA 1
ATOM 2336 C C . GLN A 1 299 ? 85.892 -19.949 -115.694 1.00 77.69 299 GLN A C 1
ATOM 2338 O O . GLN A 1 299 ? 86.786 -19.928 -116.536 1.00 77.69 299 GLN A O 1
ATOM 2343 N N . GLN A 1 300 ? 86.142 -20.160 -114.398 1.00 77.69 300 GLN A N 1
ATOM 2344 C CA . GLN A 1 300 ? 87.473 -20.455 -113.864 1.00 77.69 300 GLN A CA 1
ATOM 2345 C C . GLN A 1 300 ? 88.017 -21.784 -114.407 1.00 77.69 300 GLN A C 1
ATOM 2347 O O . GLN A 1 300 ? 89.121 -21.797 -114.936 1.00 77.69 300 GLN A O 1
ATOM 2352 N N . GLN A 1 301 ? 87.226 -22.864 -114.429 1.00 80.69 301 GLN A N 1
ATOM 2353 C CA . GLN A 1 301 ? 87.646 -24.125 -115.060 1.00 80.69 301 GLN A CA 1
ATOM 2354 C C . GLN A 1 301 ? 87.978 -23.968 -116.555 1.00 80.69 301 GLN A C 1
ATOM 2356 O O . GLN A 1 301 ? 88.939 -24.570 -117.032 1.00 80.69 301 GLN A O 1
ATOM 2361 N N . HIS A 1 302 ? 87.238 -23.144 -117.303 1.00 78.38 302 HIS A N 1
ATOM 2362 C CA . HIS A 1 302 ? 87.574 -22.827 -118.695 1.00 78.38 302 HIS A CA 1
ATOM 2363 C C . HIS A 1 302 ? 88.820 -21.934 -118.828 1.00 78.38 302 HIS A C 1
ATOM 2365 O O . HIS A 1 302 ? 89.594 -22.113 -119.774 1.00 78.38 302 HIS A O 1
ATOM 2371 N N . ALA A 1 303 ? 89.061 -21.014 -117.891 1.00 76.38 303 ALA A N 1
ATOM 2372 C CA . ALA A 1 303 ? 90.289 -20.223 -117.831 1.00 76.38 303 ALA A CA 1
ATOM 2373 C C . ALA A 1 303 ? 91.512 -21.110 -117.535 1.00 76.38 303 ALA A C 1
ATOM 2375 O O . ALA A 1 303 ? 92.505 -21.033 -118.253 1.00 76.38 303 ALA A O 1
ATOM 2376 N N . ASP A 1 304 ? 91.411 -22.029 -116.573 1.00 81.31 304 ASP A N 1
ATOM 2377 C CA . ASP A 1 304 ? 92.463 -22.996 -116.244 1.00 81.31 304 ASP A CA 1
ATOM 2378 C C . ASP A 1 304 ? 92.755 -23.936 -117.426 1.00 81.31 304 ASP A C 1
ATOM 2380 O O . ASP A 1 304 ? 93.914 -24.148 -117.787 1.00 81.31 304 ASP A O 1
ATOM 2384 N N . GLN A 1 305 ? 91.713 -24.455 -118.090 1.00 79.69 305 GLN A N 1
ATOM 2385 C CA . GLN A 1 305 ? 91.855 -25.291 -119.291 1.00 79.69 305 GLN A CA 1
ATOM 2386 C C . GLN A 1 305 ? 92.524 -24.534 -120.446 1.00 79.69 305 GLN A C 1
ATOM 2388 O O . GLN A 1 305 ? 93.427 -25.066 -121.098 1.00 79.69 305 GLN A O 1
ATOM 2393 N N . THR A 1 306 ? 92.115 -23.287 -120.707 1.00 75.44 306 THR A N 1
ATOM 2394 C CA . THR A 1 306 ? 92.721 -22.481 -121.778 1.00 75.44 306 THR A CA 1
ATOM 2395 C C . THR A 1 306 ? 94.154 -22.077 -121.433 1.00 75.44 306 THR A C 1
ATOM 2397 O O . THR A 1 306 ? 95.027 -22.202 -122.292 1.00 75.44 306 THR A O 1
ATOM 2400 N N . GLN A 1 307 ? 94.451 -21.719 -120.181 1.00 78.25 307 GLN A N 1
ATOM 2401 C CA . GLN A 1 307 ? 95.809 -21.432 -119.711 1.00 78.25 307 GLN A CA 1
ATOM 2402 C C . GLN A 1 307 ? 96.727 -22.664 -119.782 1.00 78.25 307 GLN A C 1
ATOM 2404 O O . GLN A 1 307 ? 97.878 -22.535 -120.206 1.00 78.25 307 GLN A O 1
ATOM 2409 N N . ALA A 1 308 ? 96.224 -23.860 -119.459 1.00 78.25 308 ALA A N 1
ATOM 2410 C CA . ALA A 1 308 ? 96.944 -25.118 -119.657 1.00 78.25 308 ALA A CA 1
ATOM 2411 C C . ALA A 1 308 ? 97.226 -25.379 -121.148 1.00 78.25 308 ALA A C 1
ATOM 2413 O O . ALA A 1 308 ? 98.367 -25.656 -121.518 1.00 78.25 308 ALA A O 1
ATOM 2414 N N . SER A 1 309 ? 96.231 -25.201 -122.027 1.00 75.12 309 SER A N 1
ATOM 2415 C CA . SER A 1 309 ? 96.422 -25.356 -123.478 1.00 75.12 309 SER A CA 1
ATOM 2416 C C . SER A 1 309 ? 97.422 -24.344 -124.061 1.00 75.12 309 SER A C 1
ATOM 2418 O O . SER A 1 309 ? 98.211 -24.689 -124.940 1.00 75.12 309 SER A O 1
ATOM 2420 N N . LEU A 1 310 ? 97.459 -23.119 -123.523 1.00 77.12 310 LEU A N 1
ATOM 2421 C CA . LEU A 1 310 ? 98.412 -22.078 -123.904 1.00 77.12 310 LEU A CA 1
ATOM 2422 C C . LEU A 1 310 ? 99.836 -22.402 -123.423 1.00 77.12 310 LEU A C 1
ATOM 2424 O O . LEU A 1 310 ? 100.800 -22.104 -124.124 1.00 77.12 310 LEU A O 1
ATOM 2428 N N . ALA A 1 311 ? 99.989 -23.016 -122.246 1.00 77.62 311 ALA A N 1
ATOM 2429 C CA . ALA A 1 311 ? 101.282 -23.499 -121.759 1.00 77.62 311 ALA A CA 1
ATOM 2430 C C . ALA A 1 311 ? 101.823 -24.649 -122.629 1.00 77.62 311 ALA A C 1
ATOM 2432 O O . ALA A 1 311 ? 103.007 -24.658 -122.970 1.00 77.62 311 ALA A O 1
ATOM 2433 N N . GLU A 1 312 ? 100.949 -25.561 -123.059 1.00 74.75 312 GLU A N 1
ATOM 2434 C CA . GLU A 1 312 ? 101.300 -26.653 -123.972 1.00 74.75 312 GLU A CA 1
ATOM 2435 C C . GLU A 1 312 ? 101.706 -26.124 -125.362 1.00 74.75 312 GLU A C 1
ATOM 2437 O O . GLU A 1 312 ? 102.741 -26.513 -125.906 1.00 74.75 312 GLU A O 1
ATOM 2442 N N . GLN A 1 313 ? 100.969 -25.146 -125.906 1.00 74.75 313 GLN A N 1
ATOM 2443 C CA . GLN A 1 313 ? 101.343 -24.456 -127.148 1.00 74.75 313 GLN A CA 1
ATOM 2444 C C . GLN A 1 313 ? 102.673 -23.695 -127.024 1.00 74.75 313 GLN A C 1
ATOM 2446 O O . GLN A 1 313 ? 103.483 -23.733 -127.951 1.00 74.75 313 GLN A O 1
ATOM 2451 N N . LYS A 1 314 ? 102.945 -23.038 -125.887 1.00 73.69 314 LYS A N 1
ATOM 2452 C CA . LYS A 1 314 ? 104.235 -22.368 -125.642 1.00 73.69 314 LYS A CA 1
ATOM 2453 C C . LYS A 1 314 ? 105.401 -23.355 -125.648 1.00 73.69 314 LYS A C 1
ATOM 2455 O O . LYS A 1 314 ? 106.384 -23.093 -126.335 1.00 73.69 314 LYS A O 1
ATOM 2460 N N . ARG A 1 315 ? 105.265 -24.512 -124.989 1.00 76.25 315 ARG A N 1
ATOM 2461 C CA . ARG A 1 315 ? 106.262 -25.598 -125.055 1.00 76.25 315 ARG A CA 1
ATOM 2462 C C . ARG A 1 315 ? 106.531 -26.054 -126.485 1.00 76.25 315 ARG A C 1
ATOM 2464 O O . ARG A 1 315 ? 107.687 -26.208 -126.868 1.00 76.25 315 ARG A O 1
ATOM 2471 N N . GLN A 1 316 ? 105.484 -26.231 -127.292 1.00 71.31 316 GLN A N 1
ATOM 2472 C CA . GLN A 1 316 ? 105.654 -26.587 -128.703 1.00 71.31 316 GLN A CA 1
ATOM 2473 C C . GLN A 1 316 ? 106.447 -25.501 -129.451 1.00 71.31 316 GLN A C 1
ATOM 2475 O O . GLN A 1 316 ? 107.423 -25.822 -130.129 1.00 71.31 316 GLN A O 1
ATOM 2480 N N . VAL A 1 317 ? 106.111 -24.218 -129.275 1.00 74.12 317 VAL A N 1
ATOM 2481 C CA . VAL A 1 317 ? 106.858 -23.097 -129.879 1.00 74.12 317 VAL A CA 1
ATOM 2482 C C . VAL A 1 317 ? 108.327 -23.067 -129.434 1.00 74.12 317 VAL A C 1
ATOM 2484 O O . VAL A 1 317 ? 109.198 -22.872 -130.280 1.00 74.12 317 VAL A O 1
ATOM 2487 N N . GLU A 1 318 ? 108.631 -23.317 -128.159 1.00 74.56 318 GLU A N 1
ATOM 2488 C CA . GLU A 1 318 ? 110.012 -23.403 -127.656 1.00 74.56 318 GLU A CA 1
ATOM 2489 C C . GLU A 1 318 ? 110.800 -24.539 -128.335 1.00 74.56 318 GLU A C 1
ATOM 2491 O O . GLU A 1 318 ? 111.929 -24.320 -128.779 1.00 74.56 318 GLU A O 1
ATOM 2496 N N . THR A 1 319 ? 110.198 -25.723 -128.518 1.00 73.75 319 THR A N 1
ATOM 2497 C CA . THR A 1 319 ? 110.856 -26.831 -129.244 1.00 73.75 319 THR A CA 1
ATOM 2498 C C . THR A 1 319 ? 111.100 -26.517 -130.726 1.00 73.75 319 THR A C 1
ATOM 2500 O O . THR A 1 319 ? 112.168 -26.835 -131.252 1.00 73.75 319 THR A O 1
ATOM 2503 N N . TRP A 1 320 ? 110.178 -25.814 -131.398 1.00 67.31 320 TRP A N 1
ATOM 2504 C CA . TRP A 1 320 ? 110.390 -25.351 -132.776 1.00 67.31 320 TRP A CA 1
ATOM 2505 C C . TRP A 1 320 ? 111.496 -24.289 -132.878 1.00 67.31 320 TRP A C 1
ATOM 2507 O O . TRP A 1 320 ? 112.266 -24.301 -133.838 1.00 67.31 320 TRP A O 1
ATOM 2517 N N . GLN A 1 321 ? 111.622 -23.393 -131.893 1.00 72.25 321 GLN A N 1
ATOM 2518 C CA . GLN A 1 321 ? 112.694 -22.389 -131.864 1.00 72.25 321 GLN A CA 1
ATOM 2519 C C . GLN A 1 321 ? 114.082 -23.025 -131.698 1.00 72.25 321 GLN A C 1
ATOM 2521 O O . GLN A 1 321 ? 115.026 -22.594 -132.361 1.00 72.25 321 GLN A O 1
ATOM 2526 N N . GLN A 1 322 ? 114.203 -24.078 -130.883 1.00 71.00 322 GLN A N 1
ATOM 2527 C CA . GLN A 1 322 ? 115.455 -24.829 -130.729 1.00 71.00 322 GLN A CA 1
ATOM 2528 C C . GLN A 1 322 ? 115.880 -25.498 -132.049 1.00 71.00 322 GLN A C 1
ATOM 2530 O O . GLN A 1 322 ? 117.010 -25.300 -132.495 1.00 71.00 322 GLN A O 1
ATOM 2535 N N . ALA A 1 323 ? 114.957 -26.168 -132.750 1.00 67.69 323 ALA A N 1
ATOM 2536 C CA . ALA A 1 323 ? 115.234 -26.781 -134.055 1.00 67.69 323 ALA A CA 1
ATOM 2537 C C . ALA A 1 323 ? 115.648 -25.762 -135.146 1.00 67.69 323 ALA A C 1
ATOM 2539 O O . ALA A 1 323 ? 116.462 -26.063 -136.022 1.00 67.69 323 ALA A O 1
ATOM 2540 N N . ILE A 1 324 ? 115.119 -24.532 -135.098 1.00 67.88 324 ILE A N 1
ATOM 2541 C CA . ILE A 1 324 ? 115.504 -23.450 -136.023 1.00 67.88 324 ILE A CA 1
ATOM 2542 C C . ILE A 1 324 ? 116.922 -22.931 -135.721 1.00 67.88 324 ILE A C 1
ATOM 2544 O O . ILE A 1 324 ? 117.671 -22.627 -136.655 1.00 67.88 324 ILE A O 1
ATOM 2548 N N . ALA A 1 325 ? 117.319 -22.865 -134.445 1.00 69.62 325 ALA A N 1
ATOM 2549 C CA . ALA A 1 325 ? 118.669 -22.459 -134.050 1.00 69.62 325 ALA A CA 1
ATOM 2550 C C . ALA A 1 325 ? 119.738 -23.448 -134.554 1.00 69.62 325 ALA A C 1
ATOM 2552 O O . ALA A 1 325 ? 120.735 -23.024 -135.145 1.00 69.62 325 ALA A O 1
ATOM 2553 N N . GLU A 1 326 ? 119.495 -24.756 -134.417 1.00 63.06 326 GLU A N 1
ATOM 2554 C CA . GLU A 1 326 ? 120.384 -25.809 -134.933 1.00 63.06 326 GLU A CA 1
ATOM 2555 C C . GLU A 1 326 ? 120.570 -25.712 -136.458 1.00 63.06 326 GLU A C 1
ATOM 2557 O O . GLU A 1 326 ? 121.699 -25.774 -136.960 1.00 63.06 326 GLU A O 1
ATOM 2562 N N . GLN A 1 327 ? 119.488 -25.475 -137.215 1.00 60.59 327 GLN A N 1
ATOM 2563 C CA . GLN A 1 327 ? 119.590 -25.313 -138.669 1.00 60.59 327 GLN A CA 1
ATOM 2564 C C . GLN A 1 327 ? 120.396 -24.060 -139.061 1.00 60.59 327 GLN A C 1
ATOM 2566 O O . GLN A 1 327 ? 121.163 -24.096 -140.026 1.00 60.59 327 GLN A O 1
ATOM 2571 N N . HIS A 1 328 ? 120.272 -22.958 -138.314 1.00 63.22 328 HIS A N 1
ATOM 2572 C CA . HIS A 1 328 ? 121.077 -21.755 -138.550 1.00 63.22 328 HIS A CA 1
ATOM 2573 C C . HIS A 1 328 ? 122.575 -21.984 -138.299 1.00 63.22 328 HIS A C 1
ATOM 2575 O O . HIS A 1 328 ? 123.399 -21.468 -139.058 1.00 63.22 328 HIS A O 1
ATOM 2581 N N . GLN A 1 329 ? 122.932 -22.784 -137.292 1.00 63.38 329 GLN A N 1
ATOM 2582 C CA . GLN A 1 329 ? 124.326 -23.088 -136.959 1.00 63.38 329 GLN A CA 1
ATOM 2583 C C . GLN A 1 329 ? 125.007 -23.944 -138.043 1.00 63.38 329 GLN A C 1
ATOM 2585 O O . GLN A 1 329 ? 126.118 -23.623 -138.469 1.00 63.38 329 GLN A O 1
ATOM 2590 N N . LEU A 1 330 ? 124.310 -24.954 -138.579 1.00 60.16 330 LEU A N 1
ATOM 2591 C CA . LEU A 1 330 ? 124.761 -25.719 -139.755 1.00 60.16 330 LEU A CA 1
ATOM 2592 C C . LEU A 1 330 ? 124.975 -24.828 -140.990 1.00 60.16 330 LEU A C 1
ATOM 2594 O O . LEU A 1 330 ? 125.898 -25.042 -141.774 1.00 60.16 330 LEU A O 1
ATOM 2598 N N . ARG A 1 331 ? 124.139 -23.797 -141.162 1.00 59.19 331 ARG A N 1
ATOM 2599 C CA . ARG A 1 331 ? 124.166 -22.918 -142.340 1.00 59.19 331 ARG A CA 1
ATOM 2600 C C . ARG A 1 331 ? 125.365 -21.963 -142.373 1.00 59.19 331 ARG A C 1
ATOM 2602 O O . ARG A 1 331 ? 125.752 -21.539 -143.458 1.00 59.19 331 ARG A O 1
ATOM 2609 N N . GLN A 1 332 ? 125.970 -21.646 -141.224 1.00 60.50 332 GLN A N 1
ATOM 2610 C CA . GLN A 1 332 ? 127.192 -20.830 -141.158 1.00 60.50 332 GLN A CA 1
ATOM 2611 C C . GLN A 1 332 ? 128.464 -21.619 -141.511 1.00 60.50 332 GLN A C 1
ATOM 2613 O O . GLN A 1 332 ? 129.407 -21.035 -142.036 1.00 60.50 332 GLN A O 1
ATOM 2618 N N . GLN A 1 333 ? 128.490 -22.939 -141.296 1.00 59.28 333 GLN A N 1
ATOM 2619 C CA . GLN A 1 333 ? 129.674 -23.784 -141.535 1.00 59.28 333 GLN A CA 1
ATOM 2620 C C . GLN A 1 333 ? 129.924 -24.131 -143.017 1.00 59.28 333 GLN A C 1
ATOM 2622 O O . GLN A 1 333 ? 130.923 -24.767 -143.337 1.00 59.28 333 GLN A O 1
ATOM 2627 N N . LEU A 1 334 ? 129.032 -23.724 -143.928 1.00 58.50 334 LEU A N 1
ATOM 2628 C CA . LEU A 1 334 ? 129.076 -24.059 -145.362 1.00 58.50 334 LEU A CA 1
ATOM 2629 C C . LEU A 1 334 ? 129.315 -22.843 -146.281 1.00 58.50 334 LEU A C 1
ATOM 2631 O O . LEU A 1 334 ? 129.214 -22.966 -147.502 1.00 58.50 334 LEU A O 1
ATOM 2635 N N . ALA A 1 335 ? 129.630 -21.669 -145.722 1.00 57.12 335 ALA A N 1
ATOM 2636 C CA . ALA A 1 335 ? 129.755 -20.421 -146.483 1.00 57.12 335 ALA A CA 1
ATOM 2637 C C . ALA A 1 335 ? 130.927 -20.409 -147.492 1.00 57.12 335 ALA A C 1
ATOM 2639 O O . ALA A 1 335 ? 130.791 -19.854 -148.584 1.00 57.12 335 ALA A O 1
ATOM 2640 N N . ASP A 1 336 ? 132.048 -21.063 -147.171 1.00 56.38 336 ASP A N 1
ATOM 2641 C CA . ASP A 1 336 ? 133.286 -21.005 -147.971 1.00 56.38 336 ASP A CA 1
ATOM 2642 C C . ASP A 1 336 ? 133.190 -21.721 -149.335 1.00 56.38 336 ASP A C 1
ATOM 2644 O O . ASP A 1 336 ? 133.999 -21.487 -150.234 1.00 56.38 336 ASP A O 1
ATOM 2648 N N . LEU A 1 337 ? 132.163 -22.553 -149.541 1.00 57.28 337 LEU A N 1
ATOM 2649 C CA . LEU A 1 337 ? 131.914 -23.262 -150.804 1.00 57.28 337 LEU A CA 1
ATOM 2650 C C . LEU A 1 337 ? 131.267 -22.381 -151.893 1.00 57.28 337 LEU A C 1
ATOM 2652 O O . LEU A 1 337 ? 131.183 -22.793 -153.051 1.00 57.28 337 LEU A O 1
ATOM 2656 N N . ALA A 1 338 ? 130.839 -21.156 -151.567 1.00 57.53 338 ALA A N 1
ATOM 2657 C CA . ALA A 1 338 ? 130.083 -20.295 -152.482 1.00 57.53 338 ALA A CA 1
ATOM 2658 C C . ALA A 1 338 ? 130.873 -19.795 -153.715 1.00 57.53 338 ALA A C 1
ATOM 2660 O O . ALA A 1 338 ? 130.265 -19.404 -154.712 1.00 57.53 338 ALA A O 1
ATOM 2661 N N . GLN A 1 339 ? 132.212 -19.810 -153.691 1.00 56.91 339 GLN A N 1
ATOM 2662 C CA . GLN A 1 339 ? 133.034 -19.232 -154.770 1.00 56.91 339 GLN A CA 1
ATOM 2663 C C . GLN A 1 339 ? 133.193 -20.132 -156.014 1.00 56.91 339 GLN A C 1
ATOM 2665 O O . GLN A 1 339 ? 133.732 -19.690 -157.027 1.00 56.91 339 GLN A O 1
ATOM 2670 N N . TRP A 1 340 ? 132.691 -21.372 -155.988 1.00 53.81 340 TRP A N 1
ATOM 2671 C CA . TRP A 1 340 ? 132.854 -22.340 -157.087 1.00 53.81 340 TRP A CA 1
ATOM 2672 C C . TRP A 1 340 ? 131.791 -22.223 -158.200 1.00 53.81 340 TRP A C 1
ATOM 2674 O O . TRP A 1 340 ? 131.869 -22.926 -159.204 1.00 53.81 340 TRP A O 1
ATOM 2684 N N . GLY A 1 341 ? 130.806 -21.326 -158.066 1.00 59.72 341 GLY A N 1
ATOM 2685 C CA . GLY A 1 341 ? 129.721 -21.176 -159.049 1.00 59.72 341 GLY A CA 1
ATOM 2686 C C . GLY A 1 341 ? 130.101 -20.463 -160.357 1.00 59.72 341 GLY A C 1
ATOM 2687 O O . GLY A 1 341 ? 129.444 -20.670 -161.374 1.00 59.72 341 GLY A O 1
ATOM 2688 N N . ALA A 1 342 ? 131.148 -19.630 -160.358 1.00 60.19 342 ALA A N 1
ATOM 2689 C CA . ALA A 1 342 ? 131.463 -18.741 -161.487 1.00 60.19 342 ALA A CA 1
ATOM 2690 C C . ALA A 1 342 ? 132.322 -19.382 -162.598 1.00 60.19 342 ALA A C 1
ATOM 2692 O O . ALA A 1 342 ? 132.364 -18.868 -163.714 1.00 60.19 342 ALA A O 1
ATOM 2693 N N . SER A 1 343 ? 133.007 -20.495 -162.319 1.00 56.34 343 SER A N 1
ATOM 2694 C CA . SER A 1 343 ? 133.921 -21.169 -163.257 1.00 56.34 343 SER A CA 1
ATOM 2695 C C . SER A 1 343 ? 133.262 -22.266 -164.106 1.00 56.34 343 SER A C 1
ATOM 2697 O O . SER A 1 343 ? 133.850 -22.699 -165.099 1.00 56.34 343 SER A O 1
ATOM 2699 N N . LEU A 1 344 ? 132.041 -22.695 -163.760 1.00 58.44 344 LEU A N 1
ATOM 2700 C CA . LEU A 1 344 ? 131.356 -23.829 -164.396 1.00 58.44 344 LEU A CA 1
ATOM 2701 C C . LEU A 1 344 ? 131.174 -23.738 -165.930 1.00 58.44 344 LEU A C 1
ATOM 2703 O O . LEU A 1 344 ? 131.384 -24.763 -166.583 1.00 58.44 344 LEU A O 1
ATOM 2707 N N . PRO A 1 345 ? 130.812 -22.586 -166.543 1.00 60.47 345 PRO A N 1
ATOM 2708 C CA . PRO A 1 345 ? 130.535 -22.531 -167.985 1.00 60.47 345 PRO A CA 1
ATOM 2709 C C . PRO A 1 345 ? 131.756 -22.884 -168.846 1.00 60.47 345 PRO A C 1
ATOM 2711 O O . PRO A 1 345 ? 131.664 -23.673 -169.785 1.00 60.47 345 PRO A O 1
ATOM 2714 N N . VAL A 1 346 ? 132.930 -22.369 -168.466 1.00 59.31 346 VAL A N 1
ATOM 2715 C CA . VAL A 1 346 ? 134.193 -22.546 -169.205 1.00 59.31 346 VAL A CA 1
ATOM 2716 C C . VAL A 1 346 ? 134.645 -24.013 -169.213 1.00 59.31 346 VAL A C 1
ATOM 2718 O O . VAL A 1 346 ? 135.347 -24.452 -170.124 1.00 59.31 346 VAL A O 1
ATOM 2721 N N . TRP A 1 347 ? 134.237 -24.803 -168.216 1.00 55.84 347 TRP A N 1
ATOM 2722 C CA . TRP A 1 347 ? 134.608 -26.216 -168.113 1.00 55.84 347 TRP A CA 1
ATOM 2723 C C . TRP A 1 347 ? 133.703 -27.127 -168.961 1.00 55.84 347 TRP A C 1
ATOM 2725 O O . TRP A 1 347 ? 134.123 -28.228 -169.314 1.00 55.84 347 TRP A O 1
ATOM 2735 N N . GLN A 1 348 ? 132.510 -26.670 -169.360 1.00 57.72 348 GLN A N 1
ATOM 2736 C CA . GLN A 1 348 ? 131.605 -27.441 -170.222 1.00 57.72 348 GLN A CA 1
ATOM 2737 C C . GLN A 1 348 ? 131.988 -27.346 -171.710 1.00 57.72 348 GLN A C 1
ATOM 2739 O O . GLN A 1 348 ? 132.033 -28.372 -172.392 1.00 57.72 348 GLN A O 1
ATOM 2744 N N . GLU A 1 349 ? 132.363 -26.163 -172.212 1.00 57.12 349 GLU A N 1
ATOM 2745 C CA . GLU A 1 349 ? 132.806 -26.007 -173.612 1.00 57.12 349 GLU A CA 1
ATOM 2746 C C . GLU A 1 349 ? 134.128 -26.742 -173.904 1.00 57.12 349 GLU A C 1
ATOM 2748 O O . GLU A 1 349 ? 134.283 -27.359 -174.960 1.00 57.12 349 GLU A O 1
ATOM 2753 N N . ASN A 1 350 ? 135.067 -26.758 -172.949 1.00 58.53 350 ASN A N 1
ATOM 2754 C CA . ASN A 1 350 ? 136.335 -27.480 -173.106 1.00 58.53 350 ASN A CA 1
ATOM 2755 C C . ASN A 1 350 ? 136.146 -29.007 -173.201 1.00 58.53 350 ASN A C 1
ATOM 2757 O O . ASN A 1 350 ? 136.860 -29.663 -173.963 1.00 58.53 350 ASN A O 1
ATOM 2761 N N . PHE A 1 351 ? 135.159 -29.577 -172.499 1.00 57.53 351 PHE A N 1
ATOM 2762 C CA . PHE A 1 351 ? 134.814 -30.998 -172.635 1.00 57.53 351 PHE A CA 1
ATOM 2763 C C . PHE A 1 351 ? 134.195 -31.321 -174.003 1.00 57.53 351 PHE A C 1
ATOM 2765 O O . PHE A 1 351 ? 134.541 -32.339 -174.605 1.00 57.53 351 PHE A O 1
ATOM 2772 N N . ALA A 1 352 ? 133.342 -30.440 -174.540 1.00 59.38 352 ALA A N 1
ATOM 2773 C CA . ALA A 1 352 ? 132.764 -30.611 -175.874 1.00 59.38 352 ALA A CA 1
ATOM 2774 C C . ALA A 1 352 ? 133.839 -30.601 -176.982 1.00 59.38 352 ALA A C 1
ATOM 2776 O O . ALA A 1 352 ? 133.808 -31.434 -177.892 1.00 59.38 352 ALA A O 1
ATOM 2777 N N . LEU A 1 353 ? 134.832 -29.708 -176.879 1.00 58.44 353 LEU A N 1
ATOM 2778 C CA . LEU A 1 353 ? 135.927 -29.613 -177.851 1.00 58.44 353 LEU A CA 1
ATOM 2779 C C . LEU A 1 353 ? 136.873 -30.830 -177.806 1.00 58.44 353 LEU A C 1
ATOM 2781 O O . LEU A 1 353 ? 137.389 -31.251 -178.844 1.00 58.44 353 LEU A O 1
ATOM 2785 N N . LEU A 1 354 ? 137.088 -31.422 -176.624 1.00 58.72 354 LEU A N 1
ATOM 2786 C CA . LEU A 1 354 ? 137.858 -32.662 -176.475 1.00 58.72 354 LEU A CA 1
ATOM 2787 C C . LEU A 1 354 ? 137.121 -33.868 -177.072 1.00 58.72 354 LEU A C 1
ATOM 2789 O O . LEU A 1 354 ? 137.709 -34.583 -177.884 1.00 58.72 354 LEU A O 1
ATOM 2793 N N . ALA A 1 355 ? 135.824 -34.028 -176.791 1.00 58.53 355 ALA A N 1
ATOM 2794 C CA . ALA A 1 355 ? 135.009 -35.093 -177.384 1.00 58.53 355 ALA A CA 1
ATOM 2795 C C . ALA A 1 355 ? 134.994 -35.038 -178.928 1.00 58.53 355 ALA A C 1
ATOM 2797 O O . ALA A 1 355 ? 135.030 -36.070 -179.599 1.00 58.53 355 ALA A O 1
ATOM 2798 N N . GLN A 1 356 ? 135.017 -33.837 -179.520 1.00 58.69 356 GLN A N 1
ATOM 2799 C CA . GLN A 1 356 ? 135.088 -33.668 -180.977 1.00 58.69 356 GLN A CA 1
ATOM 2800 C C . GLN A 1 356 ? 136.457 -34.075 -181.571 1.00 58.69 356 GLN A C 1
ATOM 2802 O O . GLN A 1 356 ? 136.529 -34.541 -182.714 1.00 58.69 356 GLN A O 1
ATOM 2807 N N . ARG A 1 357 ? 137.548 -33.958 -180.798 1.00 57.94 357 ARG A N 1
ATOM 2808 C CA . ARG A 1 357 ? 138.885 -34.453 -181.180 1.00 57.94 357 ARG A CA 1
ATOM 2809 C C . ARG A 1 357 ? 138.992 -35.975 -181.072 1.00 57.94 357 ARG A C 1
ATOM 2811 O O . ARG A 1 357 ? 139.596 -36.602 -181.938 1.00 57.94 357 ARG A O 1
ATOM 2818 N N . GLU A 1 358 ? 138.355 -36.579 -180.074 1.00 58.59 358 GLU A N 1
ATOM 2819 C CA . GLU A 1 358 ? 138.269 -38.040 -179.963 1.00 58.59 358 GLU A CA 1
ATOM 2820 C C . GLU A 1 358 ? 137.413 -38.639 -181.088 1.00 58.59 358 GLU A C 1
ATOM 2822 O O . GLU A 1 358 ? 137.841 -39.589 -181.741 1.00 58.59 358 GLU A O 1
ATOM 2827 N N . ALA A 1 359 ? 136.266 -38.031 -181.414 1.00 58.75 359 ALA A N 1
ATOM 2828 C CA . ALA A 1 359 ? 135.402 -38.475 -182.511 1.00 58.75 359 ALA A CA 1
ATOM 2829 C C . ALA A 1 359 ? 136.084 -38.416 -183.896 1.00 58.75 359 ALA A C 1
ATOM 2831 O O . ALA A 1 359 ? 135.861 -39.285 -184.740 1.00 58.75 359 ALA A O 1
ATOM 2832 N N . THR A 1 360 ? 136.944 -37.423 -184.142 1.00 59.34 360 THR A N 1
ATOM 2833 C CA . THR A 1 360 ? 137.673 -37.297 -185.420 1.00 59.34 360 THR A CA 1
ATOM 2834 C C . THR A 1 360 ? 138.869 -38.250 -185.520 1.00 59.34 360 THR A C 1
ATOM 2836 O O . THR A 1 360 ? 139.101 -38.817 -186.591 1.00 59.34 360 THR A O 1
ATOM 2839 N N . LEU A 1 361 ? 139.569 -38.526 -184.414 1.00 57.50 361 LEU A N 1
ATOM 2840 C CA . LEU A 1 361 ? 140.565 -39.606 -184.353 1.00 57.50 361 LEU A CA 1
ATOM 2841 C C . LEU A 1 361 ? 139.914 -40.992 -184.500 1.00 57.50 361 LEU A C 1
ATOM 2843 O O . LEU A 1 361 ? 140.446 -41.842 -185.216 1.00 57.50 361 LEU A O 1
ATOM 2847 N N . ALA A 1 362 ? 138.735 -41.200 -183.906 1.00 58.09 362 ALA A N 1
ATOM 2848 C CA . ALA A 1 362 ? 137.942 -42.412 -184.091 1.00 58.09 362 ALA A CA 1
ATOM 2849 C C . ALA A 1 362 ? 137.514 -42.597 -185.556 1.00 58.09 362 ALA A C 1
ATOM 2851 O O . ALA A 1 362 ? 137.641 -43.700 -186.075 1.00 58.09 362 ALA A O 1
ATOM 2852 N N . GLY A 1 363 ? 137.104 -41.538 -186.264 1.00 59.41 363 GLY A N 1
ATOM 2853 C CA . GLY A 1 363 ? 136.786 -41.607 -187.699 1.00 59.41 363 GLY A CA 1
ATOM 2854 C C . GLY A 1 363 ? 137.974 -42.039 -188.574 1.00 59.41 363 GLY A C 1
ATOM 2855 O O . GLY A 1 363 ? 137.827 -42.899 -189.446 1.00 59.41 363 GLY A O 1
ATOM 2856 N N . LEU A 1 364 ? 139.173 -41.511 -188.298 1.00 57.75 364 LEU A N 1
ATOM 2857 C CA . LEU A 1 364 ? 140.412 -41.907 -188.985 1.00 57.75 364 LEU A CA 1
ATOM 2858 C C . LEU A 1 364 ? 140.842 -43.349 -188.656 1.00 57.75 364 LEU A C 1
ATOM 2860 O O . LEU A 1 364 ? 141.404 -44.033 -189.512 1.00 57.75 364 LEU A O 1
ATOM 2864 N N . ALA A 1 365 ? 140.544 -43.844 -187.452 1.00 56.62 365 ALA A N 1
ATOM 2865 C CA . ALA A 1 365 ? 140.706 -45.256 -187.111 1.00 56.62 365 ALA A CA 1
ATOM 2866 C C . ALA A 1 365 ? 139.640 -46.142 -187.787 1.00 56.62 365 ALA A C 1
ATOM 2868 O O . ALA A 1 365 ? 139.962 -47.207 -188.308 1.00 56.62 365 ALA A O 1
ATOM 2869 N N . GLN A 1 366 ? 138.386 -45.693 -187.848 1.00 54.78 366 GLN A N 1
ATOM 2870 C CA . GLN A 1 366 ? 137.267 -46.489 -188.347 1.00 54.78 366 GLN A CA 1
ATOM 2871 C C . GLN A 1 366 ? 137.292 -46.655 -189.871 1.00 54.78 366 GLN A C 1
ATOM 2873 O O . GLN A 1 366 ? 136.955 -47.732 -190.350 1.00 54.78 366 GLN A O 1
ATOM 2878 N N . GLN A 1 367 ? 137.787 -45.677 -190.644 1.00 55.97 367 GLN A N 1
ATOM 2879 C CA . GLN A 1 367 ? 138.088 -45.904 -192.068 1.00 55.97 367 GLN A CA 1
ATOM 2880 C C . GLN A 1 367 ? 139.270 -46.867 -192.277 1.00 55.97 367 GLN A C 1
ATOM 2882 O O . GLN A 1 367 ? 139.284 -47.615 -193.254 1.00 55.97 367 GLN A O 1
ATOM 2887 N N . ARG A 1 368 ? 140.232 -46.912 -191.345 1.00 54.47 368 ARG A N 1
ATOM 2888 C CA . ARG A 1 368 ? 141.346 -47.875 -191.367 1.00 54.47 368 ARG A CA 1
ATOM 2889 C C . ARG A 1 368 ? 140.890 -49.299 -191.017 1.00 54.47 368 ARG A C 1
ATOM 2891 O O . ARG A 1 368 ? 141.430 -50.250 -191.569 1.00 54.47 368 ARG A O 1
ATOM 2898 N N . GLU A 1 369 ? 139.878 -49.451 -190.160 1.00 50.78 369 GLU A N 1
ATOM 2899 C CA . GLU A 1 369 ? 139.263 -50.748 -189.830 1.00 50.78 369 GLU A CA 1
ATOM 2900 C C . GLU A 1 369 ? 138.199 -51.185 -190.861 1.00 50.78 369 GLU A C 1
ATOM 2902 O O . GLU A 1 369 ? 138.089 -52.369 -191.175 1.00 50.78 369 GLU A O 1
ATOM 2907 N N . GLN A 1 370 ? 137.461 -50.251 -191.477 1.00 46.28 370 GLN A N 1
ATOM 2908 C CA . GLN A 1 370 ? 136.514 -50.545 -192.565 1.00 46.28 370 GLN A CA 1
ATOM 2909 C C . GLN A 1 370 ? 137.180 -50.872 -193.909 1.00 46.28 370 GLN A C 1
ATOM 2911 O O . GLN A 1 370 ? 136.512 -51.417 -194.784 1.00 46.28 370 GLN A O 1
ATOM 2916 N N . GLN A 1 371 ? 138.499 -50.695 -194.050 1.00 48.19 371 GLN A N 1
ATOM 2917 C CA . GLN A 1 371 ? 139.253 -51.424 -195.078 1.00 48.19 371 GLN A CA 1
ATOM 2918 C C . GLN A 1 371 ? 139.167 -52.965 -194.895 1.00 48.19 371 GLN A C 1
ATOM 2920 O O . GLN A 1 371 ? 139.656 -53.677 -195.771 1.00 48.19 371 GLN A O 1
ATOM 2925 N N . GLN A 1 372 ? 138.598 -53.496 -193.784 1.00 48.81 372 GLN A N 1
ATOM 2926 C CA . GLN A 1 372 ? 138.771 -54.900 -193.359 1.00 48.81 372 GLN A CA 1
ATOM 2927 C C . GLN A 1 372 ? 137.570 -55.728 -192.716 1.00 48.81 372 GLN A C 1
ATOM 2929 O O . GLN A 1 372 ? 137.870 -56.890 -192.440 1.00 48.81 372 GLN A O 1
ATOM 2934 N N . ARG A 1 373 ? 136.280 -55.319 -192.407 1.00 43.91 373 ARG A N 1
ATOM 2935 C CA . ARG A 1 373 ? 135.493 -56.041 -191.284 1.00 43.91 373 ARG A CA 1
ATOM 2936 C C . ARG A 1 373 ? 133.914 -56.153 -190.916 1.00 43.91 373 ARG A C 1
ATOM 2938 O O . ARG A 1 373 ? 133.155 -55.379 -191.495 1.00 43.91 373 ARG A O 1
ATOM 2945 N N . GLN A 1 374 ? 133.481 -57.026 -189.863 1.00 57.53 374 GLN A N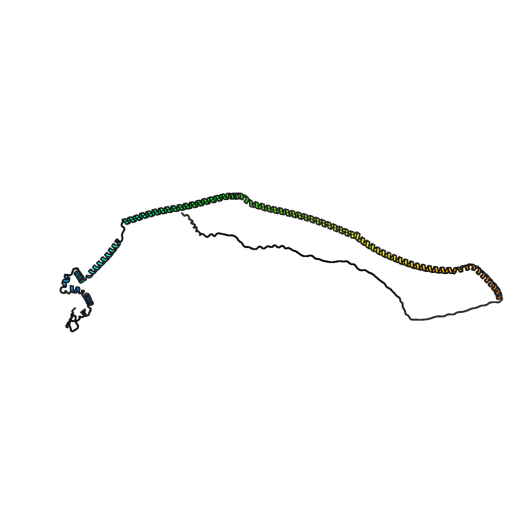 1
ATOM 2946 C CA . GLN A 1 374 ? 132.197 -57.224 -188.932 1.00 57.53 374 GLN A CA 1
ATOM 2947 C C . GLN A 1 374 ? 132.188 -58.184 -187.560 1.00 57.53 374 GLN A C 1
ATOM 2949 O O . GLN A 1 374 ? 133.273 -58.694 -187.291 1.00 57.53 374 GLN A O 1
ATOM 2954 N N . ILE A 1 375 ? 131.034 -58.467 -186.759 1.00 49.47 375 ILE A N 1
ATOM 2955 C CA . ILE A 1 375 ? 130.497 -59.608 -185.747 1.00 49.47 375 ILE A CA 1
ATOM 2956 C C . ILE A 1 375 ? 129.992 -59.469 -184.166 1.00 49.47 375 ILE A C 1
ATOM 2958 O O . ILE A 1 375 ? 130.533 -58.582 -183.517 1.00 49.47 375 ILE A O 1
ATOM 2962 N N . ALA A 1 376 ? 129.043 -60.307 -183.503 1.00 37.19 376 ALA A N 1
ATOM 2963 C CA . ALA A 1 376 ? 128.574 -60.402 -181.981 1.00 37.19 376 ALA A CA 1
ATOM 2964 C C . ALA A 1 376 ? 127.485 -61.504 -181.362 1.00 37.19 376 ALA A C 1
ATOM 2966 O O . ALA A 1 376 ? 126.775 -62.051 -182.202 1.00 37.19 376 ALA A O 1
ATOM 2967 N N . ALA A 1 377 ? 127.260 -61.812 -179.986 1.00 25.78 377 ALA A N 1
ATOM 2968 C CA . ALA A 1 377 ? 126.127 -62.658 -179.248 1.00 25.78 377 ALA A CA 1
ATOM 2969 C C . ALA A 1 377 ? 125.972 -62.849 -177.591 1.00 25.78 377 ALA A C 1
ATOM 2971 O O . ALA A 1 377 ? 126.992 -62.616 -176.945 1.00 25.78 377 ALA A O 1
ATOM 2972 N N . PRO A 1 378 ? 124.815 -63.289 -176.869 1.00 36.28 378 PRO A N 1
ATOM 2973 C CA . PRO A 1 378 ? 124.541 -63.470 -175.314 1.00 36.28 378 PRO A CA 1
ATOM 2974 C C . PRO A 1 378 ? 123.470 -64.528 -174.589 1.00 36.28 378 PRO A C 1
ATOM 2976 O O . PRO A 1 378 ? 122.695 -65.102 -175.348 1.00 36.28 378 PRO A O 1
ATOM 2979 N N . ALA A 1 379 ? 123.310 -64.773 -173.193 1.00 27.42 379 ALA A N 1
ATOM 2980 C CA . ALA A 1 379 ? 122.220 -65.608 -172.382 1.00 27.42 379 ALA A CA 1
ATOM 2981 C C . ALA A 1 379 ? 122.104 -65.692 -170.718 1.00 27.42 379 ALA A C 1
ATOM 2983 O O . ALA A 1 379 ? 123.071 -65.264 -170.096 1.00 27.42 379 ALA A O 1
ATOM 2984 N N . GLY A 1 380 ? 121.042 -66.265 -169.962 1.00 23.45 380 GLY A N 1
ATOM 2985 C CA . GLY A 1 380 ? 120.947 -66.658 -168.422 1.00 23.45 380 GLY A CA 1
ATOM 2986 C C . GLY A 1 380 ? 119.577 -66.945 -167.527 1.00 23.45 380 GLY A C 1
ATOM 2987 O O . GLY A 1 380 ? 118.518 -66.630 -168.058 1.00 23.45 380 GLY A O 1
ATOM 2988 N N . GLY A 1 381 ? 119.513 -67.493 -166.215 1.00 32.84 381 GLY A N 1
ATOM 2989 C CA . GLY A 1 381 ? 118.300 -67.616 -165.192 1.00 32.84 381 GLY A CA 1
ATOM 2990 C C . GLY A 1 381 ? 118.212 -68.563 -163.829 1.00 32.84 381 GLY A C 1
ATOM 2991 O O . GLY A 1 381 ? 119.073 -69.429 -163.718 1.00 32.84 381 GLY A O 1
ATOM 2992 N N . THR A 1 382 ? 117.214 -68.523 -162.817 1.00 32.75 382 THR A N 1
ATOM 2993 C CA . THR A 1 382 ? 116.930 -69.482 -161.564 1.00 32.75 382 THR A CA 1
ATOM 2994 C C . THR A 1 382 ? 115.909 -69.125 -160.303 1.00 32.75 382 THR A C 1
ATOM 2996 O O . THR A 1 382 ? 115.421 -68.001 -160.345 1.00 32.75 382 THR A O 1
ATOM 2999 N N . ALA A 1 383 ? 115.538 -69.969 -159.212 1.00 39.84 383 ALA A N 1
ATOM 3000 C CA . ALA A 1 383 ? 114.545 -69.743 -157.986 1.00 39.84 383 ALA A CA 1
ATOM 3001 C C . ALA A 1 383 ? 114.326 -70.787 -156.700 1.00 39.84 383 ALA A C 1
ATOM 3003 O O . ALA A 1 383 ? 114.787 -71.913 -156.865 1.00 39.84 383 ALA A O 1
ATOM 3004 N N . ALA A 1 384 ? 113.629 -70.526 -155.480 1.00 41.09 384 ALA A N 1
ATOM 3005 C CA . ALA A 1 384 ? 113.257 -71.461 -154.240 1.00 41.09 384 ALA A CA 1
ATOM 3006 C C . ALA A 1 384 ? 112.298 -71.029 -152.937 1.00 41.09 384 ALA A C 1
ATOM 3008 O O . ALA A 1 384 ? 112.015 -69.837 -152.865 1.00 41.09 384 ALA A O 1
ATOM 3009 N N . ALA A 1 385 ? 111.814 -71.889 -151.905 1.00 46.12 385 ALA A N 1
ATOM 3010 C CA . ALA A 1 385 ? 110.980 -71.645 -150.560 1.00 46.12 385 ALA A CA 1
ATOM 3011 C C . ALA A 1 385 ? 110.717 -72.879 -149.478 1.00 46.12 385 ALA A C 1
ATOM 3013 O O . ALA A 1 385 ? 111.190 -73.939 -149.874 1.00 46.12 385 ALA A O 1
ATOM 3014 N N . GLY A 1 386 ? 110.059 -73.070 -148.220 1.00 46.88 386 GLY A N 1
ATOM 3015 C CA . GLY A 1 386 ? 109.346 -72.456 -146.942 1.00 46.88 386 GLY A CA 1
ATOM 3016 C C . GLY A 1 386 ? 108.559 -73.429 -145.828 1.00 46.88 386 GLY A C 1
ATOM 3017 O O . GLY A 1 386 ? 108.256 -74.535 -146.272 1.00 46.88 386 GLY A O 1
ATOM 3018 N N . ARG A 1 387 ? 108.209 -73.177 -144.457 1.00 49.84 387 ARG A N 1
ATOM 3019 C CA . ARG A 1 387 ? 107.385 -74.092 -143.416 1.00 49.84 387 ARG A CA 1
ATOM 3020 C C . ARG A 1 387 ? 107.004 -73.839 -141.797 1.00 49.84 387 ARG A C 1
ATOM 3022 O O . ARG A 1 387 ? 107.892 -73.368 -141.101 1.00 49.84 387 ARG A O 1
ATOM 3029 N N . THR A 1 388 ? 105.837 -74.339 -141.158 1.00 55.78 388 THR A N 1
ATOM 3030 C CA . THR A 1 388 ? 105.380 -75.003 -139.749 1.00 55.78 388 THR A CA 1
ATOM 3031 C C . THR A 1 388 ? 105.099 -74.484 -138.190 1.00 55.78 388 THR A C 1
ATOM 3033 O O . THR A 1 388 ? 105.905 -73.689 -137.729 1.00 55.78 388 THR A O 1
ATOM 3036 N N . GLY A 1 389 ? 104.107 -75.027 -137.311 1.00 53.75 389 GLY A N 1
ATOM 3037 C CA . GLY A 1 389 ? 103.961 -75.074 -135.714 1.00 53.75 389 GLY A CA 1
ATOM 3038 C C . GLY A 1 389 ? 102.557 -75.160 -134.810 1.00 53.75 389 GLY A C 1
ATOM 3039 O O . GLY A 1 389 ? 101.575 -74.721 -135.395 1.00 53.75 389 GLY A O 1
ATOM 3040 N N . ALA A 1 390 ? 102.371 -75.637 -133.468 1.00 54.31 390 ALA A N 1
ATOM 3041 C CA . ALA A 1 390 ? 101.117 -75.448 -132.502 1.00 54.31 390 ALA A CA 1
ATOM 3042 C C . ALA A 1 390 ? 100.968 -75.721 -130.867 1.00 54.31 390 ALA A C 1
ATOM 3044 O O . ALA A 1 390 ? 100.908 -76.887 -130.461 1.00 54.31 390 ALA A O 1
ATOM 3045 N N . PRO A 1 391 ? 100.756 -74.700 -129.933 1.00 67.62 391 PRO A N 1
ATOM 3046 C CA . PRO A 1 391 ? 100.332 -74.708 -128.445 1.00 67.62 391 PRO A CA 1
ATOM 3047 C C . PRO A 1 391 ? 99.521 -73.422 -127.891 1.00 67.62 391 PRO A C 1
ATOM 3049 O O . PRO A 1 391 ? 98.896 -72.808 -128.743 1.00 67.62 391 PRO A O 1
ATOM 3052 N N . ALA A 1 392 ? 99.509 -72.958 -126.575 1.00 52.72 392 ALA A N 1
ATOM 3053 C CA . ALA A 1 392 ? 99.305 -71.502 -126.090 1.00 52.72 392 ALA A CA 1
ATOM 3054 C C . ALA A 1 392 ? 99.253 -71.105 -124.521 1.00 52.72 392 ALA A C 1
ATOM 3056 O O . ALA A 1 392 ? 98.786 -71.935 -123.741 1.00 52.72 392 ALA A O 1
ATOM 3057 N N . PRO A 1 393 ? 99.652 -69.860 -124.040 1.00 62.88 393 PRO A N 1
ATOM 3058 C CA . PRO A 1 393 ? 99.706 -69.388 -122.594 1.00 62.88 393 PRO A CA 1
ATOM 3059 C C . PRO A 1 393 ? 99.477 -67.835 -122.241 1.00 62.88 393 PRO A C 1
ATOM 3061 O O . PRO A 1 393 ? 98.901 -67.115 -123.048 1.00 62.88 393 PRO A O 1
ATOM 3064 N N . ALA A 1 394 ? 100.032 -67.314 -121.097 1.00 42.41 394 ALA A N 1
ATOM 3065 C CA . ALA A 1 394 ? 100.294 -65.888 -120.626 1.00 42.41 394 ALA A CA 1
ATOM 3066 C C . ALA A 1 394 ? 99.144 -65.049 -119.951 1.00 42.41 394 ALA A C 1
ATOM 3068 O O . ALA A 1 394 ? 98.002 -65.480 -120.041 1.00 42.41 394 ALA A O 1
ATOM 3069 N N . GLY A 1 395 ? 99.286 -63.888 -119.235 1.00 36.66 395 GLY A N 1
ATOM 3070 C CA . GLY A 1 395 ? 100.371 -62.996 -118.666 1.00 36.66 395 GLY A CA 1
ATOM 3071 C C . GLY A 1 395 ? 99.867 -61.506 -118.477 1.00 36.66 395 GLY A C 1
ATOM 3072 O O . GLY A 1 395 ? 98.918 -61.180 -119.176 1.00 36.66 395 GLY A O 1
ATOM 3073 N N . GLY A 1 396 ? 100.324 -60.514 -117.651 1.00 33.28 396 GLY A N 1
ATOM 3074 C CA . GLY A 1 396 ? 101.315 -60.294 -116.543 1.00 33.28 396 GLY A CA 1
ATOM 3075 C C . GLY A 1 396 ? 101.453 -58.776 -116.080 1.00 33.28 396 GLY A C 1
ATOM 3076 O O . GLY A 1 396 ? 100.791 -57.932 -116.672 1.00 33.28 396 GLY A O 1
ATOM 3077 N N . ALA A 1 397 ? 102.345 -58.420 -115.107 1.00 34.53 397 ALA A N 1
ATOM 3078 C CA . ALA A 1 397 ? 102.895 -57.058 -114.712 1.00 34.53 397 ALA A CA 1
ATOM 3079 C C . ALA A 1 397 ? 102.215 -56.100 -113.644 1.00 34.53 397 ALA A C 1
ATOM 3081 O O . ALA A 1 397 ? 101.177 -56.428 -113.081 1.00 34.53 397 ALA A O 1
ATOM 3082 N N . THR A 1 398 ? 102.888 -54.967 -113.287 1.00 34.56 398 THR A N 1
ATOM 3083 C CA . THR A 1 398 ? 103.275 -54.493 -111.901 1.00 34.56 398 THR A CA 1
ATOM 3084 C C . THR A 1 398 ? 103.392 -52.948 -111.634 1.00 34.56 398 THR A C 1
ATOM 3086 O O . THR A 1 398 ? 103.795 -52.244 -112.554 1.00 34.56 398 THR A O 1
ATOM 3089 N N . GLY A 1 399 ? 103.263 -52.435 -110.374 1.00 30.73 399 GLY A N 1
ATOM 3090 C CA . GLY A 1 399 ? 103.892 -51.148 -109.892 1.00 30.73 399 GLY A CA 1
ATOM 3091 C C . GLY A 1 399 ? 103.187 -50.269 -108.786 1.00 30.73 399 GLY A C 1
ATOM 3092 O O . GLY A 1 399 ? 101.993 -50.023 -108.920 1.00 30.73 399 GLY A O 1
ATOM 3093 N N . PRO A 1 400 ? 103.886 -49.763 -107.722 1.00 56.47 400 PRO A N 1
ATOM 3094 C CA . PRO A 1 400 ? 103.429 -48.763 -106.694 1.00 56.47 400 PRO A CA 1
ATOM 3095 C C . PRO A 1 400 ? 104.361 -47.484 -106.650 1.00 56.47 400 PRO A C 1
ATOM 3097 O O . PRO A 1 400 ? 105.014 -47.293 -107.677 1.00 56.47 400 PRO A O 1
ATOM 3100 N N . PRO A 1 401 ? 1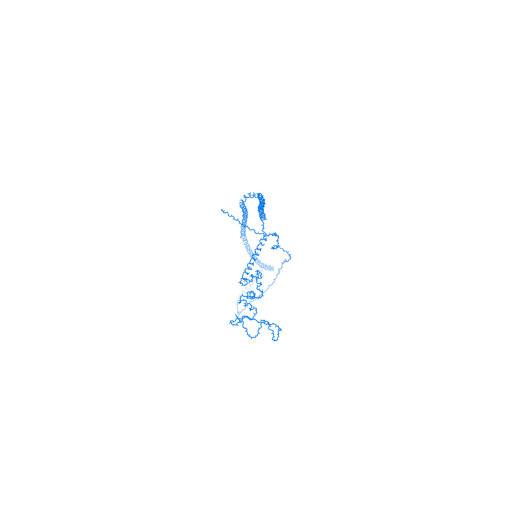04.573 -46.636 -105.578 1.00 56.56 401 PRO A N 1
ATOM 3101 C CA . PRO A 1 401 ? 103.949 -46.439 -104.230 1.00 56.56 401 PRO A CA 1
ATOM 3102 C C . PRO A 1 401 ? 103.767 -44.958 -103.687 1.00 56.56 401 PRO A C 1
ATOM 3104 O O . PRO A 1 401 ? 104.350 -44.019 -104.212 1.00 56.56 401 PRO A O 1
ATOM 3107 N N . GLY A 1 402 ? 103.115 -44.784 -102.510 1.00 35.03 402 GLY A N 1
ATOM 3108 C CA . GLY A 1 402 ? 103.410 -43.745 -101.463 1.00 35.03 402 GLY A CA 1
ATOM 3109 C C . GLY A 1 402 ? 102.886 -42.283 -101.603 1.00 35.03 402 GLY A C 1
ATOM 3110 O O . GLY A 1 402 ? 102.421 -41.911 -102.670 1.00 35.03 402 GLY A O 1
ATOM 3111 N N . ALA A 1 403 ? 102.939 -41.378 -100.591 1.00 32.12 403 ALA A N 1
ATOM 3112 C CA . ALA A 1 403 ? 103.066 -41.520 -99.114 1.00 32.12 403 ALA A CA 1
ATOM 3113 C C . ALA A 1 403 ? 102.851 -40.193 -98.287 1.00 32.12 403 ALA A C 1
ATOM 3115 O O . ALA A 1 403 ? 103.481 -39.189 -98.589 1.00 32.12 403 ALA A O 1
ATOM 3116 N N . LEU A 1 404 ? 102.112 -40.280 -97.155 1.00 34.31 404 LEU A N 1
ATOM 3117 C CA . LEU A 1 404 ? 102.267 -39.582 -95.834 1.00 34.31 404 LEU A CA 1
ATOM 3118 C C . LEU A 1 404 ? 102.041 -38.050 -95.573 1.00 34.31 404 LEU A C 1
ATOM 3120 O O . LEU A 1 404 ? 102.279 -37.196 -96.413 1.00 34.31 404 LEU A O 1
ATOM 3124 N N . ALA A 1 405 ? 101.715 -37.773 -94.284 1.00 32.16 405 ALA A N 1
ATOM 3125 C CA . ALA A 1 405 ? 101.736 -36.515 -93.480 1.00 32.16 405 ALA A CA 1
ATOM 3126 C C . ALA A 1 405 ? 100.669 -35.402 -93.726 1.00 32.16 405 ALA A C 1
ATOM 3128 O O . ALA A 1 405 ? 100.216 -35.217 -94.845 1.00 32.16 405 ALA A O 1
ATOM 3129 N N . GLY A 1 406 ? 100.230 -34.603 -92.725 1.00 30.20 406 GLY A N 1
ATOM 3130 C CA . GLY A 1 406 ? 100.362 -34.731 -91.252 1.00 30.20 406 GLY A CA 1
ATOM 3131 C C . GLY A 1 406 ? 100.144 -33.430 -90.420 1.00 30.20 406 GLY A C 1
ATOM 3132 O O . GLY A 1 406 ? 100.769 -32.419 -90.713 1.00 30.20 406 GLY A O 1
ATOM 3133 N N . GLY A 1 407 ? 99.357 -33.487 -89.324 1.00 31.53 407 GLY A N 1
ATOM 3134 C CA . GLY A 1 407 ? 99.230 -32.436 -88.272 1.00 31.53 407 GLY A CA 1
ATOM 3135 C C . GLY A 1 407 ? 98.267 -31.254 -88.561 1.00 31.53 407 GLY A C 1
ATOM 3136 O O . GLY A 1 407 ? 97.853 -31.088 -89.699 1.00 31.53 407 GLY A O 1
ATOM 3137 N N . ALA A 1 408 ? 97.864 -30.391 -87.605 1.00 34.09 408 ALA A N 1
ATOM 3138 C CA . ALA A 1 408 ? 97.936 -30.411 -86.125 1.00 34.09 408 ALA A CA 1
ATOM 3139 C C . ALA A 1 408 ? 97.049 -29.287 -85.483 1.00 34.09 408 ALA A C 1
ATOM 3141 O O . ALA A 1 408 ? 96.522 -28.445 -86.202 1.00 34.09 408 ALA A O 1
ATOM 3142 N N . SER A 1 409 ? 96.993 -29.235 -84.136 1.00 32.56 409 SER A N 1
ATOM 3143 C CA . SER A 1 409 ? 96.674 -28.062 -83.266 1.00 32.56 409 SER A CA 1
ATOM 3144 C C . SER A 1 409 ? 95.198 -27.622 -83.049 1.00 32.56 409 SER A C 1
ATOM 3146 O O . SER A 1 409 ? 94.543 -27.152 -83.965 1.00 32.56 409 SER A O 1
ATOM 3148 N N . THR A 1 410 ? 94.631 -27.834 -81.840 1.00 34.38 410 THR A N 1
ATOM 3149 C CA . THR A 1 410 ? 94.367 -26.861 -80.717 1.00 34.38 410 THR A CA 1
ATOM 3150 C C . THR A 1 410 ? 93.079 -26.005 -80.847 1.00 34.38 410 THR A C 1
ATOM 3152 O O . THR A 1 410 ? 92.628 -25.774 -81.956 1.00 34.38 410 THR A O 1
ATOM 3155 N N . ASN A 1 411 ? 92.418 -25.492 -79.790 1.00 33.09 411 ASN A N 1
ATOM 3156 C CA . ASN A 1 411 ? 92.807 -25.323 -78.373 1.00 33.09 411 ASN A CA 1
ATOM 3157 C C . ASN A 1 411 ? 91.610 -25.445 -77.379 1.00 33.09 411 ASN A C 1
ATOM 3159 O O . ASN A 1 411 ? 90.488 -25.705 -77.804 1.00 33.09 411 ASN A O 1
ATOM 3163 N N . PHE A 1 412 ? 91.840 -25.264 -76.066 1.00 30.41 412 PHE A N 1
ATOM 3164 C CA . PHE A 1 412 ? 90.859 -25.473 -74.970 1.00 30.41 412 PHE A CA 1
ATOM 3165 C C . PHE A 1 412 ? 90.763 -24.262 -73.998 1.00 30.41 412 PHE A C 1
ATOM 3167 O O . PHE A 1 412 ? 91.674 -23.438 -73.976 1.00 30.41 412 PHE A O 1
ATOM 3174 N N . ALA A 1 413 ? 89.731 -24.236 -73.130 1.00 34.66 413 ALA A N 1
ATOM 3175 C CA . ALA A 1 413 ? 89.483 -23.273 -72.022 1.00 34.66 413 ALA A CA 1
ATOM 3176 C C . ALA A 1 413 ? 89.147 -21.813 -72.446 1.00 34.66 413 ALA A C 1
ATOM 3178 O O . ALA A 1 413 ? 89.313 -21.471 -73.610 1.00 34.66 413 ALA A O 1
ATOM 3179 N N . THR A 1 414 ? 88.622 -20.892 -71.614 1.00 34.44 414 THR A N 1
ATOM 3180 C CA . THR A 1 414 ? 88.214 -20.818 -70.176 1.00 34.44 414 THR A CA 1
ATOM 3181 C C . THR A 1 414 ? 86.786 -20.204 -70.065 1.00 34.44 414 THR A C 1
ATOM 3183 O O . THR A 1 414 ? 86.208 -19.841 -71.081 1.00 34.44 414 THR A O 1
ATOM 3186 N N . GLY A 1 415 ? 86.103 -20.031 -68.918 1.00 31.30 415 GLY A N 1
ATOM 3187 C CA . GLY A 1 415 ? 86.367 -20.434 -67.526 1.00 31.30 415 GLY A CA 1
ATOM 3188 C C . GLY A 1 415 ? 86.388 -19.281 -66.492 1.00 31.30 415 GLY A C 1
ATOM 3189 O O . GLY A 1 415 ? 87.455 -18.731 -66.244 1.00 31.30 415 GLY A O 1
ATOM 3190 N N . THR A 1 416 ? 85.256 -19.002 -65.825 1.00 36.91 416 THR A N 1
ATOM 3191 C CA . THR A 1 416 ? 85.086 -18.217 -64.564 1.00 36.91 416 THR A CA 1
ATOM 3192 C C . THR A 1 416 ? 83.740 -18.634 -63.919 1.00 36.91 416 THR A C 1
ATOM 3194 O O . THR A 1 416 ? 82.786 -18.866 -64.652 1.00 36.91 416 THR A O 1
ATOM 3197 N N . ALA A 1 417 ? 83.592 -18.984 -62.627 1.00 33.47 417 ALA A N 1
ATOM 3198 C CA . ALA A 1 417 ? 83.869 -18.293 -61.346 1.00 33.47 417 ALA A CA 1
ATOM 3199 C C . ALA A 1 417 ? 82.729 -17.310 -60.935 1.00 33.47 417 ALA A C 1
ATOM 3201 O O . ALA A 1 417 ? 82.249 -16.579 -61.788 1.00 33.47 417 ALA A O 1
ATOM 3202 N N . SER A 1 418 ? 82.251 -17.219 -59.677 1.00 32.69 418 SER A N 1
ATOM 3203 C CA . SER A 1 418 ? 82.647 -17.896 -58.420 1.00 32.69 418 SER A CA 1
ATOM 3204 C C . SER A 1 418 ? 81.560 -17.836 -57.315 1.00 32.69 418 SER A C 1
ATOM 3206 O O . SER A 1 418 ? 80.684 -16.987 -57.388 1.00 32.69 418 SER A O 1
ATOM 3208 N N . ALA A 1 419 ? 81.736 -18.655 -56.261 1.00 33.25 419 ALA A N 1
ATOM 3209 C CA . ALA A 1 419 ? 81.269 -18.526 -54.856 1.00 33.25 419 ALA A CA 1
ATOM 3210 C C . ALA A 1 419 ? 79.743 -18.388 -54.531 1.00 33.25 419 ALA A C 1
ATOM 3212 O O . ALA A 1 419 ? 78.978 -17.839 -55.303 1.00 33.25 419 ALA A O 1
ATOM 3213 N N . CYS A 1 420 ? 79.152 -18.952 -53.454 1.00 28.39 420 CYS A N 1
ATOM 3214 C CA . CYS A 1 420 ? 79.510 -19.063 -52.013 1.00 28.39 420 CYS A CA 1
ATOM 3215 C C . CYS A 1 420 ? 79.476 -17.711 -51.250 1.00 28.39 420 CYS A C 1
ATOM 3217 O O . CYS A 1 420 ? 80.012 -16.738 -51.754 1.00 28.39 420 CYS A O 1
ATOM 3219 N N . ARG A 1 421 ? 78.945 -17.577 -50.015 1.00 31.61 421 ARG A N 1
ATOM 3220 C CA . ARG A 1 421 ? 78.266 -18.501 -49.057 1.00 31.61 421 ARG A CA 1
ATOM 3221 C C . ARG A 1 421 ? 77.629 -17.668 -47.901 1.00 31.61 421 ARG A C 1
ATOM 3223 O O . ARG A 1 421 ? 78.137 -16.584 -47.687 1.00 31.61 421 ARG A O 1
ATOM 3230 N N . THR A 1 422 ? 76.644 -18.200 -47.140 1.00 32.25 422 THR A N 1
ATOM 3231 C CA . THR A 1 422 ? 76.287 -17.932 -45.690 1.00 32.25 422 THR A CA 1
ATOM 3232 C C . THR A 1 422 ? 76.302 -16.484 -45.108 1.00 32.25 422 THR A C 1
ATOM 3234 O O . THR A 1 422 ? 77.212 -15.718 -45.365 1.00 32.25 422 THR A O 1
ATOM 3237 N N . ALA A 1 423 ? 75.426 -16.058 -44.178 1.00 31.17 423 ALA A N 1
ATOM 3238 C CA . ALA A 1 423 ? 75.214 -16.645 -42.838 1.00 31.17 423 ALA A CA 1
ATOM 3239 C C . ALA A 1 423 ? 74.110 -15.933 -41.990 1.00 31.17 423 ALA A C 1
ATOM 3241 O O . ALA A 1 423 ? 73.782 -14.790 -42.273 1.00 31.17 423 ALA A O 1
ATOM 3242 N N . SER A 1 424 ? 73.711 -16.575 -40.871 1.00 31.75 424 SER A N 1
ATOM 3243 C CA . SER A 1 424 ? 73.232 -16.004 -39.574 1.00 31.75 424 SER A CA 1
ATOM 3244 C C . SER A 1 424 ? 71.925 -15.178 -39.486 1.00 31.75 424 SER A C 1
ATOM 3246 O O . SER A 1 424 ? 71.636 -14.376 -40.362 1.00 31.75 424 SER A O 1
ATOM 3248 N N . GLY A 1 425 ? 71.149 -15.306 -38.381 1.00 29.67 425 GLY A N 1
ATOM 3249 C CA . GLY A 1 425 ? 69.888 -14.532 -38.266 1.00 29.67 425 GLY A CA 1
ATOM 3250 C C . GLY A 1 425 ? 68.971 -14.495 -37.015 1.00 29.67 425 GLY A C 1
ATOM 3251 O O . GLY A 1 425 ? 68.009 -13.752 -37.095 1.00 29.67 425 GLY A O 1
ATOM 3252 N N . ILE A 1 426 ? 69.230 -15.172 -35.880 1.00 32.38 426 ILE A N 1
ATOM 3253 C CA . ILE A 1 426 ? 68.659 -14.838 -34.529 1.00 32.38 426 ILE A CA 1
ATOM 3254 C C . ILE A 1 426 ? 67.105 -14.953 -34.293 1.00 32.38 426 ILE A C 1
ATOM 3256 O O . ILE A 1 426 ? 66.275 -14.922 -35.191 1.00 32.38 426 ILE A O 1
ATOM 3260 N N . LYS A 1 427 ? 66.722 -15.162 -33.018 1.00 34.06 427 LYS A N 1
ATOM 3261 C CA . LYS A 1 427 ? 65.370 -15.303 -32.393 1.00 34.06 427 LYS A CA 1
ATOM 3262 C C . LYS A 1 427 ? 65.170 -14.161 -31.355 1.00 34.06 427 LYS A C 1
ATOM 3264 O O . LYS A 1 427 ? 66.184 -13.561 -31.004 1.00 34.06 427 LYS A O 1
ATOM 3269 N N . PRO A 1 428 ? 64.027 -14.012 -30.639 1.00 50.56 428 PRO A N 1
ATOM 3270 C CA . PRO A 1 428 ? 62.601 -14.263 -30.933 1.00 50.56 428 PRO A CA 1
ATOM 3271 C C . PRO A 1 428 ? 61.707 -13.059 -30.485 1.00 50.56 428 PRO A C 1
ATOM 3273 O O . PRO A 1 428 ? 62.239 -12.016 -30.128 1.00 50.56 428 PRO A O 1
ATOM 3276 N N . VAL A 1 429 ? 60.372 -13.222 -30.424 1.00 31.09 429 VAL A N 1
ATOM 3277 C CA . VAL A 1 429 ? 59.452 -12.902 -29.284 1.00 31.09 429 VAL A CA 1
ATOM 3278 C C . VAL A 1 429 ? 57.991 -12.983 -29.770 1.00 31.09 429 VAL A C 1
ATOM 3280 O O . VAL A 1 429 ? 57.716 -12.729 -30.939 1.00 31.09 429 VAL A O 1
ATOM 3283 N N . ALA A 1 430 ? 57.061 -13.369 -28.890 1.00 32.16 430 ALA A N 1
ATOM 3284 C CA . ALA A 1 430 ? 55.615 -13.307 -29.123 1.00 32.16 430 ALA A CA 1
ATOM 3285 C C . ALA A 1 430 ? 54.882 -13.002 -27.803 1.00 32.16 430 ALA A C 1
ATOM 3287 O O . ALA A 1 430 ? 55.255 -13.546 -26.763 1.00 32.16 430 ALA A O 1
ATOM 3288 N N . GLU A 1 431 ? 53.847 -12.162 -27.852 1.00 30.70 431 GLU A N 1
ATOM 3289 C CA . GLU A 1 431 ? 53.009 -11.794 -26.699 1.00 30.70 431 GLU A CA 1
ATOM 3290 C C . GLU A 1 431 ? 51.601 -12.408 -26.787 1.00 30.70 431 GLU A C 1
ATOM 3292 O O . GLU A 1 431 ? 51.172 -12.889 -27.838 1.00 30.70 431 GLU A O 1
ATOM 3297 N N . GLN A 1 432 ? 50.888 -12.423 -25.656 1.00 36.38 432 GLN A N 1
ATOM 3298 C CA . GLN A 1 432 ? 49.509 -12.915 -25.553 1.00 36.38 432 GLN A CA 1
ATOM 3299 C C . GLN A 1 432 ? 48.479 -11.815 -25.872 1.00 36.38 432 GLN A C 1
ATOM 3301 O O . GLN A 1 432 ? 48.821 -10.642 -26.016 1.00 36.38 432 GLN A O 1
ATOM 3306 N N . PRO A 1 433 ? 47.186 -12.174 -25.892 1.00 41.16 433 PRO A N 1
ATOM 3307 C CA . PRO A 1 433 ? 46.368 -11.686 -24.776 1.00 41.16 433 PRO A CA 1
ATOM 3308 C C . PRO A 1 433 ? 45.576 -12.795 -24.065 1.00 41.16 433 PRO A C 1
ATOM 3310 O O . PRO A 1 433 ? 45.257 -13.835 -24.639 1.00 41.16 433 PRO A O 1
ATOM 3313 N N . SER A 1 434 ? 45.209 -12.538 -22.809 1.00 32.38 434 SER A N 1
ATOM 3314 C CA . SER A 1 434 ? 44.278 -13.355 -22.023 1.00 32.38 434 SER A CA 1
ATOM 3315 C C . SER A 1 434 ? 43.256 -12.463 -21.306 1.00 32.38 434 SER A C 1
ATOM 3317 O O . SER A 1 434 ? 43.511 -11.286 -21.058 1.00 32.38 434 SER A O 1
ATOM 3319 N N . GLY A 1 435 ? 42.070 -13.008 -21.019 1.00 30.38 435 GLY A N 1
ATOM 3320 C CA . GLY A 1 435 ? 40.963 -12.261 -20.413 1.00 30.38 435 GLY A CA 1
ATOM 3321 C C . GLY A 1 435 ? 39.625 -12.970 -20.605 1.00 30.38 435 GLY A C 1
ATOM 3322 O O . GLY A 1 435 ? 38.900 -12.681 -21.553 1.00 30.38 435 GLY A O 1
ATOM 3323 N N . ALA A 1 436 ? 39.308 -13.920 -19.723 1.00 31.39 436 ALA A N 1
ATOM 3324 C CA . ALA A 1 436 ? 38.083 -14.718 -19.776 1.00 31.39 436 ALA A CA 1
ATOM 3325 C C . ALA A 1 436 ? 37.316 -14.677 -18.442 1.00 31.39 436 ALA A C 1
ATOM 3327 O O . ALA A 1 436 ? 37.891 -14.442 -17.382 1.00 31.39 436 ALA A O 1
ATOM 3328 N N . SER A 1 437 ? 36.002 -14.894 -18.523 1.00 29.66 437 SER A N 1
ATOM 3329 C CA . SER A 1 437 ? 35.054 -14.800 -17.406 1.00 29.66 437 SER A CA 1
ATOM 3330 C C . SER A 1 437 ? 35.183 -15.934 -16.381 1.00 29.66 437 SER A C 1
ATOM 3332 O O . SER A 1 437 ? 35.320 -17.094 -16.765 1.00 29.66 437 SER A O 1
ATOM 3334 N N . ALA A 1 438 ? 34.988 -15.606 -15.099 1.00 33.16 438 ALA A N 1
ATOM 3335 C CA . ALA A 1 438 ? 34.366 -16.497 -14.118 1.00 33.16 438 ALA A CA 1
ATOM 3336 C C . ALA A 1 438 ? 33.728 -15.683 -12.972 1.00 33.16 438 ALA A C 1
ATOM 3338 O O . ALA A 1 438 ? 34.401 -14.884 -12.324 1.00 33.16 438 ALA A O 1
ATOM 3339 N N . THR A 1 439 ? 32.442 -15.905 -12.689 1.00 32.03 439 THR A N 1
ATOM 3340 C CA . THR A 1 439 ? 31.714 -15.325 -11.544 1.00 32.03 439 THR A CA 1
ATOM 3341 C C . THR A 1 439 ? 31.209 -16.430 -10.619 1.00 32.03 439 THR A C 1
ATOM 3343 O O . THR A 1 439 ? 30.455 -17.299 -11.052 1.00 32.03 439 THR A O 1
ATOM 3346 N N . ALA A 1 440 ? 31.580 -16.393 -9.333 1.00 30.03 440 ALA A N 1
ATOM 3347 C CA . ALA A 1 440 ? 31.047 -17.313 -8.326 1.00 30.03 440 ALA A CA 1
ATOM 3348 C C . ALA A 1 440 ? 31.015 -16.705 -6.907 1.00 30.03 440 ALA A C 1
ATOM 3350 O O . ALA A 1 440 ? 31.998 -16.153 -6.428 1.00 30.03 440 ALA A O 1
ATOM 3351 N N . ALA A 1 441 ? 29.845 -16.847 -6.281 1.00 30.66 441 ALA A N 1
ATOM 3352 C CA . ALA A 1 441 ? 29.467 -16.699 -4.871 1.00 30.66 441 ALA A CA 1
ATOM 3353 C C . ALA A 1 441 ? 30.489 -16.211 -3.810 1.00 30.66 441 ALA A C 1
ATOM 3355 O O . ALA A 1 441 ? 31.446 -16.903 -3.469 1.00 30.66 441 ALA A O 1
ATOM 3356 N N . ALA A 1 442 ? 30.101 -15.144 -3.102 1.00 32.53 442 ALA A N 1
ATOM 3357 C CA . ALA A 1 442 ? 30.410 -14.936 -1.684 1.00 32.53 442 ALA A CA 1
ATOM 3358 C C . ALA A 1 442 ? 29.119 -14.534 -0.938 1.00 32.53 442 ALA A C 1
ATOM 3360 O O . ALA A 1 442 ? 28.337 -13.727 -1.438 1.00 32.53 442 ALA A O 1
ATOM 3361 N N . PHE A 1 443 ? 28.867 -15.130 0.230 1.00 30.31 443 PHE A N 1
ATOM 3362 C CA . PHE A 1 443 ? 27.631 -14.962 1.011 1.00 30.31 443 PHE A CA 1
ATOM 3363 C C . PHE A 1 443 ? 27.751 -13.795 2.003 1.00 30.31 443 PHE A C 1
ATOM 3365 O O . PHE A 1 443 ? 28.673 -13.812 2.816 1.00 30.31 443 PHE A O 1
ATOM 3372 N N . ASN A 1 444 ? 26.801 -12.846 2.018 1.00 34.72 444 ASN A N 1
ATOM 3373 C CA . ASN A 1 444 ? 26.557 -11.994 3.195 1.00 34.72 444 ASN A CA 1
ATOM 3374 C C . ASN A 1 444 ? 25.187 -11.269 3.148 1.00 34.72 444 ASN A C 1
ATOM 3376 O O . ASN A 1 444 ? 24.998 -10.416 2.280 1.00 34.72 444 ASN A O 1
ATOM 3380 N N . PRO A 1 445 ? 24.236 -11.556 4.059 1.00 45.84 445 PRO A N 1
ATOM 3381 C CA . PRO A 1 445 ? 23.024 -10.760 4.254 1.00 45.84 445 PRO A CA 1
ATOM 3382 C C . PRO A 1 445 ? 23.083 -9.917 5.544 1.00 45.84 445 PRO A C 1
ATOM 3384 O O . PRO A 1 445 ? 23.390 -10.423 6.623 1.00 45.84 445 PRO A O 1
ATOM 3387 N N . VAL A 1 446 ? 22.720 -8.635 5.452 1.00 34.19 446 VAL A N 1
ATOM 3388 C CA . VAL A 1 446 ? 22.648 -7.701 6.591 1.00 34.19 446 VAL A CA 1
ATOM 3389 C C . VAL A 1 446 ? 21.193 -7.317 6.881 1.00 34.19 446 VAL A C 1
ATOM 3391 O O . VAL A 1 446 ? 20.434 -7.044 5.960 1.00 34.19 446 VAL A O 1
ATOM 3394 N N . ALA A 1 447 ? 20.867 -7.234 8.176 1.00 33.34 447 ALA A N 1
ATOM 3395 C CA . ALA A 1 447 ? 19.689 -6.600 8.782 1.00 33.34 447 ALA A CA 1
ATOM 3396 C C . ALA A 1 447 ? 18.277 -7.103 8.396 1.00 33.34 447 ALA A C 1
ATOM 3398 O O . ALA A 1 447 ? 17.719 -6.760 7.359 1.00 33.34 447 ALA A O 1
ATOM 3399 N N . ALA A 1 448 ? 17.617 -7.735 9.373 1.00 32.03 448 ALA A N 1
ATOM 3400 C CA . ALA A 1 448 ? 16.177 -7.599 9.597 1.00 32.03 448 ALA A CA 1
ATOM 3401 C C . ALA A 1 448 ? 15.884 -7.774 11.099 1.00 32.03 448 ALA A C 1
ATOM 3403 O O . ALA A 1 448 ? 15.907 -8.890 11.613 1.00 32.03 448 ALA A O 1
ATOM 3404 N N . ALA A 1 449 ? 15.639 -6.674 11.815 1.00 36.62 449 ALA A N 1
ATOM 3405 C CA . ALA A 1 449 ? 15.192 -6.706 13.208 1.00 36.62 449 ALA A CA 1
ATOM 3406 C C . ALA A 1 449 ? 13.691 -6.392 13.261 1.00 36.62 449 ALA A C 1
ATOM 3408 O O . ALA A 1 449 ? 13.268 -5.333 12.800 1.00 36.62 449 ALA A O 1
ATOM 3409 N N . ALA A 1 450 ? 12.896 -7.303 13.823 1.00 34.72 450 ALA A N 1
ATOM 3410 C CA . ALA A 1 450 ? 11.457 -7.140 14.007 1.00 34.72 450 ALA A CA 1
ATOM 3411 C C . ALA A 1 450 ? 11.079 -7.481 15.462 1.00 34.72 450 ALA A C 1
ATOM 3413 O O . ALA A 1 450 ? 11.528 -8.513 15.967 1.00 34.72 450 ALA A O 1
ATOM 3414 N N . PRO A 1 451 ? 10.294 -6.638 16.160 1.00 43.69 451 PRO A N 1
ATOM 3415 C CA . PRO A 1 451 ? 9.887 -6.900 17.536 1.00 43.69 451 PRO A CA 1
ATOM 3416 C C . PRO A 1 451 ? 8.764 -7.944 17.600 1.00 43.69 451 PRO A C 1
ATOM 3418 O O . PRO A 1 451 ? 7.894 -8.000 16.732 1.00 43.69 451 PRO A O 1
ATOM 3421 N N . ALA A 1 452 ? 8.756 -8.750 18.662 1.00 37.00 452 ALA A N 1
ATOM 3422 C CA . ALA A 1 452 ? 7.683 -9.704 18.919 1.00 37.00 452 ALA A CA 1
ATOM 3423 C C . ALA A 1 452 ? 6.428 -9.002 19.469 1.00 37.00 452 ALA A C 1
ATOM 3425 O O . ALA A 1 452 ? 6.518 -8.195 20.394 1.00 37.00 452 ALA A O 1
ATOM 3426 N N . ALA A 1 453 ? 5.255 -9.372 18.951 1.00 35.44 453 ALA A N 1
ATOM 3427 C CA . ALA A 1 453 ? 3.953 -9.018 19.511 1.00 35.44 453 ALA A CA 1
ATOM 3428 C C . ALA A 1 453 ? 3.227 -10.301 19.947 1.00 35.44 453 ALA A C 1
ATOM 3430 O O . ALA A 1 453 ? 3.093 -11.239 19.160 1.00 35.44 453 ALA A O 1
ATOM 3431 N N . GLY A 1 454 ? 2.796 -10.361 21.210 1.00 39.41 454 GLY A N 1
ATOM 3432 C CA . GLY A 1 454 ? 2.075 -11.512 21.763 1.00 39.41 454 GLY A CA 1
ATOM 3433 C C . GLY A 1 454 ? 0.569 -11.481 21.454 1.00 39.41 454 GLY A C 1
ATOM 3434 O O . GLY A 1 454 ? 0.014 -10.400 21.249 1.00 39.41 454 GLY A O 1
ATOM 3435 N N . PRO A 1 455 ? -0.118 -12.638 21.439 1.00 43.38 455 PRO A N 1
ATOM 3436 C CA . PRO A 1 455 ? -1.558 -12.698 21.213 1.00 43.38 455 PRO A CA 1
ATOM 3437 C C 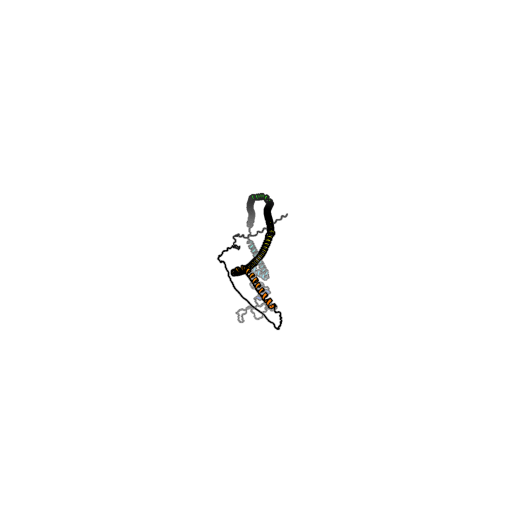. PRO A 1 455 ? -2.357 -12.279 22.460 1.00 43.38 455 PRO A C 1
ATOM 3439 O O . PRO A 1 455 ? -2.116 -12.769 23.562 1.00 43.38 455 PRO A O 1
ATOM 3442 N N . ALA A 1 456 ? -3.358 -11.422 22.258 1.00 35.59 456 ALA A N 1
ATOM 3443 C CA . ALA A 1 456 ? -4.393 -11.070 23.234 1.00 35.59 456 ALA A CA 1
ATOM 3444 C C . ALA A 1 456 ? -5.752 -11.694 22.817 1.00 35.59 456 ALA A C 1
ATOM 3446 O O . ALA A 1 456 ? -5.912 -12.065 21.650 1.00 35.59 456 ALA A O 1
ATOM 3447 N N . PRO A 1 457 ? -6.715 -11.893 23.741 1.00 45.62 457 PRO A N 1
ATOM 3448 C CA . PRO A 1 457 ? -7.789 -12.872 23.552 1.00 45.62 457 PRO A CA 1
ATOM 3449 C C . PRO A 1 457 ? -8.963 -12.394 22.683 1.00 45.62 457 PRO A C 1
ATOM 3451 O O . PRO A 1 457 ? -9.275 -11.208 22.600 1.00 45.62 457 PRO A O 1
ATOM 3454 N N . ALA A 1 458 ? -9.673 -13.358 22.090 1.00 34.34 458 ALA A N 1
ATOM 3455 C CA . ALA A 1 458 ? -10.876 -13.114 21.301 1.00 34.34 458 ALA A CA 1
ATOM 3456 C C . ALA A 1 458 ? -12.086 -12.751 22.185 1.00 34.34 458 ALA A C 1
ATOM 3458 O O . ALA A 1 458 ? -12.517 -13.546 23.021 1.00 34.34 458 ALA A O 1
ATOM 3459 N N . ALA A 1 459 ? -12.676 -11.575 21.954 1.00 36.28 459 ALA A N 1
ATOM 3460 C CA . ALA A 1 459 ? -13.936 -11.157 22.569 1.00 36.28 459 ALA A CA 1
ATOM 3461 C C . ALA A 1 459 ? -15.142 -11.581 21.707 1.00 36.28 459 ALA A C 1
ATOM 3463 O O . ALA A 1 459 ? -15.167 -11.359 20.497 1.00 36.28 459 ALA A O 1
ATOM 3464 N N . ALA A 1 460 ? -16.163 -12.180 22.326 1.00 39.69 460 ALA A N 1
ATOM 3465 C CA . ALA A 1 460 ? -17.341 -12.683 21.619 1.00 39.69 460 ALA A CA 1
ATOM 3466 C C . ALA A 1 460 ? -18.395 -11.583 21.388 1.00 39.69 460 ALA A C 1
ATOM 3468 O O . ALA A 1 460 ? -19.048 -11.133 22.331 1.00 39.69 460 ALA A O 1
ATOM 3469 N N . TYR A 1 461 ? -18.621 -11.190 20.130 1.00 32.66 461 TYR A N 1
ATOM 3470 C CA . TYR A 1 461 ? -19.657 -10.209 19.785 1.00 32.66 461 TYR A CA 1
ATOM 3471 C C . TYR A 1 461 ? -21.024 -10.882 19.574 1.00 32.66 461 TYR A C 1
ATOM 3473 O O . TYR A 1 461 ? -21.284 -11.518 18.552 1.00 32.66 461 TYR A O 1
ATOM 3481 N N . ARG A 1 462 ? -21.911 -10.771 20.568 1.00 37.03 462 ARG A N 1
ATOM 3482 C CA . ARG A 1 462 ? -23.210 -11.464 20.593 1.00 37.03 462 ARG A CA 1
ATOM 3483 C C . ARG A 1 462 ? -24.312 -10.579 19.998 1.00 37.03 462 ARG A C 1
ATOM 3485 O O . ARG A 1 462 ? -24.902 -9.761 20.697 1.00 37.03 462 ARG A O 1
ATOM 3492 N N . ALA A 1 463 ? -24.597 -10.745 18.706 1.00 35.88 463 ALA A N 1
ATOM 3493 C CA . ALA A 1 463 ? -25.620 -9.961 18.009 1.00 35.88 463 ALA A CA 1
ATOM 3494 C C . ALA A 1 463 ? -27.024 -10.163 18.621 1.00 35.88 463 ALA A C 1
ATOM 3496 O O . ALA A 1 463 ? -27.581 -11.261 18.572 1.00 35.88 463 ALA A O 1
ATOM 3497 N N . ARG A 1 464 ? -27.621 -9.094 19.168 1.00 36.47 464 ARG A N 1
ATOM 3498 C CA . ARG A 1 464 ? -28.981 -9.102 19.734 1.00 36.47 464 ARG A CA 1
ATOM 3499 C C . ARG A 1 464 ? -29.945 -8.360 18.807 1.00 36.47 464 ARG A C 1
ATOM 3501 O O . ARG A 1 464 ? -30.184 -7.170 18.967 1.00 36.47 464 ARG A O 1
ATOM 3508 N N . LYS A 1 465 ? -30.490 -9.072 17.818 1.00 40.19 465 LYS A N 1
ATOM 3509 C CA . LYS A 1 465 ? -31.481 -8.534 16.875 1.00 40.19 465 LYS A CA 1
ATOM 3510 C C . LYS A 1 465 ? -32.869 -8.520 17.525 1.00 40.19 465 LYS A C 1
ATOM 3512 O O . LYS A 1 465 ? -33.555 -9.538 17.530 1.00 40.19 465 LYS A O 1
ATOM 3517 N N . SER A 1 466 ? -33.273 -7.383 18.086 1.00 37.28 466 SER A N 1
ATOM 3518 C CA . SER A 1 466 ? -34.647 -7.159 18.548 1.00 37.28 466 SER A CA 1
ATOM 3519 C C . SER A 1 466 ? -35.588 -7.030 17.349 1.00 37.28 466 SER A C 1
ATOM 3521 O O . SER A 1 466 ? -35.448 -6.101 16.553 1.00 37.28 466 SER A O 1
ATOM 3523 N N . ALA A 1 467 ? -36.539 -7.952 17.219 1.00 41.75 467 ALA A N 1
ATOM 3524 C CA . ALA A 1 467 ? -37.701 -7.765 16.361 1.00 41.75 467 ALA A CA 1
ATOM 3525 C C . ALA A 1 467 ? -38.787 -7.035 17.158 1.00 41.75 467 ALA A C 1
ATOM 3527 O O . ALA A 1 467 ? -39.054 -7.409 18.301 1.00 41.75 467 ALA A O 1
ATOM 3528 N N . SER A 1 468 ? -39.402 -6.015 16.562 1.00 41.00 468 SER A N 1
ATOM 3529 C CA . SER A 1 468 ? -40.646 -5.450 17.084 1.00 41.00 468 SER A CA 1
ATOM 3530 C C . SER A 1 468 ? -41.790 -6.436 16.852 1.00 41.00 468 SER A C 1
ATOM 3532 O O . SER A 1 468 ? -41.862 -7.056 15.790 1.00 41.00 468 SER A O 1
ATOM 3534 N N . ALA A 1 469 ? -42.681 -6.535 17.830 1.00 46.88 469 ALA A N 1
ATOM 3535 C CA . ALA A 1 469 ? -44.006 -7.127 17.712 1.00 46.88 469 ALA A CA 1
ATOM 3536 C C . ALA A 1 469 ? -45.017 -6.157 18.349 1.00 46.88 469 ALA A C 1
ATOM 3538 O O . ALA A 1 469 ? -44.604 -5.191 18.998 1.00 46.88 469 ALA A O 1
ATOM 3539 N N . GLU A 1 470 ? -46.295 -6.398 18.073 1.00 38.31 470 GLU A N 1
ATOM 3540 C CA . GLU A 1 470 ? -47.450 -5.538 18.382 1.00 38.31 470 GLU A CA 1
ATOM 3541 C C . GLU A 1 470 ? -47.754 -5.404 19.887 1.00 38.31 470 GLU A C 1
ATOM 3543 O O . GLU A 1 470 ? -47.534 -6.389 20.632 1.00 38.31 470 GLU A O 1
#

Organism: Enterobacter agglomerans (NCBI:txid549)

InterPro domains:
  IPR027417 P-loop containing nucleoside triphosphate hydrolase [G3DSA:3.40.50.300] (13-211)

Secondary structure (DSSP, 8-state):
------SS---SS-PPSTT-SS-PPPPPP--EEETTTTEEEE-SHHHHHHHHHHHHT--HHHHHHHT---TTTHHHHHHS-HHHHHHHHHHHHT-THHHHHHHHHHHHHHHHHHHHHHHHHHHHHS-PPPHHHHHHHHHHHHHHHHHHHHHHHHHHHHHHHHHHHHHHHHHHHHHHHHHHHHHHHHHHHHHTHHHHHHHHHHHHHHTTHHHHHHHHHHHHHHHHHHHHHHHHHHHHHHHHHHHHHHHHHHHHHHHHHHHHHHHHHHHHHHIIIIIHHHHHHHHHHHHHHHHHHHHHHHHHHHHHHHHHHHHHHHHHHHHHHHHHHHHHHHHHTTGGGGGGGSSHHHHHHHHHHHHHHHHHHHHHHHHHHHTS------------------------------------------------------------------------------------PPP------PPP--

pLDDT: mean 70.85, std 22.96, range [23.45, 98.38]

Sequence (470 aa):
MRSKEKTGAPSGARTARAGTADGKLQAPRVELARCADNTIVADKVGDKLKLIETLSGLDFERFTRSMMLSQGQFAAFLNAKASERAELLEELTGTEIYGLISAAIYERHKEAKTQLDLLRSQAGAMALLDSDARAALQQQLTDLTDAEQQLSAHYQQAQQQQQWQQQAQQLQQENAQADVALQQAQAASQAAEADRQRLARSEPAEKLRVKLQQRDALRTEQQQVVSRCQQLTAAQQQAQSQQQQHQQHYAATQSARQQALQEQQQQESLLTEQVLPLDQRISALQQQLAEQQQENARQQQHADQTQASLAEQKRQVETWQQAIAEQHQLRQQLADLAQWGASLPVWQENFALLAQREATLAGLAQQREQQQRQIAAPAGGTAAAGRTGAPAPAGGATGPPGALAGGASTNFATGTASACRTASGIKPVAEQPSGASATAAAFNPVAAAAPAAGPAPAAAYRARKSASAE

Foldseek 3Di:
DDDDDDPDDDDPPQDADPDDDDHDGDDDFDFDADVVVRDTPDRDDVVVQVVCCVVVVDHPVRCCQPPNPDPPSVVCQVPPDPVRNVVSVCSNVVVVVVVVVVVVVVVVVVVVVVVVVVVVVVVVVPPDDDPVVVVVVVVVVVVVVVVVVVVVVVVVVVVVVVVVVVVVVVVVVVVVVVVVVVVVVVVVVVVCVVVVVVVVVCVVVVVCVVVVVVVVVVVVVVVVVVVVVVVVVVVVVVVVVVVVVVVVVVVVVVVVVVVVVVVVVVVVCCCVVPVVVVVVVVVVVVVVVVVVVVVVVVVVVVVVVVVVVVVVVVVVVVVVVVVVVVVVVVVVVCVVVVPPPPCPVVVVVVVVVVVVVVVVVVVVVVVVCVVDYDDDDDDEDDDDYDYDDDDDDYDDDDDDDDDDDDYDDDDDDDDDDDDDDDDDDDDDDDDDDDDDDDDDDDDDDDDDDDDDDDDDDDDDDDDDDDDDDD

Radius of gyration: 124.03 Å; chains: 1; bounding box: 206×118×327 Å